Protein 1GXC (pdb70)

Radius of gyration: 28.23 Å; Cα contacts (8 Å, |Δi|>4): 1232; chains: 8; bounding box: 64×61×80 Å

Nearest PDB structures (foldseek):
  1gxc-assembly4_J  TM=9.987E-01  e=1.751E-22  Homo sapiens
  3i6u-assembly1_A  TM=9.803E-01  e=5.701E-22  Homo sapiens
  3i6w-assembly4_G  TM=9.920E-01  e=3.444E-21  Homo sapiens
  3i6w-assembly1_B  TM=9.892E-01  e=3.256E-21  Homo sapiens
  3i6u-assembly1_B  TM=9.845E-01  e=4.077E-21  Homo sapiens

Structure (mmCIF, N/CA/C/O backbone):
data_1GXC
#
_entry.id   1GXC
#
_cell.length_a   79.824
_cell.length_b   82.884
_cell.length_c   129.857
_cell.angle_alpha   90.00
_cell.angle_beta   90.00
_cell.angle_gamma   90.00
#
_symmetry.space_group_name_H-M   'P 21 21 21'
#
loop_
_entity.id
_entity.type
_entity.pdbx_description
1 polymer 'SERINE/THREONINE-PROTEIN KINASE CHK2'
2 polymer 'SYNTHETIC PHOSPHOPEPTIDE'
3 water water
#
loop_
_atom_site.group_PDB
_atom_site.id
_atom_site.type_symbol
_atom_site.label_atom_id
_atom_site.label_alt_id
_atom_site.label_comp_id
_atom_site.label_asym_id
_atom_site.label_entity_id
_atom_site.label_seq_id
_atom_site.pdbx_PDB_ins_code
_atom_site.Cartn_x
_atom_site.Cartn_y
_atom_site.Cartn_z
_atom_site.occupancy
_atom_site.B_iso_or_equiv
_atom_site.auth_seq_id
_atom_site.auth_comp_id
_atom_site.auth_asym_id
_atom_site.auth_atom_id
_atom_site.pdbx_PDB_model_num
ATOM 1 N N . PRO A 1 29 ? 108.726 88.823 132.059 1.00 35.37 92 PRO A N 1
ATOM 2 C CA . PRO A 1 29 ? 107.537 87.912 131.998 1.00 35.81 92 PRO A CA 1
ATOM 3 C C . PRO A 1 29 ? 106.817 87.973 133.321 1.00 35.83 92 PRO A C 1
ATOM 4 O O . PRO A 1 29 ? 107.325 87.484 134.326 1.00 36.11 92 PRO A O 1
ATOM 8 N N . TRP A 1 30 ? 105.657 88.603 133.327 1.00 35.61 93 TRP A N 1
ATOM 9 C CA . TRP A 1 30 ? 104.959 88.816 134.570 1.00 35.90 93 TRP A CA 1
ATOM 10 C C . TRP A 1 30 ? 104.056 87.659 134.926 1.00 35.82 93 TRP A C 1
ATOM 11 O O . TRP A 1 30 ? 103.674 87.490 136.076 1.00 36.09 93 TRP A O 1
ATOM 22 N N . ALA A 1 31 ? 103.729 86.845 133.940 1.00 35.95 94 ALA A N 1
ATOM 23 C CA . ALA A 1 31 ? 102.876 85.703 134.187 1.00 36.20 94 ALA A CA 1
ATOM 24 C C . ALA A 1 31 ? 103.189 84.597 133.213 1.00 36.43 94 ALA A C 1
ATOM 25 O O . ALA A 1 31 ? 103.786 84.820 132.155 1.00 36.13 94 ALA A O 1
ATOM 27 N N . ARG A 1 32 ? 102.754 83.401 133.575 1.00 36.74 95 ARG A N 1
ATOM 28 C CA . ARG A 1 32 ? 102.979 82.238 132.754 1.00 37.33 95 ARG A CA 1
ATOM 29 C C . ARG A 1 32 ? 101.706 81.384 132.677 1.00 37.40 95 ARG A C 1
ATOM 30 O O . ARG A 1 32 ? 100.955 81.246 133.649 1.00 37.83 95 ARG A O 1
ATOM 38 N N . LEU A 1 33 ? 101.434 80.821 131.515 1.00 37.63 96 LEU A N 1
ATOM 39 C CA . LEU A 1 33 ? 100.297 79.911 131.394 1.00 37.25 96 LEU A CA 1
ATOM 40 C C . LEU A 1 33 ? 100.779 78.472 131.225 1.00 37.12 96 LEU A C 1
ATOM 41 O O . LEU A 1 33 ? 101.546 78.174 130.321 1.00 36.83 96 LEU A O 1
ATOM 46 N N . TRP A 1 34 ? 100.331 77.589 132.104 1.00 37.24 97 TRP A N 1
ATOM 47 C CA . TRP A 1 34 ? 100.638 76.167 132.008 1.00 37.70 97 TRP A CA 1
ATOM 48 C C . TRP A 1 34 ? 99.479 75.384 131.336 1.00 37.59 97 TRP A C 1
ATOM 49 O O . TRP A 1 34 ? 98.361 75.302 131.867 1.00 37.43 97 TRP A O 1
ATOM 60 N N . ALA A 1 35 ? 99.751 74.809 130.167 1.00 37.14 98 ALA A N 1
ATOM 61 C CA . ALA A 1 35 ? 98.778 73.997 129.442 1.00 36.31 98 ALA A CA 1
ATOM 62 C C . ALA A 1 35 ? 98.523 72.642 130.097 1.00 36.74 98 ALA A C 1
ATOM 63 O O . ALA A 1 35 ? 99.420 71.816 130.208 1.00 36.98 98 ALA A O 1
ATOM 65 N N . LEU A 1 36 ? 97.291 72.398 130.512 1.00 37.72 99 LEU A N 1
ATOM 66 C CA . LEU A 1 36 ? 96.940 71.117 131.133 1.00 38.55 99 LEU A CA 1
ATOM 67 C C . LEU A 1 36 ? 96.402 70.047 130.164 1.00 39.14 99 LEU A C 1
ATOM 68 O O . LEU A 1 36 ? 95.980 68.983 130.597 1.00 39.47 99 LEU A O 1
ATOM 73 N N . GLN A 1 37 ? 96.389 70.324 128.864 1.00 39.44 100 GLN A N 1
ATOM 74 C CA . GLN A 1 37 ? 95.878 69.353 127.897 1.00 39.40 100 GLN A CA 1
ATOM 75 C C . GLN A 1 37 ? 96.760 69.328 126.671 1.00 39.58 100 GLN A C 1
ATOM 76 O O . GLN A 1 37 ? 97.328 70.348 126.293 1.00 39.82 100 GLN A O 1
ATOM 82 N N . ASP A 1 38 ? 96.865 68.172 126.034 1.00 39.71 101 ASP A N 1
ATOM 83 C CA . ASP A 1 38 ? 97.603 68.104 124.788 1.00 40.04 101 ASP A CA 1
ATOM 84 C C . ASP A 1 38 ? 96.925 69.034 123.816 1.00 39.44 101 ASP A C 1
ATOM 85 O O . ASP A 1 38 ? 95.725 69.264 123.916 1.00 39.23 101 ASP A O 1
ATOM 90 N N . GLY A 1 39 ? 97.691 69.584 122.882 1.00 39.20 102 GLY A N 1
ATOM 91 C CA . GLY A 1 39 ? 97.112 70.421 121.848 1.00 39.02 102 GLY A CA 1
ATOM 92 C C . GLY A 1 39 ? 97.278 71.898 122.111 1.00 39.18 102 GLY A C 1
ATOM 93 O O . GLY A 1 39 ? 97.008 72.736 121.236 1.00 39.33 102 GLY A O 1
ATOM 94 N N . PHE A 1 40 ? 97.706 72.222 123.326 1.00 38.57 103 PHE A N 1
ATOM 95 C CA . PHE A 1 40 ? 97.925 73.596 123.699 1.00 38.24 103 PHE A CA 1
ATOM 96 C C . PHE A 1 40 ? 99.368 73.795 124.126 1.00 38.04 103 PHE A C 1
ATOM 97 O O . PHE A 1 40 ? 99.985 72.912 124.731 1.00 38.16 103 PHE A O 1
ATOM 105 N N . ALA A 1 41 ? 99.902 74.972 123.829 1.00 37.47 104 ALA A N 1
ATOM 106 C CA . ALA A 1 41 ? 101.264 75.314 124.220 1.00 36.75 104 ALA A CA 1
ATOM 107 C C . ALA A 1 41 ? 101.295 76.148 125.487 1.00 36.46 104 ALA A C 1
ATOM 108 O O . ALA A 1 41 ? 100.365 76.878 125.801 1.00 36.50 104 ALA A O 1
ATOM 110 N N . ASN A 1 42 ? 102.383 76.051 126.221 1.00 36.41 105 ASN A N 1
ATOM 111 C CA . ASN A 1 42 ? 102.556 76.904 127.382 1.00 35.65 105 ASN A CA 1
ATOM 112 C C . ASN A 1 42 ? 102.768 78.313 126.876 1.00 35.48 105 ASN A C 1
ATOM 113 O O . ASN A 1 42 ? 103.076 78.529 125.711 1.00 35.18 105 ASN A O 1
ATOM 118 N N . LEU A 1 43 ? 102.609 79.283 127.755 1.00 35.82 106 LEU A N 1
ATOM 119 C CA . LEU A 1 43 ? 102.814 80.663 127.357 1.00 35.93 106 LEU A CA 1
ATOM 120 C C . LEU A 1 43 ? 103.455 81.490 128.458 1.00 35.84 106 LEU A C 1
ATOM 121 O O . LEU A 1 43 ? 103.091 81.363 129.627 1.00 35.56 106 LEU A O 1
ATOM 126 N N . GLU A 1 44 ? 104.428 82.316 128.079 1.00 36.21 107 GLU A N 1
ATOM 127 C CA . GLU A 1 44 ? 105.042 83.257 129.018 1.00 36.58 107 GLU A CA 1
ATOM 128 C C . GLU A 1 44 ? 104.462 84.626 128.723 1.00 36.83 107 GLU A C 1
ATOM 129 O O . GLU A 1 44 ? 104.546 85.126 127.599 1.00 36.65 107 GLU A O 1
ATOM 135 N N . CYS A 1 45 ? 103.834 85.225 129.721 1.00 37.13 108 CYS A N 1
ATOM 136 C CA . CYS A 1 45 ? 103.250 86.542 129.502 1.00 37.63 108 CYS A CA 1
ATOM 137 C C . CYS A 1 45 ? 104.284 87.660 129.620 1.00 37.88 108 CYS A C 1
ATOM 138 O O . CYS A 1 45 ? 104.774 87.973 130.697 1.00 37.82 108 CYS A O 1
ATOM 141 N N . VAL A 1 46 ? 104.622 88.236 128.475 1.00 38.49 109 VAL A N 1
ATOM 142 C CA . VAL A 1 46 ? 105.615 89.285 128.389 1.00 39.03 109 VAL A CA 1
ATOM 143 C C . VAL A 1 46 ? 104.954 90.621 128.132 1.00 39.34 109 VAL A C 1
ATOM 144 O O . VAL A 1 46 ? 105.108 91.572 128.901 1.00 39.61 109 VAL A O 1
ATOM 148 N N . ASN A 1 47 ? 104.223 90.687 127.032 1.00 39.58 110 ASN A N 1
ATOM 149 C CA . ASN A 1 47 ? 103.515 91.891 126.668 1.00 39.78 110 ASN A CA 1
ATOM 150 C C . ASN A 1 47 ? 102.373 92.125 127.647 1.00 39.64 110 ASN A C 1
ATOM 151 O O . ASN A 1 47 ? 102.127 91.306 128.538 1.00 39.39 110 ASN A O 1
ATOM 156 N N . ASP A 1 48 ? 101.683 93.246 127.476 1.00 39.51 111 ASP A N 1
ATOM 157 C CA . ASP A 1 48 ? 100.579 93.618 128.343 1.00 39.44 111 ASP A CA 1
ATOM 158 C C . ASP A 1 48 ? 99.261 92.996 127.932 1.00 39.45 111 ASP A C 1
ATOM 159 O O . ASP A 1 48 ? 98.276 93.105 128.664 1.00 39.79 111 ASP A O 1
ATOM 161 N N . ASN A 1 49 ? 99.217 92.349 126.775 1.00 38.97 112 ASN A N 1
ATOM 162 C CA . ASN A 1 49 ? 97.942 91.815 126.330 1.00 38.88 112 ASN A CA 1
ATOM 163 C C . ASN A 1 49 ? 98.014 90.646 125.361 1.00 38.17 112 ASN A C 1
ATOM 164 O O . ASN A 1 49 ? 98.815 90.643 124.438 1.00 37.66 112 ASN A O 1
ATOM 169 N N . TYR A 1 50 ? 97.152 89.657 125.572 1.00 37.88 113 TYR A N 1
ATOM 170 C CA . TYR A 1 50 ? 97.158 88.446 124.749 1.00 37.64 113 TYR A CA 1
ATOM 171 C C . TYR A 1 50 ? 95.760 88.013 124.441 1.00 37.67 113 TYR A C 1
ATOM 172 O O . TYR A 1 50 ? 94.939 87.915 125.356 1.00 37.89 113 TYR A O 1
ATOM 181 N N . TRP A 1 51 ? 95.499 87.729 123.165 1.00 37.56 114 TRP A N 1
ATOM 182 C CA . TRP A 1 51 ? 94.230 87.150 122.741 1.00 37.40 114 TRP A CA 1
ATOM 183 C C . TRP A 1 51 ? 94.394 85.650 122.533 1.00 37.56 114 TRP A C 1
ATOM 184 O O . TRP A 1 51 ? 95.386 85.212 121.956 1.00 37.81 114 TRP A O 1
ATOM 195 N N . PHE A 1 52 ? 93.418 84.872 123.000 1.00 37.79 115 PHE A N 1
ATOM 196 C CA . PHE A 1 52 ? 93.375 83.414 122.809 1.00 37.60 115 PHE A CA 1
ATOM 197 C C . PHE A 1 52 ? 92.123 83.056 122.015 1.00 37.93 115 PHE A C 1
ATOM 198 O O . PHE A 1 52 ? 91.013 83.445 122.380 1.00 38.27 115 PHE A O 1
ATOM 206 N N . GLY A 1 53 ? 92.277 82.299 120.938 1.00 38.38 116 GLY A N 1
ATOM 207 C CA . GLY A 1 53 ? 91.134 81.939 120.120 1.00 38.23 116 GLY A CA 1
ATOM 208 C C . GLY A 1 53 ? 91.568 81.300 118.828 1.00 38.40 116 GLY A C 1
ATOM 209 O O . GLY A 1 53 ? 92.771 81.239 118.532 1.00 38.66 116 GLY A O 1
ATOM 210 N N . ARG A 1 54 ? 90.594 80.829 118.051 1.00 38.15 117 ARG A N 1
ATOM 211 C CA . ARG A 1 54 ? 90.891 80.149 116.802 1.00 38.01 117 ARG A CA 1
ATOM 212 C C . ARG A 1 54 ? 91.361 81.080 115.703 1.00 38.03 117 ARG A C 1
ATOM 213 O O . ARG A 1 54 ? 92.093 80.662 114.811 1.00 38.19 117 ARG A O 1
ATOM 221 N N . ASP A 1 55 ? 90.927 82.332 115.766 1.00 38.10 118 ASP A N 1
ATOM 222 C CA . ASP A 1 55 ? 91.243 83.330 114.751 1.00 38.70 118 ASP A CA 1
ATOM 223 C C . ASP A 1 55 ? 92.755 83.496 114.619 1.00 38.90 118 ASP A C 1
ATOM 224 O O . ASP A 1 55 ? 93.482 83.264 115.570 1.00 39.37 118 ASP A O 1
ATOM 229 N N . LYS A 1 56 ? 93.249 83.899 113.457 1.00 39.36 119 LYS A N 1
ATOM 230 C CA . LYS A 1 56 ? 94.695 84.056 113.299 1.00 39.87 119 LYS A CA 1
ATOM 231 C C . LYS A 1 56 ? 95.257 85.359 113.895 1.00 39.64 119 LYS A C 1
ATOM 232 O O . LYS A 1 56 ? 96.460 85.487 114.126 1.00 39.11 119 LYS A O 1
ATOM 238 N N . SER A 1 57 ? 94.377 86.315 114.154 1.00 39.73 120 SER A N 1
ATOM 239 C CA . SER A 1 57 ? 94.775 87.578 114.753 1.00 40.02 120 SER A CA 1
ATOM 240 C C . SER A 1 57 ? 94.942 87.477 116.273 1.00 40.29 120 SER A C 1
ATOM 241 O O . SER A 1 57 ? 94.880 88.502 116.960 1.00 40.74 120 SER A O 1
ATOM 244 N N . CYS A 1 58 ? 95.121 86.262 116.801 1.00 40.05 121 CYS A N 1
ATOM 245 C CA . CYS A 1 58 ? 95.300 86.060 118.241 1.00 39.65 121 CYS A CA 1
ATOM 246 C C . CYS A 1 58 ? 96.763 85.786 118.569 1.00 39.47 121 CYS A C 1
ATOM 247 O O . CYS A 1 58 ? 97.419 84.978 117.918 1.00 39.21 121 CYS A O 1
ATOM 250 N N . GLU A 1 59 ? 97.282 86.447 119.593 1.00 39.51 122 GLU A N 1
ATOM 251 C CA . GLU A 1 59 ? 98.671 86.224 119.965 1.00 39.44 122 GLU A CA 1
ATOM 252 C C . GLU A 1 59 ? 98.868 84.753 120.292 1.00 39.44 122 GLU A C 1
ATOM 253 O O . GLU A 1 59 ? 99.914 84.170 119.986 1.00 39.85 122 GLU A O 1
ATOM 259 N N . TYR A 1 60 ? 97.850 84.167 120.914 1.00 38.98 123 TYR A N 1
ATOM 260 C CA . TYR A 1 60 ? 97.837 82.750 121.217 1.00 38.69 123 TYR A CA 1
ATOM 261 C C . TYR A 1 60 ? 96.723 82.156 120.377 1.00 39.16 123 TYR A C 1
ATOM 262 O O . TYR A 1 60 ? 95.538 82.372 120.655 1.00 39.04 123 TYR A O 1
ATOM 271 N N . CYS A 1 61 ? 97.098 81.407 119.346 1.00 39.49 124 CYS A N 1
ATOM 272 C CA . CYS A 1 61 ? 96.118 80.820 118.433 1.00 39.42 124 CYS A CA 1
ATOM 273 C C . CYS A 1 61 ? 95.900 79.334 118.654 1.00 39.50 124 CYS A C 1
ATOM 274 O O . CYS A 1 61 ? 96.843 78.555 118.543 1.00 39.32 124 CYS A O 1
ATOM 277 N N . PHE A 1 62 ? 94.658 78.937 118.943 1.00 39.60 125 PHE A N 1
ATOM 278 C CA . PHE A 1 62 ? 94.344 77.512 119.062 1.00 39.58 125 PHE A CA 1
ATOM 279 C C . PHE A 1 62 ? 94.486 76.878 117.678 1.00 39.77 125 PHE A C 1
ATOM 280 O O . PHE A 1 62 ? 93.533 76.876 116.916 1.00 40.25 125 PHE A O 1
ATOM 288 N N . ASP A 1 63 ? 95.651 76.349 117.329 1.00 39.95 126 ASP A N 1
ATOM 289 C CA . ASP A 1 63 ? 95.796 75.798 115.982 1.00 40.76 126 ASP A CA 1
ATOM 290 C C . ASP A 1 63 ? 96.622 74.518 115.848 1.00 40.76 126 ASP A C 1
ATOM 291 O O . ASP A 1 63 ? 96.742 73.982 114.749 1.00 40.69 126 ASP A O 1
ATOM 296 N N . GLU A 1 64 ? 97.211 74.038 116.937 1.00 40.77 127 GLU A N 1
ATOM 297 C CA . GLU A 1 64 ? 97.940 72.789 116.850 1.00 41.16 127 GLU A CA 1
ATOM 298 C C . GLU A 1 64 ? 97.067 71.789 116.094 1.00 41.18 127 GLU A C 1
ATOM 299 O O . GLU A 1 64 ? 95.910 71.561 116.438 1.00 41.32 127 GLU A O 1
ATOM 305 N N . PRO A 1 65 ? 97.608 71.211 115.037 1.00 41.14 128 PRO A N 1
ATOM 306 C CA . PRO A 1 65 ? 96.863 70.226 114.254 1.00 41.08 128 PRO A CA 1
ATOM 307 C C . PRO A 1 65 ? 96.168 69.193 115.141 1.00 41.10 128 PRO A C 1
ATOM 308 O O . PRO A 1 65 ? 94.953 69.019 115.018 1.00 41.22 128 PRO A O 1
ATOM 312 N N . LEU A 1 66 ? 96.926 68.530 116.014 1.00 41.01 129 LEU A N 1
ATOM 313 C CA . LEU A 1 66 ? 96.383 67.530 116.940 1.00 40.82 129 LEU A CA 1
ATOM 314 C C . LEU A 1 66 ? 95.050 67.963 117.564 1.00 40.53 129 LEU A C 1
ATOM 315 O O . LEU A 1 66 ? 94.132 67.149 117.704 1.00 40.62 129 LEU A O 1
ATOM 320 N N . LEU A 1 67 ? 94.951 69.242 117.922 1.00 39.63 130 LEU A N 1
ATOM 321 C CA . LEU A 1 67 ? 93.769 69.774 118.588 1.00 39.60 130 LEU A CA 1
ATOM 322 C C . LEU A 1 67 ? 92.538 69.921 117.683 1.00 39.56 130 LEU A C 1
ATOM 323 O O . LEU A 1 67 ? 91.412 69.659 118.108 1.00 39.09 130 LEU A O 1
ATOM 328 N N . LYS A 1 68 ? 92.756 70.342 116.442 1.00 39.58 131 LYS A N 1
ATOM 329 C CA . LYS A 1 68 ? 91.660 70.544 115.494 1.00 39.78 131 LYS A CA 1
ATOM 330 C C . LYS A 1 68 ? 90.856 69.286 115.204 1.00 39.66 131 LYS A C 1
ATOM 331 O O . LYS A 1 68 ? 89.913 69.317 114.416 1.00 39.80 131 LYS A O 1
ATOM 337 N N . ARG A 1 69 ? 91.210 68.180 115.837 1.00 39.48 132 ARG A N 1
ATOM 338 C CA . ARG A 1 69 ? 90.494 66.946 115.577 1.00 39.51 132 ARG A CA 1
ATOM 339 C C . ARG A 1 69 ? 89.719 66.473 116.787 1.00 39.58 132 ARG A C 1
ATOM 340 O O . ARG A 1 69 ? 88.994 65.475 116.720 1.00 39.47 132 ARG A O 1
ATOM 348 N N . THR A 1 70 ? 89.851 67.212 117.879 1.00 39.73 133 THR A N 1
ATOM 349 C CA . THR A 1 70 ? 89.265 66.829 119.157 1.00 40.06 133 THR A CA 1
ATOM 350 C C . THR A 1 70 ? 87.791 67.197 119.402 1.00 40.53 133 THR A C 1
ATOM 351 O O . THR A 1 70 ? 87.287 66.966 120.517 1.00 41.55 133 THR A O 1
ATOM 355 N N . ASP A 1 71 ? 87.093 67.762 118.421 1.00 39.47 134 ASP A N 1
ATOM 356 C CA . ASP A 1 71 ? 85.679 68.077 118.655 1.00 39.43 134 ASP A CA 1
ATOM 357 C C . ASP A 1 71 ? 85.498 69.203 119.713 1.00 39.51 134 ASP A C 1
ATOM 358 O O . ASP A 1 71 ? 84.750 70.146 119.486 1.00 39.42 134 ASP A O 1
ATOM 363 N N . LYS A 1 72 ? 86.184 69.148 120.854 1.00 39.46 135 LYS A N 1
ATOM 364 C CA . LYS A 1 72 ? 86.052 70.260 121.793 1.00 39.69 135 LYS A CA 1
ATOM 365 C C . LYS A 1 72 ? 86.539 71.560 121.144 1.00 39.34 135 LYS A C 1
ATOM 366 O O . LYS A 1 72 ? 86.044 72.655 121.455 1.00 39.12 135 LYS A O 1
ATOM 372 N N . TYR A 1 73 ? 87.501 71.415 120.232 1.00 38.85 136 TYR A N 1
ATOM 373 C CA . TYR A 1 73 ? 88.080 72.535 119.495 1.00 38.77 136 TYR A CA 1
ATOM 374 C C . TYR A 1 73 ? 86.982 73.283 118.749 1.00 38.69 136 TYR A C 1
ATOM 375 O O . TYR A 1 73 ? 87.051 74.505 118.561 1.00 38.46 136 TYR A O 1
ATOM 384 N N . ARG A 1 74 ? 85.964 72.525 118.358 1.00 37.72 137 ARG A N 1
ATOM 385 C CA . ARG A 1 74 ? 84.826 73.034 117.631 1.00 36.91 137 ARG A CA 1
ATOM 386 C C . ARG A 1 74 ? 83.942 73.909 118.527 1.00 36.92 137 ARG A C 1
ATOM 387 O O . ARG A 1 74 ? 83.131 74.708 118.031 1.00 36.72 137 ARG A O 1
ATOM 395 N N . THR A 1 75 ? 84.089 73.774 119.845 1.00 36.41 138 THR A N 1
ATOM 396 C CA . THR A 1 75 ? 83.285 74.603 120.741 1.00 36.37 138 THR A CA 1
ATOM 397 C C . THR A 1 75 ? 84.029 75.844 121.199 1.00 36.35 138 THR A C 1
ATOM 398 O O . THR A 1 75 ? 83.478 76.644 121.948 1.00 36.28 138 THR A O 1
ATOM 402 N N . TYR A 1 76 ? 85.274 76.006 120.763 1.00 36.09 139 TYR A N 1
ATOM 403 C CA . TYR A 1 76 ? 86.041 77.175 121.162 1.00 35.66 139 TYR A CA 1
ATOM 404 C C . TYR A 1 76 ? 85.750 78.245 120.156 1.00 35.71 139 TYR A C 1
ATOM 405 O O . TYR A 1 76 ? 85.507 77.938 119.000 1.00 35.99 139 TYR A O 1
ATOM 414 N N . SER A 1 77 ? 85.786 79.501 120.586 1.00 35.77 140 SER A N 1
ATOM 415 C CA . SER A 1 77 ? 85.475 80.619 119.702 1.00 36.01 140 SER A CA 1
ATOM 416 C C . SER A 1 77 ? 86.671 81.150 118.930 1.00 36.31 140 SER A C 1
ATOM 417 O O . SER A 1 77 ? 87.824 80.926 119.287 1.00 36.35 140 SER A O 1
ATOM 420 N N . LYS A 1 78 ? 86.364 81.867 117.861 1.00 36.84 141 LYS A N 1
ATOM 421 C CA . LYS A 1 78 ? 87.363 82.534 117.058 1.00 37.34 141 LYS A CA 1
ATOM 422 C C . LYS A 1 78 ? 88.160 83.476 117.952 1.00 38.16 141 LYS A C 1
ATOM 423 O O . LYS A 1 78 ? 89.387 83.519 117.879 1.00 38.53 141 LYS A O 1
ATOM 429 N N . LYS A 1 79 ? 87.451 84.238 118.782 1.00 38.85 142 LYS A N 1
ATOM 430 C CA . LYS A 1 79 ? 88.071 85.077 119.803 1.00 39.29 142 LYS A CA 1
ATOM 431 C C . LYS A 1 79 ? 87.506 84.615 121.124 1.00 39.39 142 LYS A C 1
ATOM 432 O O . LYS A 1 79 ? 86.430 85.031 121.529 1.00 39.64 142 LYS A O 1
ATOM 438 N N . HIS A 1 80 ? 88.216 83.745 121.812 1.00 39.74 143 HIS A N 1
ATOM 439 C CA . HIS A 1 80 ? 87.628 83.170 123.013 1.00 39.78 143 HIS A CA 1
ATOM 440 C C . HIS A 1 80 ? 87.789 84.050 124.252 1.00 39.75 143 HIS A C 1
ATOM 441 O O . HIS A 1 80 ? 86.806 84.388 124.914 1.00 40.04 143 HIS A O 1
ATOM 448 N N . PHE A 1 81 ? 89.020 84.437 124.563 1.00 39.41 144 PHE A N 1
ATOM 449 C CA . PHE A 1 81 ? 89.234 85.291 125.721 1.00 39.27 144 PHE A CA 1
ATOM 450 C C . PHE A 1 81 ? 90.551 86.051 125.636 1.00 39.19 144 PHE A C 1
ATOM 451 O O . PHE A 1 81 ? 91.331 85.844 124.704 1.00 39.30 144 PHE A O 1
ATOM 459 N N . ARG A 1 82 ? 90.785 86.960 126.582 1.00 38.77 145 ARG A N 1
ATOM 460 C CA . ARG A 1 82 ? 92.070 87.637 126.616 1.00 38.65 145 ARG A CA 1
ATOM 461 C C . ARG A 1 82 ? 92.599 87.823 128.030 1.00 38.88 145 ARG A C 1
ATOM 462 O O . ARG A 1 82 ? 91.843 87.819 129.004 1.00 38.90 145 ARG A O 1
ATOM 470 N N . ILE A 1 83 ? 93.915 87.944 128.137 1.00 38.76 146 ILE A N 1
ATOM 471 C CA . ILE A 1 83 ? 94.546 88.142 129.420 1.00 38.72 146 ILE A CA 1
ATOM 472 C C . ILE A 1 83 ? 95.374 89.389 129.270 1.00 39.09 146 ILE A C 1
ATOM 473 O O . ILE A 1 83 ? 96.129 89.531 128.312 1.00 39.54 146 ILE A O 1
ATOM 478 N N . PHE A 1 84 ? 95.220 90.316 130.195 1.00 39.32 147 PHE A N 1
ATOM 479 C CA . PHE A 1 84 ? 96.002 91.524 130.116 1.00 39.25 147 PHE A CA 1
ATOM 480 C C . PHE A 1 84 ? 96.307 92.066 131.477 1.00 39.12 147 PHE A C 1
ATOM 481 O O . PHE A 1 84 ? 95.637 91.754 132.463 1.00 39.06 147 PHE A O 1
ATOM 489 N N . ARG A 1 85 ? 97.344 92.884 131.508 1.00 39.07 148 ARG A N 1
ATOM 490 C CA . ARG A 1 85 ? 97.828 93.487 132.728 1.00 38.80 148 ARG A CA 1
ATOM 491 C C . ARG A 1 85 ? 97.626 94.966 132.504 1.00 38.70 148 ARG A C 1
ATOM 492 O O . ARG A 1 85 ? 97.926 95.469 131.428 1.00 38.37 148 ARG A O 1
ATOM 500 N N . GLU A 1 86 ? 97.120 95.656 133.520 1.00 39.01 149 GLU A N 1
ATOM 501 C CA . GLU A 1 86 ? 96.805 97.077 133.407 1.00 39.16 149 GLU A CA 1
ATOM 502 C C . GLU A 1 86 ? 97.059 97.838 134.716 1.00 38.99 149 GLU A C 1
ATOM 503 O O . GLU A 1 86 ? 96.855 97.304 135.802 1.00 38.96 149 GLU A O 1
ATOM 509 N N . VAL A 1 87 ? 97.519 99.078 134.621 1.00 39.02 150 VAL A N 1
ATOM 510 C CA . VAL A 1 87 ? 97.736 99.868 135.827 1.00 39.06 150 VAL A CA 1
ATOM 511 C C . VAL A 1 87 ? 96.373 100.235 136.394 1.00 39.37 150 VAL A C 1
ATOM 512 O O . VAL A 1 87 ? 95.647 101.030 135.808 1.00 39.40 150 VAL A O 1
ATOM 516 N N . GLY A 1 88 ? 96.024 99.636 137.525 1.00 39.81 151 GLY A N 1
ATOM 517 C CA . GLY A 1 88 ? 94.734 99.864 138.147 1.00 40.41 151 GLY A CA 1
ATOM 518 C C . GLY A 1 88 ? 94.605 101.245 138.755 1.00 41.05 151 GLY A C 1
ATOM 519 O O . GLY A 1 88 ? 95.427 102.129 138.506 1.00 41.34 151 GLY A O 1
ATOM 520 N N . PRO A 1 89 ? 93.580 101.441 139.576 1.00 41.36 152 PRO A N 1
ATOM 521 C CA . PRO A 1 89 ? 93.349 102.758 140.181 1.00 41.17 152 PRO A CA 1
ATOM 522 C C . PRO A 1 89 ? 94.434 103.084 141.201 1.00 41.14 152 PRO A C 1
ATOM 523 O O . PRO A 1 89 ? 94.889 104.233 141.255 1.00 41.02 152 PRO A O 1
ATOM 527 N N . LYS A 1 90 ? 94.847 102.086 141.986 1.00 40.98 153 LYS A N 1
ATOM 528 C CA . LYS A 1 90 ? 95.847 102.276 143.050 1.00 40.95 153 LYS A CA 1
ATOM 529 C C . LYS A 1 90 ? 97.248 102.503 142.497 1.00 40.45 153 LYS A C 1
ATOM 530 O O . LYS A 1 90 ? 98.227 102.454 143.236 1.00 40.27 153 LYS A O 1
ATOM 536 N N . ASN A 1 91 ? 97.330 102.722 141.188 1.00 40.11 154 ASN A N 1
ATOM 537 C CA . ASN A 1 91 ? 98.594 102.930 140.494 1.00 39.61 154 ASN A CA 1
ATOM 538 C C . ASN A 1 91 ? 99.515 101.721 140.621 1.00 39.47 154 ASN A C 1
ATOM 539 O O . ASN A 1 91 ? 100.724 101.863 140.821 1.00 39.46 154 ASN A O 1
ATOM 544 N N . SER A 1 92 ? 98.915 100.537 140.511 1.00 39.03 155 SER A N 1
ATOM 545 C CA . SER A 1 92 ? 99.632 99.266 140.558 1.00 38.88 155 SER A CA 1
ATOM 546 C C . SER A 1 92 ? 99.082 98.273 139.519 1.00 38.58 155 SER A C 1
ATOM 547 O O . SER A 1 92 ? 97.865 98.163 139.330 1.00 38.20 155 SER A O 1
ATOM 550 N N . TYR A 1 93 ? 99.978 97.549 138.852 1.00 38.13 156 TYR A N 1
ATOM 551 C CA . TYR A 1 93 ? 99.559 96.571 137.849 1.00 37.92 156 TYR A CA 1
ATOM 552 C C . TYR A 1 93 ? 98.535 95.602 138.397 1.00 37.42 156 TYR A C 1
ATOM 553 O O . TYR A 1 93 ? 98.611 95.180 139.535 1.00 37.10 156 TYR A O 1
ATOM 562 N N . ILE A 1 94 ? 97.565 95.260 137.565 1.00 37.62 157 ILE A N 1
ATOM 563 C CA . ILE A 1 94 ? 96.572 94.257 137.911 1.00 37.64 157 ILE A CA 1
ATOM 564 C C . ILE A 1 94 ? 96.295 93.398 136.695 1.00 37.53 157 ILE A C 1
ATOM 565 O O . ILE A 1 94 ? 96.287 93.893 135.568 1.00 37.45 157 ILE A O 1
ATOM 570 N N . ALA A 1 95 ? 96.108 92.104 136.930 1.00 37.45 158 ALA A N 1
ATOM 571 C CA . ALA A 1 95 ? 95.877 91.153 135.857 1.00 37.50 158 ALA A CA 1
ATOM 572 C C . ALA A 1 95 ? 94.396 90.927 135.667 1.00 37.85 158 ALA A C 1
ATOM 573 O O . ALA A 1 95 ? 93.643 90.851 136.632 1.00 38.54 158 ALA A O 1
ATOM 575 N N . TYR A 1 96 ? 93.977 90.786 134.418 1.00 37.77 159 TYR A N 1
ATOM 576 C CA . TYR A 1 96 ? 92.575 90.568 134.138 1.00 37.60 159 TYR A CA 1
ATOM 577 C C . TYR A 1 96 ? 92.337 89.468 133.104 1.00 37.63 159 TYR A C 1
ATOM 578 O O . TYR A 1 96 ? 93.165 89.227 132.219 1.00 37.53 159 TYR A O 1
ATOM 587 N N . ILE A 1 97 ? 91.197 88.799 133.231 1.00 37.27 160 ILE A N 1
ATOM 588 C CA . ILE A 1 97 ? 90.747 87.903 132.196 1.00 37.28 160 ILE A CA 1
ATOM 589 C C . ILE A 1 97 ? 89.397 88.428 131.669 1.00 37.86 160 ILE A C 1
ATOM 590 O O . ILE A 1 97 ? 88.498 88.793 132.439 1.00 38.06 160 ILE A O 1
ATOM 595 N N . GLU A 1 98 ? 89.275 88.519 130.353 1.00 37.94 161 GLU A N 1
ATOM 596 C CA . GLU A 1 98 ? 88.065 89.049 129.745 1.00 38.09 161 GLU A CA 1
ATOM 597 C C . GLU A 1 98 ? 87.569 88.005 128.769 1.00 38.15 161 GLU A C 1
ATOM 598 O O . GLU A 1 98 ? 88.324 87.517 127.919 1.00 37.96 161 GLU A O 1
ATOM 604 N N . ASP A 1 99 ? 86.299 87.654 128.912 1.00 38.13 162 ASP A N 1
ATOM 605 C CA . ASP A 1 99 ? 85.709 86.551 128.163 1.00 38.48 162 ASP A CA 1
ATOM 606 C C . ASP A 1 99 ? 84.946 87.033 126.935 1.00 38.58 162 ASP A C 1
ATOM 607 O O . ASP A 1 99 ? 84.265 88.063 126.961 1.00 38.33 162 ASP A O 1
ATOM 612 N N . HIS A 1 100 ? 85.070 86.313 125.833 1.00 38.35 163 HIS A N 1
ATOM 613 C CA . HIS A 1 100 ? 84.397 86.797 124.643 1.00 38.68 163 HIS A CA 1
ATOM 614 C C . HIS A 1 100 ? 83.765 85.675 123.867 1.00 38.64 163 HIS A C 1
ATOM 615 O O . HIS A 1 100 ? 83.200 85.888 122.788 1.00 38.55 163 HIS A O 1
ATOM 622 N N . SER A 1 101 ? 83.849 84.486 124.447 1.00 38.46 164 SER A N 1
ATOM 623 C CA . SER A 1 101 ? 83.408 83.273 123.794 1.00 38.02 164 SER A CA 1
ATOM 624 C C . SER A 1 101 ? 81.910 83.124 123.781 1.00 38.06 164 SER A C 1
ATOM 625 O O . SER A 1 101 ? 81.190 83.800 124.512 1.00 38.15 164 SER A O 1
ATOM 628 N N . GLY A 1 102 ? 81.452 82.209 12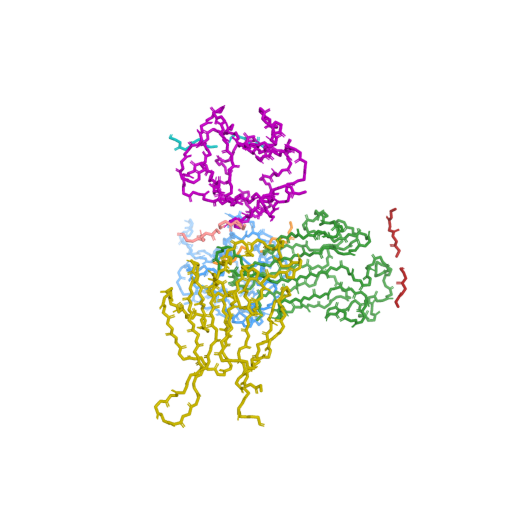2.940 1.00 38.27 165 GLY A N 1
ATOM 629 C CA . GLY A 1 102 ? 80.049 81.862 122.870 1.00 37.78 165 GLY A CA 1
ATOM 630 C C . GLY A 1 102 ? 79.736 80.791 123.897 1.00 37.47 165 GLY A C 1
ATOM 631 O O . GLY A 1 102 ? 78.682 80.820 124.503 1.00 37.73 165 GLY A O 1
ATOM 632 N N . ASN A 1 103 ? 80.637 79.846 124.118 1.00 36.90 166 ASN A N 1
ATOM 633 C CA . ASN A 1 103 ? 80.313 78.802 125.083 1.00 36.95 166 ASN A CA 1
ATOM 634 C C . ASN A 1 103 ? 80.761 79.107 126.500 1.00 37.17 166 ASN A C 1
ATOM 635 O O . ASN A 1 103 ? 80.299 78.461 127.418 1.00 37.89 166 ASN A O 1
ATOM 640 N N . GLY A 1 104 ? 81.684 80.049 126.682 1.00 36.86 167 GLY A N 1
ATOM 641 C CA . GLY A 1 104 ? 82.109 80.423 128.013 1.00 36.61 167 GLY A CA 1
ATOM 642 C C . GLY A 1 104 ? 83.580 80.305 128.363 1.00 37.16 167 GLY A C 1
ATOM 643 O O . GLY A 1 104 ? 84.280 79.401 127.893 1.00 37.33 167 GLY A O 1
ATOM 644 N N . THR A 1 105 ? 84.068 81.253 129.160 1.00 36.99 168 THR A N 1
ATOM 645 C CA . THR A 1 105 ? 85.389 81.130 129.744 1.00 37.65 168 THR A CA 1
ATOM 646 C C . THR A 1 105 ? 85.197 81.049 131.251 1.00 37.46 168 THR A C 1
ATOM 647 O O . THR A 1 105 ? 84.541 81.903 131.840 1.00 38.51 168 THR A O 1
ATOM 651 N N . PHE A 1 106 ? 85.746 80.031 131.883 1.00 37.37 169 PHE A N 1
ATOM 652 C CA . PHE A 1 106 ? 85.562 79.869 133.330 1.00 37.20 169 PHE A CA 1
ATOM 653 C C . PHE A 1 106 ? 86.847 80.002 134.154 1.00 37.16 169 PHE A C 1
ATOM 654 O O . PHE A 1 106 ? 87.909 79.505 133.773 1.00 36.77 169 PHE A O 1
ATOM 662 N N . VAL A 1 107 ? 86.743 80.680 135.290 1.00 37.38 170 VAL A N 1
ATOM 663 C CA . VAL A 1 107 ? 87.873 80.790 136.198 1.00 37.75 170 VAL A CA 1
ATOM 664 C C . VAL A 1 107 ? 87.523 80.050 137.471 1.00 38.01 170 VAL A C 1
ATOM 665 O O . VAL A 1 107 ? 86.525 80.349 138.117 1.00 37.96 170 VAL A O 1
ATOM 669 N N . ASN A 1 108 ? 88.336 79.057 137.813 1.00 38.40 171 ASN A N 1
ATOM 670 C CA . ASN A 1 108 ? 88.059 78.219 138.968 1.00 38.25 171 ASN A CA 1
ATOM 671 C C . ASN A 1 108 ? 86.623 77.796 138.958 1.00 37.86 171 ASN A C 1
ATOM 672 O O . ASN A 1 108 ? 85.957 77.920 139.984 1.00 37.93 171 ASN A O 1
ATOM 677 N N . THR A 1 109 ? 86.128 77.359 137.797 1.00 37.46 172 THR A N 1
ATOM 678 C CA . THR A 1 109 ? 84.779 76.811 137.719 1.00 37.11 172 THR A CA 1
ATOM 679 C C . THR A 1 109 ? 83.707 77.859 137.460 1.00 37.03 172 THR A C 1
ATOM 680 O O . THR A 1 109 ? 82.652 77.541 136.933 1.00 37.09 172 THR A O 1
ATOM 684 N N . GLU A 1 110 ? 84.001 79.110 137.799 1.00 36.87 173 GLU A N 1
ATOM 685 C CA . GLU A 1 110 ? 83.035 80.191 137.673 1.00 37.10 173 GLU A CA 1
ATOM 686 C C . GLU A 1 110 ? 83.020 80.850 136.298 1.00 36.74 173 GLU A C 1
ATOM 687 O O . GLU A 1 110 ? 84.056 81.301 135.812 1.00 36.72 173 GLU A O 1
ATOM 693 N N . LEU A 1 111 ? 81.842 80.923 135.680 1.00 36.33 174 LEU A N 1
ATOM 694 C CA . LEU A 1 111 ? 81.719 81.556 134.372 1.00 36.20 174 LEU A CA 1
ATOM 695 C C . LEU A 1 111 ? 82.037 83.040 134.433 1.00 36.34 174 LEU A C 1
ATOM 696 O O . LEU A 1 111 ? 81.483 83.763 135.272 1.00 36.30 174 LEU A O 1
ATOM 701 N N . VAL A 1 112 ? 82.931 83.492 133.556 1.00 35.97 175 VAL A N 1
ATOM 702 C CA . VAL A 1 112 ? 83.242 84.911 133.490 1.00 35.92 175 VAL A CA 1
ATOM 703 C C . VAL A 1 112 ? 82.112 85.670 132.794 1.00 36.39 175 VAL A C 1
ATOM 704 O O . VAL A 1 112 ? 81.798 86.792 133.164 1.00 37.17 175 VAL A O 1
ATOM 708 N N . GLY A 1 113 ? 81.507 85.062 131.781 1.00 36.62 176 GLY A N 1
ATOM 709 C CA . GLY A 1 113 ? 80.401 85.672 131.075 1.00 36.74 176 GLY A CA 1
ATOM 710 C C . GLY A 1 113 ? 80.800 86.491 129.870 1.00 37.17 176 GLY A C 1
ATOM 711 O O . GLY A 1 113 ? 81.753 87.267 129.928 1.00 37.24 176 GLY A O 1
ATOM 712 N N . LYS A 1 114 ? 80.047 86.347 128.781 1.00 37.52 177 LYS A N 1
ATOM 713 C CA . LYS A 1 114 ? 80.396 87.024 127.545 1.00 38.29 177 LYS A CA 1
ATOM 714 C C . LYS A 1 114 ? 80.423 88.533 127.738 1.00 38.63 177 LYS A C 1
ATOM 715 O O . LYS A 1 114 ? 79.512 89.112 128.323 1.00 39.00 177 LYS A O 1
ATOM 721 N N . GLY A 1 115 ? 81.500 89.162 127.287 1.00 39.16 178 GLY A N 1
ATOM 722 C CA . GLY A 1 115 ? 81.669 90.597 127.437 1.00 39.49 178 GLY A CA 1
ATOM 723 C C . GLY A 1 115 ? 82.179 91.041 128.798 1.00 39.73 178 GLY A C 1
ATOM 724 O O . GLY A 1 115 ? 82.549 92.194 128.977 1.00 39.83 178 GLY A O 1
ATOM 725 N N . LYS A 1 116 ? 82.226 90.134 129.763 1.00 39.91 179 LYS A N 1
ATOM 726 C CA . LYS A 1 116 ? 82.621 90.538 131.108 1.00 40.00 179 LYS A CA 1
ATOM 727 C C . LYS A 1 116 ? 84.103 90.351 131.394 1.00 39.87 179 LYS A C 1
ATOM 728 O O . LYS A 1 116 ? 84.814 89.672 130.655 1.00 40.15 179 LYS A O 1
ATOM 734 N N . ARG A 1 117 ? 84.574 90.977 132.463 1.00 39.58 180 ARG A N 1
ATOM 735 C CA . ARG A 1 117 ? 85.973 90.865 132.817 1.00 39.36 180 ARG A CA 1
ATOM 736 C C . ARG A 1 117 ? 86.135 90.643 134.311 1.00 39.29 180 ARG A C 1
ATOM 737 O O . ARG A 1 117 ? 85.262 90.970 135.109 1.00 39.02 180 ARG A O 1
ATOM 745 N N . ARG A 1 118 ? 87.261 90.067 134.682 1.00 39.29 181 ARG A N 1
ATOM 746 C CA . ARG A 1 118 ? 87.475 89.709 136.064 1.00 39.73 181 ARG A CA 1
ATOM 747 C C . ARG A 1 118 ? 88.962 89.629 136.345 1.00 39.15 181 ARG A C 1
ATOM 748 O O . ARG A 1 118 ? 89.736 89.247 135.469 1.00 39.15 181 ARG A O 1
ATOM 756 N N . PRO A 1 119 ? 89.366 90.047 137.538 1.00 38.62 182 PRO A N 1
ATOM 757 C CA . PRO A 1 119 ? 90.767 89.955 137.952 1.00 38.24 182 PRO A CA 1
ATOM 758 C C . PRO A 1 119 ? 91.203 88.502 137.963 1.00 38.15 182 PRO A C 1
ATOM 759 O O . PRO A 1 119 ? 90.407 87.628 138.294 1.00 38.28 182 PRO A O 1
ATOM 763 N N . LEU A 1 120 ? 92.456 88.266 137.592 1.00 37.94 183 LEU A N 1
ATOM 764 C CA . LEU A 1 120 ? 93.036 86.937 137.515 1.00 37.99 183 LEU A CA 1
ATOM 765 C C . LEU A 1 120 ? 94.177 86.751 138.542 1.00 37.79 183 LEU A C 1
ATOM 766 O O . LEU A 1 120 ? 95.255 87.329 138.402 1.00 37.68 183 LEU A O 1
ATOM 771 N N . ASN A 1 121 ? 93.940 85.948 139.572 1.00 37.53 184 ASN A N 1
ATOM 772 C CA . ASN A 1 121 ? 94.945 85.736 140.604 1.00 37.03 184 ASN A CA 1
ATOM 773 C C . ASN A 1 121 ? 95.789 84.515 140.367 1.00 36.76 184 ASN A C 1
ATOM 774 O O . ASN A 1 121 ? 95.437 83.638 139.600 1.00 37.21 184 ASN A O 1
ATOM 779 N N . ASN A 1 122 ? 96.912 84.456 141.057 1.00 36.65 185 ASN A N 1
ATOM 780 C CA . ASN A 1 122 ? 97.823 83.336 140.957 1.00 36.24 185 ASN A CA 1
ATOM 781 C C . ASN A 1 122 ? 97.121 82.003 141.242 1.00 36.55 185 ASN A C 1
ATOM 782 O O . ASN A 1 122 ? 96.248 81.927 142.104 1.00 36.44 185 ASN A O 1
ATOM 787 N N . ASN A 1 123 ? 97.508 80.969 140.498 1.00 36.80 186 ASN A N 1
ATOM 788 C CA . ASN A 1 123 ? 96.972 79.623 140.662 1.00 37.29 186 ASN A CA 1
ATOM 789 C C . ASN A 1 123 ? 95.554 79.454 140.115 1.00 37.61 186 ASN A C 1
ATOM 790 O O . ASN A 1 123 ? 94.883 78.464 140.394 1.00 37.39 186 ASN A O 1
ATOM 795 N N . SER A 1 124 ? 95.097 80.423 139.334 1.00 37.95 187 SER A N 1
ATOM 796 C CA . SER A 1 124 ? 93.773 80.312 138.725 1.00 38.12 187 SER A CA 1
ATOM 797 C C . SER A 1 124 ? 93.714 79.294 137.590 1.00 38.09 187 SER A C 1
ATOM 798 O O . SER A 1 124 ? 94.561 79.282 136.669 1.00 37.57 187 SER A O 1
ATOM 801 N N . GLU A 1 125 ? 92.685 78.456 137.639 1.00 38.18 188 GLU A N 1
ATOM 802 C CA . GLU A 1 125 ? 92.480 77.472 136.584 1.00 38.29 188 GLU A CA 1
ATOM 803 C C . GLU A 1 125 ? 91.496 78.008 135.559 1.00 38.11 188 GLU A C 1
ATOM 804 O O . GLU A 1 125 ? 90.426 78.514 135.910 1.00 38.66 188 GLU A O 1
ATOM 810 N N . ILE A 1 126 ? 91.852 77.903 134.287 1.00 37.71 189 ILE A N 1
ATOM 811 C CA . ILE A 1 126 ? 90.984 78.391 133.226 1.00 36.92 189 ILE A CA 1
ATOM 812 C C . ILE A 1 126 ? 90.387 77.241 132.432 1.00 37.08 189 ILE A C 1
ATOM 813 O O . ILE A 1 126 ? 91.113 76.389 131.924 1.00 37.75 189 ILE A O 1
ATOM 818 N N . ALA A 1 127 ? 89.061 77.201 132.339 1.00 36.73 190 ALA A N 1
ATOM 819 C CA . ALA A 1 127 ? 88.373 76.149 131.579 1.00 36.33 190 ALA A CA 1
ATOM 820 C C . ALA A 1 127 ? 87.596 76.777 130.442 1.00 36.16 190 ALA A C 1
ATOM 821 O O . ALA A 1 127 ? 87.090 77.883 130.596 1.00 36.29 190 ALA A O 1
ATOM 823 N N . LEU A 1 128 ? 87.508 76.083 129.304 1.00 35.92 191 LEU A N 1
ATOM 824 C CA . LEU A 1 128 ? 86.763 76.610 128.157 1.00 35.72 191 LEU A CA 1
ATOM 825 C C . LEU A 1 128 ? 85.563 75.755 127.830 1.00 35.73 191 LEU A C 1
ATOM 826 O O . LEU A 1 128 ? 85.614 74.523 127.887 1.00 35.57 191 LEU A O 1
ATOM 831 N N . SER A 1 129 ? 84.486 76.438 127.476 1.00 36.02 192 SER A N 1
ATOM 832 C CA . SER A 1 129 ? 83.225 75.820 127.048 1.00 36.26 192 SER A CA 1
ATOM 833 C C . SER A 1 129 ? 82.488 75.074 128.125 1.00 36.31 192 SER A C 1
ATOM 834 O O . SER A 1 129 ? 81.319 75.272 128.279 1.00 36.63 192 SER A O 1
ATOM 837 N N . LEU A 1 130 ? 83.165 74.196 128.848 1.00 36.68 193 LEU A N 1
ATOM 838 C CA . LEU A 1 130 ? 82.549 73.467 129.943 1.00 37.21 193 LEU A CA 1
ATOM 839 C C . LEU A 1 130 ? 83.315 73.894 131.200 1.00 37.61 193 LEU A C 1
ATOM 840 O O . LEU A 1 130 ? 84.533 74.066 131.154 1.00 37.89 193 LEU A O 1
ATOM 845 N N . SER A 1 131 ? 82.613 74.057 132.314 1.00 37.72 194 SER A N 1
ATOM 846 C CA . SER A 1 131 ? 83.203 74.577 133.548 1.00 37.67 194 SER A CA 1
ATOM 847 C C . SER A 1 131 ? 84.265 73.685 134.158 1.00 38.16 194 SER A C 1
ATOM 848 O O . SER A 1 131 ? 84.901 74.057 135.127 1.00 38.34 194 SER A O 1
ATOM 851 N N . ARG A 1 132 ? 84.440 72.490 133.627 1.00 38.51 195 ARG A N 1
ATOM 852 C CA . ARG A 1 132 ? 85.389 71.573 134.216 1.00 38.57 195 ARG A CA 1
ATOM 853 C C . ARG A 1 132 ? 86.427 71.225 133.194 1.00 38.37 195 ARG A C 1
ATOM 854 O O . ARG A 1 132 ? 87.313 70.421 133.428 1.00 38.22 195 ARG A O 1
ATOM 862 N N . ASN A 1 133 ? 86.310 71.823 132.027 1.00 38.43 196 ASN A N 1
ATOM 863 C CA . ASN A 1 133 ? 87.255 71.522 130.983 1.00 38.16 196 ASN A CA 1
ATOM 864 C C . ASN A 1 133 ? 88.518 72.376 131.103 1.00 38.15 196 ASN A C 1
ATOM 865 O O . ASN A 1 133 ? 88.771 73.252 130.281 1.00 38.11 196 ASN A O 1
ATOM 870 N N . LYS A 1 134 ? 89.298 72.129 132.153 1.00 38.42 197 LYS A N 1
ATOM 871 C CA . LYS A 1 134 ? 90.546 72.873 132.392 1.00 38.74 197 LYS A CA 1
ATOM 872 C C . LYS A 1 134 ? 91.477 72.867 131.191 1.00 38.53 197 LYS A C 1
ATOM 873 O O . LYS A 1 134 ? 91.692 71.824 130.583 1.00 38.60 197 LYS A O 1
ATOM 879 N N . VAL A 1 135 ? 92.076 74.008 130.881 1.00 38.36 198 VAL A N 1
ATOM 880 C CA . VAL A 1 135 ? 93.036 74.072 129.792 1.00 38.13 198 VAL A CA 1
ATOM 881 C C . VAL A 1 135 ? 94.341 74.724 130.227 1.00 38.48 198 VAL A C 1
ATOM 882 O O . VAL A 1 135 ? 95.415 74.380 129.723 1.00 38.59 198 VAL A O 1
ATOM 886 N N . PHE A 1 136 ? 94.254 75.670 131.163 1.00 38.65 199 PHE A N 1
ATOM 887 C CA . PHE A 1 136 ? 95.417 76.434 131.588 1.00 38.43 199 PHE A CA 1
ATOM 888 C C . PHE A 1 136 ? 95.427 76.687 133.078 1.00 38.94 199 PHE A C 1
ATOM 889 O O . PHE A 1 136 ? 94.378 76.765 133.722 1.00 39.76 199 PHE A O 1
ATOM 897 N N . VAL A 1 137 ? 96.619 76.836 133.633 1.00 38.62 200 VAL A N 1
ATOM 898 C CA . VAL A 1 137 ? 96.729 77.323 134.984 1.00 38.42 200 VAL A CA 1
ATOM 899 C C . VAL A 1 137 ? 97.507 78.609 134.825 1.00 38.30 200 VAL A C 1
ATOM 900 O O . VAL A 1 137 ? 98.476 78.652 134.067 1.00 37.65 200 VAL A O 1
ATOM 904 N N . PHE A 1 138 ? 97.069 79.648 135.526 1.00 38.25 201 PHE A N 1
ATOM 905 C CA . PHE A 1 138 ? 97.711 80.948 135.467 1.00 38.45 201 PHE A CA 1
ATOM 906 C C . PHE A 1 138 ? 98.601 81.122 136.684 1.00 38.29 201 PHE A C 1
ATOM 907 O O . PHE A 1 138 ? 98.137 80.929 137.800 1.00 38.72 201 PHE A O 1
ATOM 915 N N . PHE A 1 139 ? 99.870 81.470 136.472 1.00 38.30 202 PHE A N 1
ATOM 916 C CA . PHE A 1 139 ? 100.815 81.703 137.575 1.00 38.13 202 PHE A CA 1
ATOM 917 C C . PHE A 1 139 ? 101.261 83.147 137.510 1.00 38.51 202 PHE A C 1
ATOM 918 O O . PHE A 1 139 ? 101.807 83.587 136.499 1.00 38.61 202 PHE A O 1
ATOM 926 N N . ASP A 1 140 ? 101.034 83.879 138.591 1.00 38.96 203 ASP A N 1
ATOM 927 C CA . ASP A 1 140 ? 101.449 85.269 138.678 1.00 39.34 203 ASP A CA 1
ATOM 928 C C . ASP A 1 140 ? 102.902 85.332 139.119 1.00 39.48 203 ASP A C 1
ATOM 929 O O . ASP A 1 140 ? 103.210 85.015 140.253 1.00 39.47 203 ASP A O 1
ATOM 934 N N . LEU A 1 141 ? 103.791 85.759 138.230 1.00 39.61 204 LEU A N 1
ATOM 935 C CA . LEU A 1 141 ? 105.205 85.800 138.544 1.00 40.01 204 LEU A CA 1
ATOM 936 C C . LEU A 1 141 ? 105.588 87.115 139.209 1.00 40.92 204 LEU A C 1
ATOM 937 O O . LEU A 1 141 ? 106.702 87.611 139.056 1.00 41.03 204 LEU A O 1
ATOM 942 N N . THR A 1 142 ? 104.677 87.684 139.977 1.00 41.66 205 THR A N 1
ATOM 943 C CA . THR A 1 142 ? 104.977 88.982 140.527 1.00 42.53 205 THR A CA 1
ATOM 944 C C . THR A 1 142 ? 105.449 88.866 141.940 1.00 43.22 205 THR A C 1
ATOM 945 O O . THR A 1 142 ? 106.154 89.744 142.447 1.00 43.52 205 THR A O 1
ATOM 949 N N . VAL A 1 143 ? 105.078 87.769 142.582 1.00 44.04 206 VAL A N 1
ATOM 950 C CA . VAL A 1 143 ? 105.505 87.555 143.956 1.00 44.80 206 VAL A CA 1
ATOM 951 C C . VAL A 1 143 ? 106.789 86.752 143.956 1.00 45.04 206 VAL A C 1
ATOM 952 O O . VAL A 1 143 ? 107.590 86.822 144.900 1.00 44.90 206 VAL A O 1
ATOM 956 N N . ASP A 1 144 ? 106.970 85.986 142.883 1.00 45.58 207 ASP A N 1
ATOM 957 C CA . ASP A 1 144 ? 108.114 85.087 142.753 1.00 46.24 207 ASP A CA 1
ATOM 958 C C . ASP A 1 144 ? 109.448 85.828 142.613 1.00 46.16 207 ASP A C 1
ATOM 959 O O . ASP A 1 144 ? 110.072 85.833 141.553 1.00 46.21 207 ASP A O 1
ATOM 965 N N . HIS B 2 2 ? 87.196 81.349 109.216 1.00 38.07 0 HIS B N 1
ATOM 966 C CA . HIS B 2 2 ? 87.031 80.278 110.248 1.00 37.94 0 HIS B CA 1
ATOM 967 C C . HIS B 2 2 ? 85.571 79.883 110.442 1.00 37.83 0 HIS B C 1
ATOM 968 O O . HIS B 2 2 ? 84.666 80.719 110.366 1.00 37.19 0 HIS B O 1
ATOM 975 N N . PHE B 2 3 ? 85.362 78.599 110.716 1.00 37.71 1 PHE B N 1
ATOM 976 C CA . PHE B 2 3 ? 84.026 78.066 110.903 1.00 37.69 1 PHE B CA 1
ATOM 977 C C . PHE B 2 3 ? 83.345 78.660 112.109 1.00 38.03 1 PHE B C 1
ATOM 978 O O . PHE B 2 3 ? 84.000 79.137 113.030 1.00 38.50 1 PHE B O 1
ATOM 986 N N . ASP B 2 4 ? 82.023 78.623 112.097 1.00 38.19 2 ASP B N 1
ATOM 987 C CA . ASP B 2 4 ? 81.250 79.152 113.194 1.00 38.71 2 ASP B CA 1
ATOM 988 C C . ASP B 2 4 ? 81.360 78.205 114.381 1.00 38.86 2 ASP B C 1
ATOM 989 O O . ASP B 2 4 ? 81.372 76.994 114.202 1.00 39.35 2 ASP B O 1
ATOM 1005 N N . TYR B 2 6 ? 80.518 75.834 117.324 1.00 38.54 4 TYR B N 1
ATOM 1006 C CA . TYR B 2 6 ? 79.453 74.912 117.762 1.00 38.09 4 TYR B CA 1
ATOM 1007 C C . TYR B 2 6 ? 79.004 75.329 119.161 1.00 37.97 4 TYR B C 1
ATOM 1008 O O . TYR B 2 6 ? 79.742 75.154 120.135 1.00 37.97 4 TYR B O 1
ATOM 1017 N N . LEU B 2 7 ? 77.806 75.886 119.262 1.00 37.47 5 LEU B N 1
ATOM 1018 C CA . LEU B 2 7 ? 77.284 76.289 120.564 1.00 37.81 5 LEU B CA 1
ATOM 1019 C C . LEU B 2 7 ? 76.692 75.105 121.326 1.00 37.89 5 LEU B C 1
ATOM 1020 O O . LEU B 2 7 ? 75.762 74.471 120.831 1.00 38.40 5 LEU B O 1
ATOM 1025 N N . ILE B 2 8 ? 77.189 74.814 122.526 1.00 37.98 6 ILE B N 1
ATOM 1026 C CA . ILE B 2 8 ? 76.708 73.624 123.252 1.00 38.86 6 ILE B CA 1
ATOM 1027 C C . ILE B 2 8 ? 75.528 73.840 124.192 1.00 39.35 6 ILE B C 1
ATOM 1028 O O . ILE B 2 8 ? 75.430 73.181 125.226 1.00 39.59 6 ILE B O 1
ATOM 1033 N N . ARG B 2 9 ? 74.642 74.757 123.822 1.00 39.99 7 ARG B N 1
ATOM 1034 C CA . ARG B 2 9 ? 73.447 75.072 124.602 1.00 40.63 7 ARG B CA 1
ATOM 1035 C C . ARG B 2 9 ? 72.395 75.778 123.736 1.00 40.83 7 ARG B C 1
ATOM 1036 O O . ARG B 2 9 ? 72.291 75.557 122.524 1.00 40.75 7 ARG B O 1
ATOM 1045 N N . PRO C 1 29 ? 89.528 63.921 104.844 1.00 35.11 92 PRO D N 1
ATOM 1046 C CA . PRO C 1 29 ? 88.176 63.873 105.476 1.00 35.45 92 PRO D CA 1
ATOM 1047 C C . PRO C 1 29 ? 87.500 65.231 105.300 1.00 35.72 92 PRO D C 1
ATOM 1048 O O . PRO C 1 29 ? 88.044 66.259 105.705 1.00 35.53 92 PRO D O 1
ATOM 1052 N N . TRP C 1 30 ? 86.327 65.234 104.683 1.00 35.88 93 TRP D N 1
ATOM 1053 C CA . TRP C 1 30 ? 85.677 66.483 104.364 1.00 36.24 93 TRP D CA 1
ATOM 1054 C C . TRP C 1 30 ? 84.683 66.861 105.459 1.00 36.79 93 TRP D C 1
ATOM 1055 O O . TRP C 1 30 ? 84.263 68.030 105.569 1.00 36.63 93 TRP D O 1
ATOM 1066 N N . ALA C 1 31 ? 84.336 65.866 106.275 1.00 36.83 94 ALA D N 1
ATOM 1067 C CA . ALA C 1 31 ? 83.421 66.057 107.391 1.00 36.90 94 ALA D CA 1
ATOM 1068 C C . ALA C 1 31 ? 83.671 65.034 108.494 1.00 37.20 94 ALA D C 1
ATOM 1069 O O . ALA C 1 31 ? 84.293 63.984 108.280 1.00 37.12 94 ALA D O 1
ATOM 1071 N N . ARG C 1 32 ? 83.136 65.338 109.669 1.00 37.03 95 ARG D N 1
ATOM 1072 C CA . ARG C 1 32 ? 83.334 64.515 110.837 1.00 36.77 95 ARG D CA 1
ATOM 1073 C C . ARG C 1 32 ? 82.028 64.496 111.614 1.00 36.65 95 ARG D C 1
ATOM 1074 O O . ARG C 1 32 ? 81.363 65.520 111.723 1.00 36.68 95 ARG D O 1
ATOM 1082 N N . LEU C 1 33 ? 81.640 63.323 112.108 1.00 36.66 96 LEU D N 1
ATOM 1083 C CA . LEU C 1 33 ? 80.481 63.193 112.980 1.00 36.70 96 LEU D CA 1
ATOM 1084 C C . LEU C 1 33 ? 80.957 62.945 114.393 1.00 36.96 96 LEU D C 1
ATOM 1085 O O . LEU C 1 33 ? 81.739 62.039 114.641 1.00 36.62 96 LEU D O 1
ATOM 1090 N N . TRP C 1 34 ? 80.456 63.740 115.326 1.00 37.47 97 TRP D N 1
ATOM 1091 C CA . TRP C 1 34 ? 80.796 63.597 116.724 1.00 37.62 97 TRP D CA 1
ATOM 1092 C C . TRP C 1 34 ? 79.629 62.915 117.422 1.00 37.65 97 TRP D C 1
ATOM 1093 O O . TRP C 1 34 ? 78.514 63.437 117.434 1.00 37.79 97 TRP D O 1
ATOM 1104 N N . ALA C 1 35 ? 79.874 61.747 118.002 1.00 37.58 98 ALA D N 1
ATOM 1105 C CA . ALA C 1 35 ? 78.823 61.033 118.711 1.00 37.24 98 ALA D CA 1
ATOM 1106 C C . ALA C 1 35 ? 78.578 61.681 120.064 1.00 37.18 98 ALA D C 1
ATOM 1107 O O . ALA C 1 35 ? 79.511 61.900 120.826 1.00 36.67 98 ALA D O 1
ATOM 1109 N N . LEU C 1 36 ? 77.314 61.969 120.363 1.00 37.70 99 LEU D N 1
ATOM 1110 C CA . LEU C 1 36 ? 76.947 62.649 121.605 1.00 37.78 99 LEU D CA 1
ATOM 1111 C C . LEU C 1 36 ? 76.329 61.705 122.600 1.00 38.20 99 LEU D C 1
ATOM 1112 O O . LEU C 1 36 ? 75.817 62.138 123.629 1.00 38.22 99 LEU D O 1
ATOM 1117 N N . GLN C 1 37 ? 76.396 60.415 122.297 1.00 38.64 100 GLN D N 1
ATOM 1118 C CA . GLN C 1 37 ? 75.746 59.397 123.104 1.00 39.15 100 GLN D CA 1
ATOM 1119 C C . GLN C 1 37 ? 76.589 58.110 123.117 1.00 39.40 100 GLN D C 1
ATOM 1120 O O . GLN C 1 37 ? 77.161 57.723 122.090 1.00 39.88 100 GLN D O 1
ATOM 1126 N N . ASP C 1 38 ? 76.704 57.454 124.269 1.00 39.33 101 ASP D N 1
ATOM 1127 C CA . ASP C 1 38 ? 77.472 56.214 124.307 1.00 39.27 101 ASP D CA 1
ATOM 1128 C C . ASP C 1 38 ? 76.778 55.172 123.450 1.00 38.93 101 ASP D C 1
ATOM 1129 O O . ASP C 1 38 ? 75.552 55.174 123.331 1.00 39.54 101 ASP D O 1
ATOM 1134 N N . GLY C 1 39 ? 77.556 54.293 122.836 1.00 38.28 102 GLY D N 1
ATOM 1135 C CA . GLY C 1 39 ? 77.000 53.251 121.996 1.00 37.38 102 GLY D CA 1
ATOM 1136 C C . GLY C 1 39 ? 77.278 53.546 120.543 1.00 37.03 102 GLY D C 1
ATOM 1137 O O . GLY C 1 39 ? 77.179 52.668 119.694 1.00 36.77 102 GLY D O 1
ATOM 1138 N N . PHE C 1 40 ? 77.623 54.798 120.255 1.00 36.71 103 PHE D N 1
ATOM 1139 C CA . PHE C 1 40 ? 77.909 55.200 118.884 1.00 36.27 103 PHE D CA 1
ATOM 1140 C C . PHE C 1 40 ? 79.354 55.652 118.768 1.00 36.21 103 PHE D C 1
ATOM 1141 O O . PHE C 1 40 ? 79.892 56.278 119.672 1.00 36.50 103 PHE D O 1
ATOM 1149 N N . ALA C 1 41 ? 79.986 55.340 117.646 1.00 36.07 104 ALA D N 1
ATOM 1150 C CA . ALA C 1 41 ? 81.361 55.775 117.408 1.00 35.35 104 ALA D CA 1
ATOM 1151 C C . ALA C 1 41 ? 81.414 57.028 116.551 1.00 35.16 104 ALA D C 1
ATOM 1152 O O . ALA C 1 41 ? 80.501 57.326 115.775 1.00 34.37 104 ALA D O 1
ATOM 1154 N N . ASN C 1 42 ? 82.516 57.749 116.679 1.00 35.21 105 ASN D N 1
ATOM 1155 C CA . ASN C 1 42 ? 82.749 58.914 115.846 1.00 34.98 105 ASN D CA 1
ATOM 1156 C C . ASN C 1 42 ? 82.996 58.461 114.431 1.00 34.95 105 ASN D C 1
ATOM 1157 O O . ASN C 1 42 ? 83.284 57.298 114.180 1.00 34.91 105 ASN D O 1
ATOM 1162 N N . LEU C 1 43 ? 82.871 59.383 113.495 1.00 35.60 106 LEU D N 1
ATOM 1163 C CA . LEU C 1 43 ? 83.066 59.054 112.096 1.00 36.15 106 LEU D CA 1
ATOM 1164 C C . LEU C 1 43 ? 83.773 60.169 111.350 1.00 36.55 106 LEU D C 1
ATOM 1165 O O . LEU C 1 43 ? 83.418 61.342 111.473 1.00 36.23 106 LEU D O 1
ATOM 1170 N N . GLU C 1 44 ? 84.780 59.792 110.578 1.00 37.13 107 GLU D N 1
ATOM 1171 C CA . GLU C 1 44 ? 85.458 60.747 109.736 1.00 38.18 107 GLU D CA 1
ATOM 1172 C C . GLU C 1 44 ? 84.945 60.516 108.339 1.00 38.51 107 GLU D C 1
ATOM 1173 O O . GLU C 1 44 ? 85.128 59.420 107.799 1.00 38.75 107 GLU D O 1
ATOM 1179 N N . CYS C 1 45 ? 84.308 61.528 107.751 1.00 38.31 108 CYS D N 1
ATOM 1180 C CA . CYS C 1 45 ? 83.785 61.360 106.410 1.00 38.53 108 CYS D CA 1
ATOM 1181 C C . CYS C 1 45 ? 84.882 61.414 105.351 1.00 38.70 108 CYS D C 1
ATOM 1182 O O . CYS C 1 45 ? 85.501 62.450 105.131 1.00 39.30 108 CYS D O 1
ATOM 1185 N N . VAL C 1 46 ? 85.141 60.279 104.715 1.00 38.59 109 VAL D N 1
ATOM 1186 C CA . VAL C 1 46 ? 86.163 60.196 103.686 1.00 38.48 109 VAL D CA 1
ATOM 1187 C C . VAL C 1 46 ? 85.525 59.919 102.327 1.00 38.04 109 VAL D C 1
ATOM 1188 O O . VAL C 1 46 ? 85.730 60.650 101.372 1.00 37.83 109 VAL D O 1
ATOM 1192 N N . ASN C 1 47 ? 84.748 58.854 102.232 1.00 37.95 110 ASN D N 1
ATOM 1193 C CA . ASN C 1 47 ? 84.054 58.583 100.982 1.00 37.77 110 ASN D CA 1
ATOM 1194 C C . ASN C 1 47 ? 82.941 59.594 100.701 1.00 37.24 110 ASN D C 1
ATOM 1195 O O . ASN C 1 47 ? 82.609 60.412 101.532 1.00 36.70 110 ASN D O 1
ATOM 1200 N N . ASP C 1 48 ? 82.378 59.538 99.511 1.00 36.92 111 ASP D N 1
ATOM 1201 C CA . ASP C 1 48 ? 81.361 60.490 99.141 1.00 37.09 111 ASP D CA 1
ATOM 1202 C C . ASP C 1 48 ? 79.957 60.096 99.628 1.00 37.81 111 ASP D C 1
ATOM 1203 O O . ASP C 1 48 ? 78.999 60.861 99.449 1.00 37.75 111 ASP D O 1
ATOM 1205 N N . ASN C 1 49 ? 79.833 58.915 100.245 1.00 38.12 112 ASN D N 1
ATOM 1206 C CA . ASN C 1 49 ? 78.543 58.444 100.725 1.00 38.24 112 ASN D CA 1
ATOM 1207 C C . ASN C 1 49 ? 78.606 57.437 101.887 1.00 38.17 112 ASN D C 1
ATOM 1208 O O . ASN C 1 49 ? 79.438 56.549 101.895 1.00 38.56 112 ASN D O 1
ATOM 1213 N N . TYR C 1 50 ? 77.709 57.572 102.860 1.00 38.30 113 TYR D N 1
ATOM 1214 C CA . TYR C 1 50 ? 77.706 56.731 104.067 1.00 37.97 113 TYR D CA 1
ATOM 1215 C C . TYR C 1 50 ? 76.275 56.388 104.471 1.00 38.33 113 TYR D C 1
ATOM 1216 O O . TYR C 1 50 ? 75.427 57.271 104.594 1.00 38.44 113 TYR D O 1
ATOM 1225 N N . TRP C 1 51 ? 75.994 55.105 104.648 1.00 38.38 114 TRP D N 1
ATOM 1226 C CA . TRP C 1 51 ? 74.681 54.669 105.080 1.00 38.20 114 TRP D CA 1
ATOM 1227 C C . TRP C 1 51 ? 74.782 54.395 106.557 1.00 38.07 114 TRP D C 1
ATOM 1228 O O . TRP C 1 51 ? 75.806 53.863 107.018 1.00 38.57 114 TRP D O 1
ATOM 1239 N N . PHE C 1 52 ? 73.721 54.735 107.287 1.00 37.48 115 PHE D N 1
ATOM 1240 C CA . PHE C 1 52 ? 73.663 54.558 108.735 1.00 36.99 115 PHE D CA 1
ATOM 1241 C C . PHE C 1 52 ? 72.454 53.688 109.044 1.00 37.62 115 PHE D C 1
ATOM 1242 O O . PHE C 1 52 ? 71.321 54.011 108.635 1.00 37.93 115 PHE D O 1
ATOM 1250 N N . GLY C 1 53 ? 72.673 52.587 109.756 1.00 37.89 116 GLY D N 1
ATOM 1251 C CA . GLY C 1 53 ? 71.581 51.683 110.076 1.00 38.11 116 GLY D CA 1
ATOM 1252 C C . GLY C 1 53 ? 72.007 50.424 110.810 1.00 38.27 116 GLY D C 1
ATOM 1253 O O . GLY C 1 53 ? 73.210 50.190 111.025 1.00 38.12 116 GLY D O 1
ATOM 1254 N N . ARG C 1 54 ? 71.014 49.612 111.188 1.00 37.91 117 ARG D N 1
ATOM 1255 C CA . ARG C 1 54 ? 71.243 48.366 111.914 1.00 37.63 117 ARG D CA 1
ATOM 1256 C C . ARG C 1 54 ? 71.825 47.283 110.985 1.00 38.01 117 ARG D C 1
ATOM 1257 O O . ARG C 1 54 ? 72.513 46.352 111.412 1.00 37.15 117 ARG D O 1
ATOM 1265 N N . ASP C 1 55 ? 71.534 47.431 109.705 1.00 38.38 118 ASP D N 1
ATOM 1266 C CA . ASP C 1 55 ? 71.937 46.474 108.704 1.00 39.19 118 ASP D CA 1
ATOM 1267 C C . ASP C 1 55 ? 73.471 46.402 108.554 1.00 39.23 118 ASP D C 1
ATOM 1268 O O . ASP C 1 55 ? 74.145 47.431 108.502 1.00 40.11 118 ASP D O 1
ATOM 1273 N N . LYS C 1 56 ? 74.022 45.197 108.470 1.00 38.72 119 LYS D N 1
ATOM 1274 C CA . LYS C 1 56 ? 75.472 45.037 108.400 1.00 38.99 119 LYS D CA 1
ATOM 1275 C C . LYS C 1 56 ? 76.097 45.599 107.112 1.00 38.73 119 LYS D C 1
ATOM 1276 O O . LYS C 1 56 ? 77.311 45.806 107.035 1.00 38.11 119 LYS D O 1
ATOM 1282 N N . SER C 1 57 ? 75.259 45.857 106.114 1.00 38.71 120 SER D N 1
ATOM 1283 C CA . SER C 1 57 ? 75.744 46.416 104.865 1.00 39.16 120 SER D CA 1
ATOM 1284 C C . SER C 1 57 ? 76.111 47.904 104.996 1.00 38.85 120 SER D C 1
ATOM 1285 O O . SER C 1 57 ? 77.079 48.334 104.404 1.00 39.40 120 SER D O 1
ATOM 1288 N N . CYS C 1 58 ? 75.371 48.681 105.778 1.00 38.35 121 CYS D N 1
ATOM 1289 C CA . CYS C 1 58 ? 75.735 50.085 105.976 1.00 38.33 121 CYS D CA 1
ATOM 1290 C C . CYS C 1 58 ? 77.208 50.295 106.385 1.00 37.78 121 CYS D C 1
ATOM 1291 O O . CYS C 1 58 ? 77.767 49.564 107.197 1.00 37.08 121 CYS D O 1
ATOM 1294 N N . GLU C 1 59 ? 77.827 51.322 105.822 1.00 37.70 122 GLU D N 1
ATOM 1295 C CA . GLU C 1 59 ? 79.205 51.665 106.161 1.00 37.62 122 GLU D CA 1
ATOM 1296 C C . GLU C 1 59 ? 79.324 51.979 107.639 1.00 37.56 122 GLU D C 1
ATOM 1297 O O . GLU C 1 59 ? 80.310 51.655 108.275 1.00 37.78 122 GLU D O 1
ATOM 1303 N N . TYR C 1 60 ? 78.327 52.654 108.179 1.00 37.89 123 TYR D N 1
ATOM 1304 C CA . TYR C 1 60 ? 78.295 52.917 109.604 1.00 38.03 123 TYR D CA 1
ATOM 1305 C C . TYR C 1 60 ? 77.179 52.075 110.135 1.00 38.52 123 TYR D C 1
ATOM 1306 O O . TYR C 1 60 ? 76.017 52.361 109.839 1.00 39.10 123 TYR D O 1
ATOM 1315 N N . CYS C 1 61 ? 77.512 51.084 110.954 1.00 38.55 124 CYS D N 1
ATOM 1316 C CA . CYS C 1 61 ? 76.517 50.135 111.430 1.00 39.12 124 CYS D CA 1
ATOM 1317 C C . CYS C 1 61 ? 76.192 50.192 112.923 1.00 39.66 124 CYS D C 1
ATOM 1318 O O . CYS C 1 61 ? 77.074 50.018 113.762 1.00 40.45 124 CYS D O 1
ATOM 1321 N N . PHE C 1 62 ? 74.923 50.391 113.251 1.00 40.07 125 PHE D N 1
ATOM 1322 C CA . PHE C 1 62 ? 74.479 50.343 114.637 1.00 40.65 125 PHE D CA 1
ATOM 1323 C C . PHE C 1 62 ? 74.638 48.890 115.130 1.00 41.58 125 PHE D C 1
ATOM 1324 O O . PHE C 1 62 ? 73.704 48.086 115.031 1.00 41.33 125 PHE D O 1
ATOM 1332 N N . ASP C 1 63 ? 75.831 48.552 115.627 1.00 42.52 126 ASP D N 1
ATOM 1333 C CA . ASP C 1 63 ? 76.108 47.190 116.067 1.00 43.60 126 ASP D CA 1
ATOM 1334 C C . ASP C 1 63 ? 76.836 47.128 117.399 1.00 43.35 126 ASP D C 1
ATOM 1335 O O . ASP C 1 63 ? 76.832 46.093 118.048 1.00 43.46 126 ASP D O 1
ATOM 1340 N N . GLU C 1 64 ? 77.486 48.225 117.776 1.00 43.43 127 GLU D N 1
ATOM 1341 C CA . GLU C 1 64 ? 78.180 48.321 119.058 1.00 43.36 127 GLU D CA 1
ATOM 1342 C C . GLU C 1 64 ? 77.421 47.448 120.048 1.00 43.37 127 GLU D C 1
ATOM 1343 O O . GLU C 1 64 ? 76.261 47.723 120.357 1.00 43.43 127 GLU D O 1
ATOM 1349 N N . PRO C 1 65 ? 78.042 46.376 120.523 1.00 43.19 128 PRO D N 1
ATOM 1350 C CA . PRO C 1 65 ? 77.341 45.442 121.413 1.00 43.20 128 PRO D CA 1
ATOM 1351 C C . PRO C 1 65 ? 76.544 46.172 122.489 1.00 43.19 128 PRO D C 1
ATOM 1352 O O . PRO C 1 65 ? 75.381 45.849 122.725 1.00 43.56 128 PRO D O 1
ATOM 1356 N N . LEU C 1 66 ? 77.152 47.173 123.112 1.00 43.03 129 LEU D N 1
ATOM 1357 C CA . LEU C 1 66 ? 76.488 47.911 124.177 1.00 42.52 129 LEU D CA 1
ATOM 1358 C C . LEU C 1 66 ? 75.208 48.548 123.684 1.00 42.21 129 LEU D C 1
ATOM 1359 O O . LEU C 1 66 ? 74.226 48.636 124.405 1.00 42.71 129 LEU D O 1
ATOM 1364 N N . LEU C 1 67 ? 75.217 48.988 122.441 1.00 41.83 130 LEU D N 1
ATOM 1365 C CA . LEU C 1 67 ? 74.061 49.662 121.881 1.00 41.37 130 LEU D CA 1
ATOM 1366 C C . LEU C 1 67 ? 72.916 48.679 121.634 1.00 41.59 130 LEU D C 1
ATOM 1367 O O . LEU C 1 67 ? 71.757 48.989 121.919 1.00 41.46 130 LEU D O 1
ATOM 1372 N N . LYS C 1 68 ? 73.258 47.490 121.128 1.00 41.98 131 LYS D N 1
ATOM 1373 C CA . LYS C 1 68 ? 72.282 46.432 120.825 1.00 42.08 131 LYS D CA 1
ATOM 1374 C C . LYS C 1 68 ? 71.459 46.001 122.033 1.00 42.13 131 LYS D C 1
ATOM 1375 O O . LYS C 1 68 ? 70.712 45.036 121.949 1.00 43.02 131 LYS D O 1
ATOM 1381 N N . ARG C 1 69 ? 71.592 46.672 123.167 1.00 41.85 132 ARG D N 1
ATOM 1382 C CA . ARG C 1 69 ? 70.832 46.244 124.329 1.00 41.58 132 ARG D CA 1
ATOM 1383 C C . ARG C 1 69 ? 70.173 47.434 124.986 1.00 41.25 132 ARG D C 1
ATOM 1384 O O . ARG C 1 69 ? 69.710 47.339 126.116 1.00 41.18 132 ARG D O 1
ATOM 1392 N N . THR C 1 70 ? 70.099 48.546 124.262 1.00 41.09 133 THR D N 1
ATOM 1393 C CA . THR C 1 70 ? 69.568 49.777 124.835 1.00 41.15 133 THR D CA 1
ATOM 1394 C C . THR C 1 70 ? 68.102 50.117 124.554 1.00 41.38 133 THR D C 1
ATOM 1395 O O . THR C 1 70 ? 67.595 51.138 125.062 1.00 42.34 133 THR D O 1
ATOM 1399 N N . ASP C 1 71 ? 67.404 49.306 123.772 1.00 40.39 134 ASP D N 1
ATOM 1400 C CA . ASP C 1 71 ? 65.986 49.614 123.535 1.00 40.21 134 ASP D CA 1
ATOM 1401 C C . ASP C 1 71 ? 65.802 50.734 122.488 1.00 40.29 134 ASP D C 1
ATOM 1402 O O . ASP C 1 71 ? 65.197 50.510 121.434 1.00 40.57 134 ASP D O 1
ATOM 1407 N N . LYS C 1 72 ? 66.328 51.932 122.714 1.00 40.00 135 LYS D N 1
ATOM 1408 C CA . LYS C 1 72 ? 66.162 52.912 121.644 1.00 39.94 135 LYS D CA 1
ATOM 1409 C C . LYS C 1 72 ? 66.679 52.284 120.359 1.00 39.40 135 LYS D C 1
ATOM 1410 O O . LYS C 1 72 ? 66.112 52.455 119.272 1.00 39.70 135 LYS D O 1
ATOM 1416 N N . TYR C 1 73 ? 67.759 51.534 120.512 1.00 38.52 136 TYR D N 1
ATOM 1417 C CA . TYR C 1 73 ? 68.381 50.835 119.409 1.00 37.80 136 TYR D CA 1
ATOM 1418 C C . TYR C 1 73 ? 67.332 50.077 118.609 1.00 37.11 136 TYR D C 1
ATOM 1419 O O . TYR C 1 73 ? 67.457 49.894 117.408 1.00 36.25 136 TYR D O 1
ATOM 1428 N N . ARG C 1 74 ? 66.272 49.680 119.296 1.00 36.67 137 ARG D N 1
ATOM 1429 C CA . ARG C 1 74 ? 65.200 48.937 118.680 1.00 36.35 137 ARG D CA 1
ATOM 1430 C C . ARG C 1 74 ? 64.358 49.810 117.769 1.00 36.50 137 ARG D C 1
ATOM 1431 O O . ARG C 1 74 ? 63.720 49.312 116.845 1.00 36.51 137 ARG D O 1
ATOM 1439 N N . THR C 1 75 ? 64.347 51.116 118.020 1.00 36.45 138 THR D N 1
ATOM 1440 C CA . THR C 1 75 ? 63.555 52.000 117.178 1.00 36.63 138 THR D CA 1
ATOM 1441 C C . THR C 1 75 ? 64.328 52.544 116.013 1.00 36.59 138 THR D C 1
ATOM 1442 O O . THR C 1 75 ? 63.811 53.367 115.288 1.00 37.22 138 THR D O 1
ATOM 1446 N N . TYR C 1 76 ? 65.568 52.118 115.838 1.00 36.64 139 TYR D N 1
ATOM 1447 C CA . TYR C 1 76 ? 66.366 52.566 114.706 1.00 36.21 139 TYR D CA 1
ATOM 1448 C C . TYR C 1 76 ? 66.134 51.602 113.560 1.00 36.30 139 TYR D C 1
ATOM 1449 O O . TYR C 1 76 ? 65.893 50.415 113.785 1.00 36.47 139 TYR D O 1
ATOM 1458 N N . SER C 1 77 ? 66.210 52.100 112.330 1.00 36.11 140 SER D N 1
ATOM 1459 C CA . SER C 1 77 ? 65.936 51.266 111.163 1.00 35.97 140 SER D CA 1
ATOM 1460 C C . SER C 1 77 ? 67.140 50.503 110.617 1.00 36.38 140 SER D C 1
ATOM 1461 O O . SER C 1 77 ? 68.290 50.868 110.888 1.00 36.08 140 SER D O 1
ATOM 1464 N N . LYS C 1 78 ? 66.866 49.452 109.838 1.00 36.66 141 LYS D N 1
ATOM 1465 C CA . LYS C 1 78 ? 67.933 48.671 109.209 1.00 37.36 141 LYS D CA 1
ATOM 1466 C C . LYS C 1 78 ? 68.726 49.602 108.307 1.00 37.70 141 LYS D C 1
ATOM 1467 O O . LYS C 1 78 ? 69.944 49.517 108.230 1.00 38.40 141 LYS D O 1
ATOM 1473 N N . LYS C 1 79 ? 68.008 50.495 107.638 1.00 37.91 142 LYS D N 1
ATOM 1474 C CA . LYS C 1 79 ? 68.587 51.555 106.827 1.00 38.37 142 LYS D CA 1
ATOM 1475 C C . LYS C 1 79 ? 67.948 52.849 107.330 1.00 38.14 142 LYS D C 1
ATOM 1476 O O . LYS C 1 79 ? 66.826 53.198 106.939 1.00 37.85 142 LYS D O 1
ATOM 1482 N N . HIS C 1 80 ? 68.657 53.565 108.196 1.00 37.76 143 HIS D N 1
ATOM 1483 C CA . HIS C 1 80 ? 68.077 54.745 108.807 1.00 37.44 143 HIS D CA 1
ATOM 1484 C C . HIS C 1 80 ? 68.265 56.015 107.987 1.00 37.64 143 HIS D C 1
ATOM 1485 O O . HIS C 1 80 ? 67.303 56.704 107.639 1.00 37.80 143 HIS D O 1
ATOM 1492 N N . PHE C 1 81 ? 69.504 56.354 107.680 1.00 37.35 144 PHE D N 1
ATOM 1493 C CA . PHE C 1 81 ? 69.720 57.521 106.841 1.00 36.69 144 PHE D CA 1
ATOM 1494 C C . PHE C 1 81 ? 71.058 57.432 106.146 1.00 36.74 144 PHE D C 1
ATOM 1495 O O . PHE C 1 81 ? 71.841 56.516 106.403 1.00 36.74 144 PHE D O 1
ATOM 1503 N N . ARG C 1 82 ? 71.318 58.369 105.247 1.00 36.85 145 ARG D N 1
ATOM 1504 C CA . ARG C 1 82 ? 72.647 58.466 104.673 1.00 37.01 145 ARG D CA 1
ATOM 1505 C C . ARG C 1 82 ? 73.064 59.912 104.560 1.00 36.91 145 ARG D C 1
ATOM 1506 O O . ARG C 1 82 ? 72.229 60.809 104.544 1.00 36.83 145 ARG D O 1
ATOM 1514 N N . ILE C 1 83 ? 74.372 60.115 104.554 1.00 37.37 146 ILE D N 1
ATOM 1515 C CA . ILE C 1 83 ? 74.983 61.412 104.393 1.00 37.99 146 ILE D CA 1
ATOM 1516 C C . ILE C 1 83 ? 75.893 61.282 103.188 1.00 38.94 146 ILE D C 1
ATOM 1517 O O . ILE C 1 83 ? 76.658 60.299 103.095 1.00 38.68 146 ILE D O 1
ATOM 1522 N N . PHE C 1 84 ? 75.817 62.255 102.274 1.00 39.07 147 PHE D N 1
ATOM 1523 C CA . PHE C 1 84 ? 76.640 62.213 101.072 1.00 39.77 147 PHE D CA 1
ATOM 1524 C C . PHE C 1 84 ? 76.984 63.595 100.539 1.00 39.99 147 PHE D C 1
ATOM 1525 O O . PHE C 1 84 ? 76.390 64.582 100.991 1.00 40.73 147 PHE D O 1
ATOM 1533 N N . ARG C 1 85 ? 77.968 63.659 99.628 1.00 39.67 148 ARG D N 1
ATOM 1534 C CA . ARG C 1 85 ? 78.411 64.907 98.985 1.00 39.29 148 ARG D CA 1
ATOM 1535 C C . ARG C 1 85 ? 77.963 64.979 97.543 1.00 38.73 148 ARG D C 1
ATOM 1536 O O . ARG C 1 85 ? 77.676 63.990 96.920 1.00 38.67 148 ARG D O 1
ATOM 1544 N N . GLU C 1 86 ? 78.027 66.165 96.972 1.00 38.15 149 GLU D N 1
ATOM 1545 C CA . GLU C 1 86 ? 77.640 66.331 95.602 1.00 37.28 149 GLU D CA 1
ATOM 1546 C C . GLU C 1 86 ? 78.125 67.702 95.155 1.00 36.61 149 GLU D C 1
ATOM 1547 O O . GLU C 1 86 ? 77.972 68.670 95.872 1.00 37.17 149 GLU D O 1
ATOM 1553 N N . VAL C 1 87 ? 78.691 67.809 93.973 1.00 35.55 150 VAL D N 1
ATOM 1554 C CA . VAL C 1 87 ? 79.111 69.121 93.530 1.00 34.73 150 VAL D CA 1
ATOM 1555 C C . VAL C 1 87 ? 77.887 69.916 93.088 1.00 34.83 150 VAL D C 1
ATOM 1556 O O . VAL C 1 87 ? 77.106 69.434 92.277 1.00 35.04 150 VAL D O 1
ATOM 1560 N N . GLY C 1 88 ? 77.727 71.135 93.604 1.00 34.56 151 GLY D N 1
ATOM 1561 C CA . GLY C 1 88 ? 76.593 71.958 93.245 1.00 34.45 151 GLY D CA 1
ATOM 1562 C C . GLY C 1 88 ? 76.836 72.984 92.148 1.00 35.01 151 GLY D C 1
ATOM 1563 O O . GLY C 1 88 ? 77.880 73.010 91.484 1.00 34.75 151 GLY D O 1
ATOM 1564 N N . PRO C 1 89 ? 75.857 73.868 91.986 1.00 34.98 152 PRO D N 1
ATOM 1565 C CA . PRO C 1 89 ? 75.875 74.891 90.940 1.00 34.75 152 PRO D CA 1
ATOM 1566 C C . PRO C 1 89 ? 77.029 75.879 91.073 1.00 35.16 152 PRO D C 1
ATOM 1567 O O . PRO C 1 89 ? 77.213 76.715 90.195 1.00 34.96 152 PRO D O 1
ATOM 1571 N N . LYS C 1 90 ? 77.801 75.792 92.147 1.00 35.71 153 LYS D N 1
ATOM 1572 C CA . LYS C 1 90 ? 78.919 76.715 92.332 1.00 36.59 153 LYS D CA 1
ATOM 1573 C C . LYS C 1 90 ? 80.267 76.028 92.330 1.00 36.66 153 LYS D C 1
ATOM 1574 O O . LYS C 1 90 ? 81.250 76.598 92.801 1.00 36.84 153 LYS D O 1
ATOM 1580 N N . ASN C 1 91 ? 80.302 74.797 91.837 1.00 36.59 154 ASN D N 1
ATOM 1581 C CA . ASN C 1 91 ? 81.539 74.035 91.747 1.00 36.66 154 ASN D CA 1
ATOM 1582 C C . ASN C 1 91 ? 82.185 73.768 93.104 1.00 36.96 154 ASN D C 1
ATOM 1583 O O . ASN C 1 91 ? 83.411 73.725 93.230 1.00 36.76 154 ASN D O 1
ATOM 1588 N N . SER C 1 92 ? 81.336 73.631 94.116 1.00 37.22 155 SER D N 1
ATOM 1589 C CA . SER C 1 92 ? 81.763 73.234 95.444 1.00 37.70 155 SER D CA 1
ATOM 1590 C C . SER C 1 92 ? 80.880 72.097 95.874 1.00 37.45 155 SER D C 1
ATOM 1591 O O . SER C 1 92 ? 79.691 72.019 95.525 1.00 37.27 155 SER D O 1
ATOM 1594 N N . TYR C 1 93 ? 81.461 71.199 96.638 1.00 37.26 156 TYR D N 1
ATOM 1595 C CA . TYR C 1 93 ? 80.674 70.155 97.206 1.00 37.07 156 TYR D CA 1
ATOM 1596 C C . TYR C 1 93 ? 79.718 70.730 98.230 1.00 36.95 156 TYR D C 1
ATOM 1597 O O . TYR C 1 93 ? 80.035 71.707 98.930 1.00 36.95 156 TYR D O 1
ATOM 1606 N N . ILE C 1 94 ? 78.536 70.122 98.268 1.00 36.40 157 ILE D N 1
ATOM 1607 C CA . ILE C 1 94 ? 77.523 70.369 99.263 1.00 36.13 157 ILE D CA 1
ATOM 1608 C C . ILE C 1 94 ? 77.144 69.031 99.887 1.00 36.23 157 ILE D C 1
ATOM 1609 O O . ILE C 1 94 ? 76.843 68.052 99.177 1.00 36.21 157 ILE D O 1
ATOM 1614 N N . ALA C 1 95 ? 77.142 69.000 101.213 1.00 36.20 158 ALA D N 1
ATOM 1615 C CA . ALA C 1 95 ? 76.790 67.802 101.970 1.00 36.00 158 ALA D CA 1
ATOM 1616 C C . ALA C 1 95 ? 75.272 67.677 102.112 1.00 36.19 158 ALA D C 1
ATOM 1617 O O . ALA C 1 95 ? 74.557 68.676 102.219 1.00 35.81 158 ALA D O 1
ATOM 1619 N N . TYR C 1 96 ? 74.780 66.446 102.099 1.00 36.19 159 TYR D N 1
ATOM 1620 C CA . TYR C 1 96 ? 73.361 66.246 102.219 1.00 36.86 159 TYR D CA 1
ATOM 1621 C C . TYR C 1 96 ? 73.044 65.117 103.198 1.00 37.23 159 TYR D C 1
ATOM 1622 O O . TYR C 1 96 ? 73.905 64.281 103.505 1.00 38.63 159 TYR D O 1
ATOM 1631 N N . ILE C 1 97 ? 71.821 65.108 103.705 1.00 36.86 160 ILE D N 1
ATOM 1632 C CA . ILE C 1 97 ? 71.337 64.009 104.517 1.00 36.77 160 ILE D CA 1
ATOM 1633 C C . ILE C 1 97 ? 70.020 63.574 103.909 1.00 37.33 160 ILE D C 1
ATOM 1634 O O . ILE C 1 97 ? 69.229 64.408 103.446 1.00 37.58 160 ILE D O 1
ATOM 1639 N N . GLU C 1 98 ? 69.771 62.276 103.915 1.00 37.42 161 GLU D N 1
ATOM 1640 C CA . GLU C 1 98 ? 68.535 61.755 103.356 1.00 37.45 161 GLU D CA 1
ATOM 1641 C C . GLU C 1 98 ? 67.948 60.747 104.317 1.00 37.57 161 GLU D C 1
ATOM 1642 O O . GLU C 1 98 ? 68.648 59.851 104.753 1.00 37.50 161 GLU D O 1
ATOM 1648 N N . ASP C 1 99 ? 66.663 60.894 104.630 1.00 37.39 162 ASP D N 1
ATOM 1649 C CA . ASP C 1 99 ? 66.010 60.058 105.624 1.00 37.33 162 ASP D CA 1
ATOM 1650 C C . ASP C 1 99 ? 65.313 58.850 105.009 1.00 37.52 162 ASP D C 1
ATOM 1651 O O . ASP C 1 99 ? 64.515 58.991 104.093 1.00 37.43 162 ASP D O 1
ATOM 1656 N N . HIS C 1 100 ? 65.595 57.660 105.537 1.00 37.44 163 HIS D N 1
ATOM 1657 C CA . HIS C 1 100 ? 64.961 56.452 105.042 1.00 37.30 163 HIS D CA 1
ATOM 1658 C C . HIS C 1 100 ? 64.263 55.678 106.146 1.00 37.24 163 HIS D C 1
ATOM 1659 O O . HIS C 1 100 ? 63.838 54.535 105.932 1.00 37.85 163 HIS D O 1
ATOM 1666 N N . SER C 1 101 ? 64.095 56.313 107.304 1.00 36.56 164 SER D N 1
ATOM 1667 C CA . SER C 1 101 ? 63.641 55.610 108.498 1.00 35.65 164 SER D CA 1
ATOM 1668 C C . SER C 1 101 ? 62.137 55.613 108.821 1.00 35.84 164 SER D C 1
ATOM 1669 O O . SER C 1 101 ? 61.387 56.516 108.446 1.00 35.90 164 SER D O 1
ATOM 1672 N N . GLY C 1 102 ? 61.718 54.601 109.572 1.00 35.62 165 GLY D N 1
ATOM 1673 C CA . GLY C 1 102 ? 60.342 54.482 109.993 1.00 35.38 165 GLY D CA 1
ATOM 1674 C C . GLY C 1 102 ? 59.960 55.534 111.005 1.00 35.06 165 GLY D C 1
ATOM 1675 O O . GLY C 1 102 ? 58.880 56.092 110.953 1.00 35.12 165 GLY D O 1
ATOM 1676 N N . ASN C 1 103 ? 60.856 55.821 111.924 1.00 35.15 166 ASN D N 1
ATOM 1677 C CA . ASN C 1 103 ? 60.532 56.758 112.980 1.00 35.81 166 ASN D CA 1
ATOM 1678 C C . ASN C 1 103 ? 61.038 58.169 112.711 1.00 35.97 166 ASN D C 1
ATOM 1679 O O . ASN C 1 103 ? 60.617 59.110 113.364 1.00 35.83 166 ASN D O 1
ATOM 1684 N N . GLY C 1 104 ? 61.953 58.306 111.761 1.00 36.30 167 GLY D N 1
ATOM 1685 C CA . GLY C 1 104 ? 62.456 59.615 111.411 1.00 36.74 167 GLY D CA 1
ATOM 1686 C C . GLY C 1 104 ? 63.905 59.887 111.732 1.00 37.12 167 GLY D C 1
ATOM 1687 O O . GLY C 1 104 ? 64.488 59.289 112.639 1.00 37.75 167 GLY D O 1
ATOM 1688 N N . THR C 1 105 ? 64.493 60.763 110.921 1.00 36.99 168 THR D N 1
ATOM 1689 C CA . THR C 1 105 ? 65.823 61.311 111.122 1.00 36.35 168 THR D CA 1
ATOM 1690 C C . THR C 1 105 ? 65.578 62.802 111.312 1.00 36.45 168 THR D C 1
ATOM 1691 O O . THR C 1 105 ? 64.828 63.423 110.559 1.00 36.30 168 THR D O 1
ATOM 1695 N N . PHE C 1 106 ? 66.169 63.388 112.333 1.00 36.44 169 PHE D N 1
ATOM 1696 C CA . PHE C 1 106 ? 65.899 64.792 112.585 1.00 36.54 169 PHE D CA 1
ATOM 1697 C C . PHE C 1 106 ? 67.168 65.567 112.519 1.00 36.83 169 PHE D C 1
ATOM 1698 O O . PHE C 1 106 ? 68.217 65.107 112.956 1.00 37.12 169 PHE D O 1
ATOM 1706 N N . VAL C 1 107 ? 67.069 66.750 111.944 1.00 37.16 170 VAL D N 1
ATOM 1707 C CA . VAL C 1 107 ? 68.194 67.652 111.892 1.00 37.24 170 VAL D CA 1
ATOM 1708 C C . VAL C 1 107 ? 67.789 68.865 112.697 1.00 37.47 170 VAL D C 1
ATOM 1709 O O . VAL C 1 107 ? 66.741 69.438 112.448 1.00 37.70 170 VAL D O 1
ATOM 1713 N N . ASN C 1 108 ? 68.598 69.238 113.680 1.00 37.63 171 ASN D N 1
ATOM 1714 C CA . ASN C 1 108 ? 68.266 70.368 114.524 1.00 38.13 171 ASN D CA 1
ATOM 1715 C C . ASN C 1 108 ? 66.832 70.311 115.042 1.00 38.21 171 ASN D C 1
ATOM 1716 O O . ASN C 1 108 ? 66.244 71.359 115.313 1.00 38.03 171 ASN D O 1
ATOM 1721 N N . THR C 1 109 ? 66.250 69.114 115.152 1.00 38.36 172 THR D N 1
ATOM 1722 C CA . THR C 1 109 ? 64.906 69.014 115.719 1.00 38.72 172 THR D CA 1
ATOM 1723 C C . THR C 1 109 ? 63.801 68.885 114.664 1.00 39.34 172 THR D C 1
ATOM 1724 O O . THR C 1 109 ? 62.668 68.509 114.974 1.00 39.43 172 THR D O 1
ATOM 1728 N N . GLU C 1 110 ? 64.140 69.225 113.429 1.00 39.68 173 GLU D N 1
ATOM 1729 C CA . GLU C 1 110 ? 63.202 69.183 112.323 1.00 40.37 173 GLU D CA 1
ATOM 1730 C C . GLU C 1 110 ? 63.291 67.834 111.633 1.00 39.79 173 GLU D C 1
ATOM 1731 O O . GLU C 1 110 ? 64.377 67.364 111.303 1.00 40.19 173 GLU D O 1
ATOM 1737 N N . LEU C 1 111 ? 62.140 67.227 111.400 1.00 39.14 174 LEU D N 1
ATOM 1738 C CA . LEU C 1 111 ? 62.066 65.946 110.739 1.00 38.47 174 LEU D CA 1
ATOM 1739 C C . LEU C 1 111 ? 62.442 66.087 109.276 1.00 38.30 174 LEU D C 1
ATOM 1740 O O . LEU C 1 111 ? 61.915 66.964 108.575 1.00 38.25 174 LEU D O 1
ATOM 1745 N N . VAL C 1 112 ? 63.367 65.244 108.815 1.00 37.96 175 VAL D N 1
ATOM 1746 C CA . VAL C 1 112 ? 63.704 65.228 107.400 1.00 37.57 175 VAL D CA 1
ATOM 1747 C C . VAL C 1 112 ? 62.570 64.585 106.604 1.00 37.72 175 VAL D C 1
ATOM 1748 O O . VAL C 1 112 ? 62.219 65.060 105.533 1.00 37.66 175 VAL D O 1
ATOM 1752 N N . GLY C 1 113 ? 61.985 63.517 107.144 1.00 38.10 176 GLY D N 1
ATOM 1753 C CA . GLY C 1 113 ? 60.899 62.809 106.481 1.00 37.99 176 GLY D CA 1
ATOM 1754 C C . GLY C 1 113 ? 61.320 61.675 105.556 1.00 38.46 176 GLY D C 1
ATOM 1755 O O . GLY C 1 113 ? 62.344 61.719 104.863 1.00 38.15 176 GLY D O 1
ATOM 1756 N N . LYS C 1 114 ? 60.515 60.632 105.508 1.00 39.10 177 LYS D N 1
ATOM 1757 C CA . LYS C 1 114 ? 60.920 59.506 104.679 1.00 40.01 177 LYS D CA 1
ATOM 1758 C C . LYS C 1 114 ? 61.032 59.834 103.198 1.00 39.87 177 LYS D C 1
ATOM 1759 O O . LYS C 1 114 ? 60.120 60.398 102.583 1.00 40.31 177 LYS D O 1
ATOM 1765 N N . GLY C 1 115 ? 62.153 59.440 102.622 1.00 39.87 178 GLY D N 1
ATOM 1766 C CA . GLY C 1 115 ? 62.369 59.623 101.205 1.00 39.77 178 GLY D CA 1
ATOM 1767 C C . GLY C 1 115 ? 62.965 60.964 100.855 1.00 39.74 178 GLY D C 1
ATOM 1768 O O . GLY C 1 115 ? 63.370 61.157 99.734 1.00 40.21 178 GLY D O 1
ATOM 1769 N N . LYS C 1 116 ? 63.052 61.880 101.812 1.00 39.78 179 LYS D N 1
ATOM 1770 C CA . LYS C 1 116 ? 63.530 63.221 101.512 1.00 39.45 179 LYS D CA 1
ATOM 1771 C C . LYS C 1 116 ? 64.996 63.486 101.838 1.00 39.43 179 LYS D C 1
ATOM 1772 O O . LYS C 1 116 ? 65.612 62.785 102.660 1.00 39.29 179 LYS D O 1
ATOM 1778 N N . ARG C 1 117 ? 65.522 64.524 101.184 1.00 39.05 180 ARG D N 1
ATOM 1779 C CA . ARG C 1 117 ? 66.881 65.002 101.377 1.00 39.47 180 ARG D CA 1
ATOM 1780 C C . ARG C 1 117 ? 66.912 66.491 101.683 1.00 39.64 180 ARG D C 1
ATOM 1781 O O . ARG C 1 117 ? 66.020 67.246 101.313 1.00 39.57 180 ARG D O 1
ATOM 1789 N N . ARG C 1 118 ? 67.976 66.912 102.343 1.00 40.00 181 ARG D N 1
ATOM 1790 C CA . ARG C 1 118 ? 68.071 68.270 102.851 1.00 40.38 181 ARG D CA 1
ATOM 1791 C C . ARG C 1 118 ? 69.568 68.552 102.988 1.00 39.53 181 ARG D C 1
ATOM 1792 O O . ARG C 1 118 ? 70.338 67.666 103.342 1.00 39.63 181 ARG D O 1
ATOM 1800 N N . PRO C 1 119 ? 70.013 69.735 102.611 1.00 38.74 182 PRO D N 1
ATOM 1801 C CA . PRO C 1 119 ? 71.431 70.072 102.769 1.00 38.10 182 PRO D CA 1
ATOM 1802 C C . PRO C 1 119 ? 71.780 69.926 104.218 1.00 37.67 182 PRO D C 1
ATOM 1803 O O . PRO C 1 119 ? 70.920 70.279 105.018 1.00 37.76 182 PRO D O 1
ATOM 1807 N N . LEU C 1 120 ? 72.973 69.423 104.546 1.00 37.36 183 LEU D N 1
ATOM 1808 C CA . LEU C 1 120 ? 73.427 69.284 105.938 1.00 37.12 183 LEU D CA 1
ATOM 1809 C C . LEU C 1 120 ? 74.556 70.276 106.220 1.00 37.08 183 LEU D C 1
ATOM 1810 O O . LEU C 1 120 ? 75.680 70.063 105.791 1.00 38.01 183 LEU D O 1
ATOM 1815 N N . ASN C 1 121 ? 74.271 71.354 106.938 1.00 36.95 184 ASN D N 1
ATOM 1816 C CA . ASN C 1 121 ? 75.268 72.383 107.229 1.00 36.62 184 ASN D CA 1
ATOM 1817 C C . ASN C 1 121 ? 76.110 72.105 108.451 1.00 36.82 184 ASN D C 1
ATOM 1818 O O . ASN C 1 121 ? 75.794 7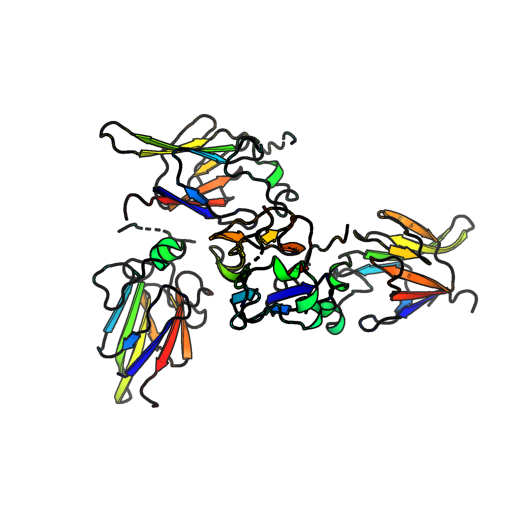1.242 109.250 1.00 37.62 184 ASN D O 1
ATOM 1823 N N . ASN C 1 122 ? 77.195 72.848 108.597 1.00 36.62 185 ASN D N 1
ATOM 1824 C CA . ASN C 1 122 ? 78.098 72.669 109.711 1.00 35.97 185 ASN D CA 1
ATOM 1825 C C . ASN C 1 122 ? 77.399 72.958 111.023 1.00 36.14 185 ASN D C 1
ATOM 1826 O O . ASN C 1 122 ? 76.688 73.940 111.142 1.00 36.17 185 ASN D O 1
ATOM 1831 N N . ASN C 1 123 ? 77.584 72.083 111.999 1.00 36.62 186 ASN D N 1
ATOM 1832 C CA . ASN C 1 123 ? 77.036 72.292 113.335 1.00 37.04 186 ASN D CA 1
ATOM 1833 C C . ASN C 1 123 ? 75.667 71.732 113.534 1.00 37.09 186 ASN D C 1
ATOM 1834 O O . ASN C 1 123 ? 75.017 72.024 114.524 1.00 37.15 186 ASN D O 1
ATOM 1839 N N . SER C 1 124 ? 75.243 70.906 112.599 1.00 37.44 187 SER D N 1
ATOM 1840 C CA . SER C 1 124 ? 73.918 70.341 112.646 1.00 37.85 187 SER D CA 1
ATOM 1841 C C . SER C 1 124 ? 73.851 69.106 113.536 1.00 37.55 18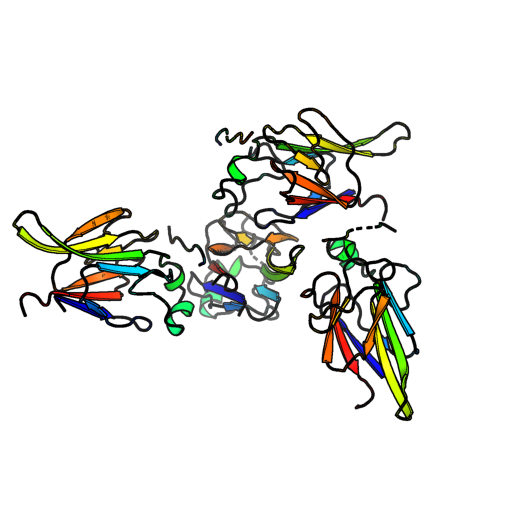7 SER D C 1
ATOM 1842 O O . SER C 1 124 ? 74.634 68.163 113.376 1.00 37.57 187 SER D O 1
ATOM 1845 N N . GLU C 1 125 ? 72.908 69.120 114.472 1.00 37.19 188 GLU D N 1
ATOM 1846 C CA . GLU C 1 125 ? 72.676 67.981 115.349 1.00 36.99 188 GLU D CA 1
ATOM 1847 C C . GLU C 1 125 ? 71.679 67.021 114.712 1.00 36.73 188 GLU D C 1
ATOM 1848 O O . GLU C 1 125 ? 70.631 67.408 114.218 1.00 36.32 188 GLU D O 1
ATOM 1854 N N . ILE C 1 126 ? 72.015 65.749 114.718 1.00 36.97 189 ILE D N 1
ATOM 1855 C CA . ILE C 1 126 ? 71.162 64.765 114.092 1.00 36.84 189 ILE D CA 1
ATOM 1856 C C . ILE C 1 126 ? 70.544 63.889 115.166 1.00 37.07 189 ILE D C 1
ATOM 1857 O O . ILE C 1 126 ? 71.263 63.321 116.008 1.00 37.53 189 ILE D O 1
ATOM 1862 N N . ALA C 1 127 ? 69.219 63.790 115.164 1.00 36.75 190 ALA D N 1
ATOM 1863 C CA . ALA C 1 127 ? 68.540 62.978 116.163 1.00 36.50 190 ALA D CA 1
ATOM 1864 C C . ALA C 1 127 ? 67.847 61.841 115.462 1.00 36.36 190 ALA D C 1
ATOM 1865 O O . ALA C 1 127 ? 67.442 62.004 114.316 1.00 36.87 190 ALA D O 1
ATOM 1867 N N . LEU C 1 128 ? 67.730 60.694 116.132 1.00 36.20 191 LEU D N 1
ATOM 1868 C CA . LEU C 1 128 ? 67.096 59.511 115.549 1.00 36.15 191 LEU D CA 1
ATOM 1869 C C . LEU C 1 128 ? 65.838 59.112 116.280 1.00 36.36 191 LEU D C 1
ATOM 1870 O O . LEU C 1 128 ? 65.857 58.872 117.490 1.00 36.79 191 LEU D O 1
ATOM 1875 N N . SER C 1 129 ? 64.744 59.014 115.548 1.00 36.52 192 SER D N 1
ATOM 1876 C CA . SER C 1 129 ? 63.512 58.497 116.126 1.00 37.18 192 SER D CA 1
ATOM 1877 C C . SER C 1 129 ? 62.720 59.450 116.991 1.00 37.71 192 SER D C 1
ATOM 1878 O O . SER C 1 129 ? 61.524 59.316 117.067 1.00 37.75 192 SER D O 1
ATOM 1881 N N . LEU C 1 130 ? 63.383 60.389 117.653 1.00 38.82 193 LEU D N 1
ATOM 1882 C CA . LEU C 1 130 ? 62.687 61.348 118.504 1.00 40.08 193 LEU D CA 1
ATOM 1883 C C . LEU C 1 130 ? 63.377 62.691 118.444 1.00 40.56 193 LEU D C 1
ATOM 1884 O O . LEU C 1 130 ? 64.515 62.832 118.876 1.00 41.32 193 LEU D O 1
ATOM 1889 N N . SER C 1 131 ? 62.678 63.664 117.890 1.00 40.89 194 SER D N 1
ATOM 1890 C CA . SER C 1 131 ? 63.128 65.038 117.790 1.00 41.45 194 SER D CA 1
ATOM 1891 C C . SER C 1 131 ? 64.289 65.481 118.687 1.00 41.39 194 SER D C 1
ATOM 1892 O O . SER C 1 131 ? 65.107 66.275 118.265 1.00 41.78 194 SER D O 1
ATOM 1895 N N . ARG C 1 132 ? 64.352 65.016 119.931 1.00 41.66 195 ARG D N 1
ATOM 1896 C CA . ARG C 1 132 ? 65.366 65.526 120.865 1.00 41.59 195 ARG D CA 1
ATOM 1897 C C . ARG C 1 132 ? 66.316 64.439 121.358 1.00 40.87 195 ARG D C 1
ATOM 1898 O O . ARG C 1 132 ? 66.966 64.579 122.390 1.00 40.79 195 ARG D O 1
ATOM 1906 N N . ASN C 1 133 ? 66.385 63.347 120.614 1.00 40.29 196 ASN D N 1
ATOM 1907 C CA . ASN C 1 133 ? 67.305 62.261 120.917 1.00 39.64 196 ASN D CA 1
ATOM 1908 C C . ASN C 1 133 ? 68.585 62.420 120.114 1.00 39.10 196 ASN D C 1
ATOM 1909 O O . ASN C 1 133 ? 68.825 61.642 119.200 1.00 38.72 196 ASN D O 1
ATOM 1914 N N . LYS C 1 134 ? 69.394 63.424 120.448 1.00 38.95 197 LYS D N 1
ATOM 1915 C CA . LYS C 1 134 ? 70.654 63.691 119.744 1.00 38.64 197 LYS D CA 1
ATOM 1916 C C . LYS C 1 134 ? 71.580 62.489 119.711 1.00 38.31 197 LYS D C 1
ATOM 1917 O O . LYS C 1 134 ? 71.801 61.824 120.734 1.00 38.06 197 LYS D O 1
ATOM 1923 N N . VAL C 1 135 ? 72.125 62.214 118.534 1.00 37.93 198 VAL D N 1
ATOM 1924 C CA . VAL C 1 135 ? 73.094 61.141 118.406 1.00 38.03 198 VAL D CA 1
ATOM 1925 C C . VAL C 1 135 ? 74.408 61.659 117.842 1.00 38.29 198 VAL D C 1
ATOM 1926 O O . VAL C 1 135 ? 75.477 61.241 118.268 1.00 38.45 198 VAL D O 1
ATOM 1930 N N . PHE C 1 136 ? 74.332 62.584 116.891 1.00 38.33 199 PHE D N 1
ATOM 1931 C CA . PHE C 1 136 ? 75.542 63.118 116.294 1.00 38.19 199 PHE D CA 1
ATOM 1932 C C . PHE C 1 136 ? 75.464 64.601 116.079 1.00 38.07 199 PHE D C 1
ATOM 1933 O O . PHE C 1 136 ? 74.391 65.180 115.989 1.00 38.17 199 PHE D O 1
ATOM 1941 N N . VAL C 1 137 ? 76.633 65.197 115.956 1.00 37.70 200 VAL D N 1
ATOM 1942 C CA . VAL C 1 137 ? 76.743 66.547 115.496 1.00 37.90 200 VAL D CA 1
ATOM 1943 C C . VAL C 1 137 ? 77.629 66.398 114.267 1.00 38.28 200 VAL D C 1
ATOM 1944 O O . VAL C 1 137 ? 78.620 65.654 114.269 1.00 37.97 200 VAL D O 1
ATOM 1948 N N . PHE C 1 138 ? 77.258 67.097 113.212 1.00 38.23 201 PHE D N 1
ATOM 1949 C CA . PHE C 1 138 ? 77.975 67.027 111.965 1.00 38.30 201 PHE D CA 1
ATOM 1950 C C . PHE C 1 138 ? 78.866 68.242 111.845 1.00 38.20 201 PHE D C 1
ATOM 1951 O O . PHE C 1 138 ? 78.377 69.356 111.984 1.00 38.55 201 PHE D O 1
ATOM 1959 N N . PHE C 1 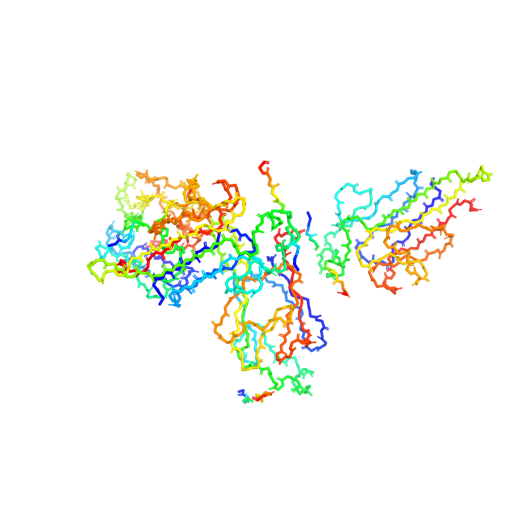139 ? 80.158 68.046 111.597 1.00 38.28 202 PHE D N 1
ATOM 1960 C CA . PHE C 1 139 ? 81.072 69.177 111.390 1.00 38.43 202 PHE D CA 1
ATOM 1961 C C . PHE C 1 139 ? 81.629 69.158 109.987 1.00 39.30 202 PHE D C 1
ATOM 1962 O O . PHE C 1 139 ? 82.029 68.118 109.476 1.00 39.82 202 PHE D O 1
ATOM 1970 N N . ASP C 1 140 ? 81.668 70.329 109.375 1.00 40.09 203 ASP D N 1
ATOM 1971 C CA . ASP C 1 140 ? 82.181 70.518 108.043 1.00 40.65 203 ASP D CA 1
ATOM 1972 C C . ASP C 1 140 ? 83.672 70.743 108.214 1.00 40.83 203 ASP D C 1
ATOM 1973 O O . ASP C 1 140 ? 84.091 71.553 109.037 1.00 41.00 203 ASP D O 1
ATOM 1978 N N . LEU C 1 141 ? 84.486 70.009 107.473 1.00 41.27 204 LEU D N 1
ATOM 1979 C CA . LEU C 1 141 ? 85.934 70.176 107.584 1.00 41.81 204 LEU D CA 1
ATOM 1980 C C . LEU C 1 141 ? 86.520 70.917 106.384 1.00 42.61 204 LEU D C 1
ATOM 1981 O O . LEU C 1 141 ? 87.710 71.153 106.313 1.00 42.93 204 LEU D O 1
ATOM 1986 N N . THR C 1 142 ? 85.670 71.278 105.438 1.00 44.11 205 THR D N 1
ATOM 1987 C CA . THR C 1 142 ? 86.098 72.060 104.294 1.00 45.49 205 THR D CA 1
ATOM 1988 C C . THR C 1 142 ? 86.217 73.484 104.813 1.00 46.34 205 THR D C 1
ATOM 1989 O O . THR C 1 142 ? 87.132 74.238 104.489 1.00 46.68 205 THR D O 1
ATOM 1993 N N . VAL C 1 143 ? 85.253 73.824 105.651 1.00 47.33 206 VAL D N 1
ATOM 1994 C CA . VAL C 1 143 ? 85.201 75.103 106.319 1.00 47.64 206 VAL D CA 1
ATOM 1995 C C . VAL C 1 143 ? 86.253 75.023 107.412 1.00 47.90 206 VAL D C 1
ATOM 1996 O O . VAL C 1 143 ? 87.013 75.980 107.623 1.00 47.98 206 VAL D O 1
ATOM 2000 N N . ASP C 1 144 ? 86.285 73.889 108.123 1.00 47.81 207 ASP D N 1
ATOM 2001 C CA . ASP C 1 144 ? 87.276 73.669 109.172 1.00 47.66 207 ASP D CA 1
ATOM 2002 C C . ASP C 1 144 ? 88.520 74.556 108.952 1.00 48.04 207 ASP D C 1
ATOM 2003 O O . ASP C 1 144 ? 89.030 75.241 109.864 1.00 47.97 207 ASP D O 1
ATOM 2009 N N . HIS D 2 2 ? 68.022 40.838 110.324 1.00 39.23 0 HIS E N 1
ATOM 2010 C CA . HIS D 2 2 ? 67.767 42.031 111.199 1.00 39.55 0 HIS E CA 1
ATOM 2011 C C . HIS D 2 2 ? 66.284 42.187 111.550 1.00 39.42 0 HIS E C 1
ATOM 2012 O O . HIS D 2 2 ? 65.425 42.233 110.662 1.00 39.25 0 HIS E O 1
ATOM 2019 N N . PHE D 2 3 ? 66.004 42.275 112.853 1.00 39.39 1 PHE E N 1
ATOM 2020 C CA . PHE D 2 3 ? 64.644 42.406 113.374 1.00 39.16 1 PHE E CA 1
ATOM 2021 C C . PHE D 2 3 ? 63.933 43.641 112.850 1.00 38.98 1 PHE E C 1
ATOM 2022 O O . PHE D 2 3 ? 64.573 44.562 112.360 1.00 38.93 1 PHE E O 1
ATOM 2030 N N . ASP D 2 4 ? 62.606 43.652 112.984 1.00 39.11 2 ASP E N 1
ATOM 2031 C CA . ASP D 2 4 ? 61.751 44.727 112.479 1.00 39.33 2 ASP E CA 1
ATOM 2032 C C . ASP D 2 4 ? 61.736 45.924 113.394 1.00 39.24 2 ASP E C 1
ATOM 2033 O O . ASP D 2 4 ? 61.590 45.769 114.604 1.00 39.74 2 ASP E O 1
ATOM 2049 N N . TYR D 2 6 ? 60.713 48.779 115.696 1.00 37.61 4 TYR E N 1
ATOM 2050 C CA . TYR D 2 6 ? 59.509 49.181 116.495 1.00 37.65 4 TYR E CA 1
ATOM 2051 C C . TYR D 2 6 ? 59.086 50.582 116.096 1.00 37.72 4 TYR E C 1
ATOM 2052 O O . TYR D 2 6 ? 59.796 51.535 116.393 1.00 38.31 4 TYR E O 1
ATOM 2061 N N . LEU D 2 7 ? 57.954 50.716 115.417 1.00 37.66 5 LEU E N 1
ATOM 2062 C CA . LEU D 2 7 ? 57.446 52.036 115.046 1.00 37.57 5 LEU E CA 1
ATOM 2063 C C . LEU D 2 7 ? 56.819 52.690 116.269 1.00 37.78 5 LEU E C 1
ATOM 2064 O O . LEU D 2 7 ? 55.862 52.159 116.826 1.00 37.54 5 LEU E O 1
ATOM 2069 N N . ILE D 2 8 ? 57.337 53.838 116.696 1.00 38.15 6 ILE E N 1
ATOM 2070 C CA . ILE D 2 8 ? 56.798 54.434 117.914 1.00 39.10 6 ILE E CA 1
ATOM 2071 C C . ILE D 2 8 ? 55.685 55.427 117.701 1.00 39.33 6 ILE E C 1
ATOM 2072 O O . ILE D 2 8 ? 55.679 56.467 118.342 1.00 39.69 6 ILE E O 1
ATOM 2077 N N . ARG D 2 9 ? 54.743 55.127 116.822 1.00 39.58 7 ARG E N 1
ATOM 2078 C CA . ARG D 2 9 ? 53.627 56.040 116.624 1.00 39.95 7 ARG E CA 1
ATOM 2079 C C . ARG D 2 9 ? 52.464 55.332 115.948 1.00 40.22 7 ARG E C 1
ATOM 2080 O O . ARG D 2 9 ? 52.446 55.442 114.719 1.00 40.82 7 ARG E O 1
ATOM 2089 N N . PRO E 1 29 ? 55.048 67.041 88.886 1.00 40.20 92 PRO G N 1
ATOM 2090 C CA . PRO E 1 29 ? 56.242 67.927 89.028 1.00 40.20 92 PRO G CA 1
ATOM 2091 C C . PRO E 1 29 ? 56.500 68.653 87.711 1.00 40.09 92 PRO G C 1
ATOM 2092 O O . PRO E 1 29 ? 57.313 68.217 86.896 1.00 40.36 92 PRO G O 1
ATOM 2096 N N . TRP E 1 30 ? 55.792 69.755 87.506 1.00 39.66 93 TRP G N 1
ATOM 2097 C CA . TRP E 1 30 ? 55.852 70.489 86.255 1.00 39.26 93 TRP G CA 1
ATOM 2098 C C . TRP E 1 30 ? 57.090 71.377 86.177 1.00 39.17 93 TRP G C 1
ATOM 2099 O O . TRP E 1 30 ? 57.622 71.637 85.098 1.00 39.43 93 TRP G O 1
ATOM 2110 N N . ALA E 1 31 ? 57.555 71.844 87.322 1.00 38.65 94 ALA G N 1
ATOM 2111 C CA . ALA E 1 31 ? 58.733 72.682 87.316 1.00 38.26 94 ALA G CA 1
ATOM 2112 C C . ALA E 1 31 ? 59.627 72.367 88.485 1.00 38.02 94 ALA G C 1
ATOM 2113 O O . ALA E 1 31 ? 59.191 71.796 89.487 1.00 37.71 94 ALA G O 1
ATOM 2115 N N . ARG E 1 32 ? 60.884 72.761 88.354 1.00 37.58 95 ARG G N 1
ATOM 2116 C CA . ARG E 1 32 ? 61.835 72.516 89.403 1.00 37.59 95 ARG G CA 1
ATOM 2117 C C . ARG E 1 32 ? 62.634 73.784 89.676 1.00 37.19 95 ARG G C 1
ATOM 2118 O O . ARG E 1 32 ? 62.948 74.542 88.759 1.00 37.46 95 ARG G O 1
ATOM 2126 N N . LEU E 1 33 ? 62.920 74.047 90.945 1.00 36.60 96 LEU G N 1
ATOM 2127 C CA . LEU E 1 33 ? 63.775 75.173 91.306 1.00 35.71 96 LEU G CA 1
ATOM 2128 C C . LEU E 1 33 ? 65.100 74.652 91.859 1.00 35.35 96 LEU G C 1
ATOM 2129 O O . LEU E 1 33 ? 65.124 73.855 92.798 1.00 34.94 96 LEU G O 1
ATOM 2134 N N . TRP E 1 34 ? 66.203 75.096 91.267 1.00 35.04 97 TRP G N 1
ATOM 2135 C CA . TRP E 1 34 ? 67.533 74.694 91.717 1.00 34.86 97 TRP G CA 1
ATOM 2136 C C . TRP E 1 34 ? 68.163 75.837 92.519 1.00 34.91 97 TRP G C 1
ATOM 2137 O O . TRP E 1 34 ? 68.303 76.954 92.019 1.00 34.77 97 TRP G O 1
ATOM 2148 N N . ALA E 1 35 ? 68.518 75.557 93.770 1.00 34.92 98 ALA G N 1
ATOM 2149 C CA . ALA E 1 35 ? 69.146 76.551 94.645 1.00 35.18 98 ALA G CA 1
ATOM 2150 C C . ALA E 1 35 ? 70.588 76.874 94.247 1.00 35.37 98 ALA G C 1
ATOM 2151 O O . ALA E 1 35 ? 71.439 75.988 94.114 1.00 34.79 98 ALA G O 1
ATOM 2153 N N . LEU E 1 36 ? 70.866 78.159 94.093 1.00 35.50 99 LEU G N 1
ATOM 2154 C CA . LEU E 1 36 ? 72.180 78.552 93.674 1.00 36.49 99 LEU G CA 1
ATOM 2155 C C . LEU E 1 36 ? 73.019 79.077 94.824 1.00 37.07 99 LEU G C 1
ATOM 2156 O O . LEU E 1 36 ? 74.196 79.349 94.670 1.00 37.81 99 LEU G O 1
ATOM 2161 N N . GLN E 1 37 ? 72.422 79.188 95.992 1.00 37.57 100 GLN G N 1
ATOM 2162 C CA . GLN E 1 37 ? 73.110 79.777 97.115 1.00 37.86 100 GLN G CA 1
ATOM 2163 C C . GLN E 1 37 ? 72.956 78.876 98.347 1.00 37.88 100 GLN G C 1
ATOM 2164 O O . GLN E 1 37 ? 71.905 78.261 98.560 1.00 37.29 100 GLN G O 1
ATOM 2170 N N . ASP E 1 38 ? 74.002 78.798 99.157 1.00 38.08 101 ASP G N 1
ATOM 2171 C CA . ASP E 1 38 ? 73.908 78.071 100.412 1.00 38.66 101 ASP G CA 1
ATOM 2172 C C . ASP E 1 38 ? 72.856 78.732 101.283 1.00 38.58 101 ASP G C 1
ATOM 2173 O O . ASP E 1 38 ? 72.739 79.949 101.302 1.00 38.74 101 ASP G O 1
ATOM 2178 N N . GLY E 1 39 ? 72.070 77.932 101.990 1.00 38.72 102 GLY G N 1
ATOM 2179 C CA . GLY E 1 39 ? 71.015 78.486 102.822 1.00 38.30 102 GLY G CA 1
ATOM 2180 C C . GLY E 1 39 ? 69.653 78.353 102.175 1.00 37.90 102 GLY G C 1
ATOM 2181 O O . GLY E 1 39 ? 68.637 78.713 102.755 1.00 37.41 102 GLY G O 1
ATOM 2182 N N . PHE E 1 40 ? 69.626 77.862 100.947 1.00 37.74 103 PHE G N 1
ATOM 2183 C CA . PHE E 1 40 ? 68.344 77.583 100.330 1.00 37.69 103 PHE G CA 1
ATOM 2184 C C . PHE E 1 40 ? 68.320 76.117 99.940 1.00 37.91 103 PHE G C 1
ATOM 2185 O O . PHE E 1 40 ? 69.360 75.519 99.633 1.00 37.59 103 PHE G O 1
ATOM 2193 N N . ALA E 1 41 ? 67.123 75.545 99.984 1.00 38.11 104 ALA G N 1
ATOM 2194 C CA . ALA E 1 41 ? 66.912 74.161 99.621 1.00 38.23 104 ALA G CA 1
ATOM 2195 C C . ALA E 1 41 ? 66.359 74.101 98.210 1.00 38.35 104 ALA G C 1
ATOM 2196 O O . ALA E 1 41 ? 65.763 75.055 97.733 1.00 38.84 104 ALA G O 1
ATOM 2198 N N . ASN E 1 42 ? 66.568 72.986 97.530 1.00 38.44 105 ASN G N 1
ATOM 2199 C CA . ASN E 1 42 ? 65.986 72.802 96.206 1.00 38.32 105 ASN G CA 1
ATOM 2200 C C . ASN E 1 42 ? 64.471 72.646 96.320 1.00 38.03 105 ASN G C 1
ATOM 2201 O O . ASN E 1 42 ? 63.960 72.341 97.394 1.00 37.84 105 ASN G O 1
ATOM 2206 N N . LEU E 1 43 ? 63.755 72.866 95.220 1.00 37.99 106 LEU G N 1
ATOM 2207 C CA . LEU E 1 43 ? 62.298 72.716 95.225 1.00 38.17 106 LEU G CA 1
ATOM 2208 C C . LEU E 1 43 ? 61.731 71.964 94.023 1.00 38.28 106 LEU G C 1
ATOM 2209 O O . LEU E 1 43 ? 62.075 72.274 92.880 1.00 38.11 106 LEU G O 1
ATOM 2214 N N . GLU E 1 44 ? 60.864 70.982 94.290 1.00 38.36 107 GLU G N 1
ATOM 2215 C CA . GLU E 1 44 ? 60.114 70.310 93.230 1.00 38.70 107 GLU G CA 1
ATOM 2216 C C . GLU E 1 44 ? 58.715 70.898 93.216 1.00 38.65 107 GLU G C 1
ATOM 2217 O O . GLU E 1 44 ? 57.986 70.781 94.194 1.00 38.74 107 GLU G O 1
ATOM 2223 N N . CYS E 1 45 ? 58.341 71.548 92.121 1.00 38.87 108 CYS G N 1
ATOM 2224 C CA . CYS E 1 45 ? 57.009 72.131 92.030 1.00 39.18 108 CYS G CA 1
ATOM 2225 C C . CYS E 1 45 ? 55.997 71.053 91.700 1.00 39.64 108 CYS G C 1
ATOM 2226 O O . CYS E 1 45 ? 56.027 70.452 90.623 1.00 39.88 108 CYS G O 1
ATOM 2229 N N . VAL E 1 46 ? 55.106 70.796 92.647 1.00 39.97 109 VAL G N 1
ATOM 2230 C CA . VAL E 1 46 ? 54.070 69.810 92.452 1.00 40.23 109 VAL G CA 1
ATOM 2231 C C . VAL E 1 46 ? 52.754 70.538 92.341 1.00 40.45 109 VAL G C 1
ATOM 2232 O O . VAL E 1 46 ? 52.089 70.477 91.309 1.00 40.65 109 VAL G O 1
ATOM 2236 N N . ASN E 1 47 ? 52.388 71.240 93.409 1.00 40.59 110 ASN G N 1
ATOM 2237 C CA . ASN E 1 47 ? 51.128 71.972 93.443 1.00 40.64 110 ASN G CA 1
ATOM 2238 C C . ASN E 1 47 ? 51.116 73.098 92.411 1.00 40.53 110 ASN G C 1
ATOM 2239 O O . ASN E 1 47 ? 52.141 73.382 91.780 1.00 40.26 110 ASN G O 1
ATOM 2244 N N . ASP E 1 48 ? 49.959 73.733 92.240 1.00 40.33 111 ASP G N 1
ATOM 2245 C CA . ASP E 1 48 ? 49.815 74.799 91.251 1.00 40.21 111 ASP G CA 1
ATOM 2246 C C . ASP E 1 48 ? 50.293 76.173 91.738 1.00 40.10 111 ASP G C 1
ATOM 2247 O O . ASP E 1 48 ? 50.273 77.147 90.985 1.00 40.02 111 ASP G O 1
ATOM 2249 N N . ASN E 1 49 ? 50.733 76.256 92.987 1.00 40.02 112 ASN G N 1
ATOM 2250 C CA . ASN E 1 49 ? 51.188 77.531 93.518 1.00 40.00 112 ASN G CA 1
ATOM 2251 C C . ASN E 1 49 ? 52.089 77.405 94.740 1.00 39.91 112 ASN G C 1
ATOM 2252 O O . ASN E 1 49 ? 51.856 76.570 95.613 1.00 39.83 112 ASN G O 1
ATOM 2257 N N . TYR E 1 50 ? 53.118 78.249 94.787 1.00 39.84 113 TYR G N 1
ATOM 2258 C CA . TYR E 1 50 ? 54.071 78.255 95.887 1.00 39.78 113 TYR G CA 1
ATOM 2259 C C . TYR E 1 50 ? 54.429 79.682 96.293 1.00 40.00 113 TYR G C 1
ATOM 2260 O O . TYR E 1 50 ? 54.616 80.548 95.434 1.00 40.11 113 TYR G O 1
ATOM 2269 N N . TRP E 1 51 ? 54.522 79.919 97.601 1.00 40.02 114 TRP G N 1
ATOM 2270 C CA . TRP E 1 51 ? 54.927 81.226 98.124 1.00 39.86 114 TRP G CA 1
ATOM 2271 C C . TRP E 1 51 ? 56.336 81.172 98.715 1.00 39.64 114 TRP G C 1
ATOM 2272 O O . TRP E 1 51 ? 56.665 80.269 99.484 1.00 39.78 114 TRP G O 1
ATOM 2283 N N . PHE E 1 52 ? 57.166 82.142 98.357 1.00 39.22 115 PHE G N 1
ATOM 2284 C CA . PHE E 1 52 ? 58.511 82.219 98.892 1.00 38.84 115 PHE G CA 1
ATOM 2285 C C . PHE E 1 52 ? 58.594 83.489 99.709 1.00 38.68 115 PHE G C 1
ATOM 2286 O O . PHE E 1 52 ? 58.194 84.558 99.247 1.00 38.63 115 PHE G O 1
ATOM 2294 N N . GLY E 1 53 ? 59.104 83.378 100.927 1.00 38.66 116 GLY G N 1
ATOM 2295 C CA . GLY E 1 53 ? 59.200 84.534 101.800 1.00 38.50 116 GLY G CA 1
ATOM 2296 C C . GLY E 1 53 ? 59.609 84.149 103.205 1.00 38.37 116 GLY G C 1
ATOM 2297 O O . GLY E 1 53 ? 59.827 82.973 103.498 1.00 38.42 116 GLY G O 1
ATOM 2298 N N . ARG E 1 54 ? 59.720 85.140 104.081 1.00 38.25 117 ARG G N 1
ATOM 2299 C CA . ARG E 1 54 ? 60.126 84.862 105.451 1.00 38.24 117 ARG G CA 1
ATOM 2300 C C . ARG E 1 54 ? 58.964 84.396 106.313 1.00 38.39 117 ARG G C 1
ATOM 2301 O O . ARG E 1 54 ? 59.133 83.530 107.163 1.00 38.43 117 ARG G O 1
ATOM 2309 N N . ASP E 1 55 ? 57.789 84.977 106.099 1.00 38.55 118 ASP G N 1
ATOM 2310 C CA . ASP E 1 55 ? 56.606 84.576 106.846 1.00 38.89 118 ASP G CA 1
ATOM 2311 C C . ASP E 1 55 ? 56.473 83.061 106.792 1.00 38.98 118 ASP G C 1
ATOM 2312 O O . ASP E 1 55 ? 56.763 82.442 105.774 1.00 39.11 118 ASP G O 1
ATOM 2317 N N . LYS E 1 56 ? 56.049 82.453 107.888 1.00 39.07 119 LYS G N 1
ATOM 2318 C CA . LYS E 1 56 ? 55.868 81.014 107.878 1.00 39.37 119 LYS G CA 1
ATOM 2319 C C . LYS E 1 56 ? 54.568 80.681 107.134 1.00 39.54 119 LYS G C 1
ATOM 2320 O O . LYS E 1 56 ? 54.254 79.512 106.880 1.00 39.38 119 LYS G O 1
ATOM 2326 N N . SER E 1 57 ? 53.817 81.718 106.773 1.00 39.79 120 SER G N 1
ATOM 2327 C CA . SER E 1 57 ? 52.571 81.525 106.035 1.00 39.87 120 SER G CA 1
ATOM 2328 C C . SER E 1 57 ? 52.908 81.122 104.607 1.00 39.92 120 SER G C 1
ATOM 2329 O O . SER E 1 57 ? 52.054 81.169 103.719 1.00 39.79 120 SER G O 1
ATOM 2332 N N . CYS E 1 58 ? 54.165 80.709 104.421 1.00 40.12 121 CYS G N 1
ATOM 2333 C CA . CYS E 1 58 ? 54.723 80.327 103.127 1.00 40.07 121 CYS G CA 1
ATOM 2334 C C . CYS E 1 58 ? 55.050 78.837 103.013 1.00 40.29 121 CYS G C 1
ATOM 2335 O O . CYS E 1 58 ? 55.302 78.158 104.010 1.00 40.17 121 CYS G O 1
ATOM 2338 N N . GLU E 1 59 ? 55.081 78.354 101.774 1.00 40.65 122 GLU G N 1
ATOM 2339 C CA . GLU E 1 59 ? 55.422 76.968 101.464 1.00 41.01 122 GLU G CA 1
ATOM 2340 C C . GLU E 1 59 ? 56.937 76.808 101.495 1.00 40.88 122 GLU G C 1
ATOM 2341 O O . GLU E 1 59 ? 57.474 76.048 102.295 1.00 41.08 122 GLU G O 1
ATOM 2347 N N . TYR E 1 60 ? 57.623 77.514 100.606 1.00 40.80 123 TYR G N 1
ATOM 2348 C CA . TYR E 1 60 ? 59.077 77.586 100.661 1.00 40.60 123 TYR G CA 1
ATOM 2349 C C . TYR E 1 60 ? 59.322 78.770 101.572 1.00 40.87 123 TYR G C 1
ATOM 2350 O O . TYR E 1 60 ? 58.968 79.909 101.240 1.00 41.10 123 TYR G O 1
ATOM 2359 N N . CYS E 1 61 ? 59.904 78.531 102.736 1.00 40.76 124 CYS G N 1
ATOM 2360 C CA . CYS E 1 61 ? 60.067 79.647 103.641 1.00 40.44 124 CYS G CA 1
ATOM 2361 C C . CYS E 1 61 ? 61.494 79.961 104.016 1.00 40.33 124 CYS G C 1
ATOM 2362 O O . CYS E 1 61 ? 62.163 79.170 104.673 1.00 40.34 124 CYS G O 1
ATOM 2365 N N . PHE E 1 62 ? 61.952 81.131 103.592 1.00 40.26 125 PHE G N 1
ATOM 2366 C CA . PHE E 1 62 ? 63.261 81.591 103.979 1.00 40.25 125 PHE G CA 1
ATOM 2367 C C . PHE E 1 62 ? 63.218 81.538 105.482 1.00 40.39 125 PHE G C 1
ATOM 2368 O O . PHE E 1 62 ? 62.611 82.404 106.106 1.00 40.45 125 PHE G O 1
ATOM 2376 N N . ASP E 1 63 ? 63.835 80.529 106.080 1.00 40.58 126 ASP G N 1
ATOM 2377 C CA . ASP E 1 63 ? 63.795 80.421 107.530 1.00 41.01 126 ASP G CA 1
ATOM 2378 C C . ASP E 1 63 ? 64.721 79.335 108.032 1.00 41.13 126 ASP G C 1
ATOM 2379 O O . ASP E 1 63 ? 64.797 79.065 109.228 1.00 41.08 126 ASP G O 1
ATOM 2384 N N . GLU E 1 64 ? 65.405 78.684 107.105 1.00 41.49 127 GLU G N 1
ATOM 2385 C CA . GLU E 1 64 ? 66.361 77.672 107.488 1.00 41.68 127 GLU G CA 1
ATOM 2386 C C . GLU E 1 64 ? 67.413 78.384 108.327 1.00 41.49 127 GLU G C 1
ATOM 2387 O O . GLU E 1 64 ? 67.770 79.526 108.032 1.00 41.20 127 GLU G O 1
ATOM 2393 N N . PRO E 1 65 ? 67.893 77.712 109.373 1.00 41.41 128 PRO G N 1
ATOM 2394 C CA . PRO E 1 65 ? 68.870 78.285 110.307 1.00 41.45 128 PRO G CA 1
ATOM 2395 C C . PRO E 1 65 ? 69.956 79.113 109.629 1.00 41.46 128 PRO G C 1
ATOM 2396 O O . PRO E 1 65 ? 69.740 80.292 109.380 1.00 41.59 128 PRO G O 1
ATOM 2400 N N . LEU E 1 66 ? 71.102 78.498 109.354 1.00 41.41 129 LEU G N 1
ATOM 2401 C CA . LEU E 1 66 ? 72.240 79.155 108.708 1.00 41.22 129 LEU G CA 1
ATOM 2402 C C . LEU E 1 66 ? 71.947 80.547 108.141 1.00 41.03 129 LEU G C 1
ATOM 2403 O O . LEU E 1 66 ? 72.610 81.521 108.491 1.00 41.18 129 LEU G O 1
ATOM 2408 N N . LEU E 1 67 ? 70.959 80.624 107.260 1.00 40.73 130 LEU G N 1
ATOM 2409 C CA . LEU E 1 67 ? 70.576 81.871 106.608 1.00 40.59 130 LEU G CA 1
ATOM 2410 C C . LEU E 1 67 ? 70.353 82.984 107.627 1.00 40.82 130 LEU G C 1
ATOM 2411 O O . LEU E 1 67 ? 71.236 83.803 107.884 1.00 40.82 130 LEU G O 1
ATOM 2416 N N . LYS E 1 68 ? 69.162 82.992 108.216 1.00 41.09 131 LYS G N 1
ATOM 2417 C CA . LYS E 1 68 ? 68.783 83.977 109.223 1.00 41.28 131 LYS G CA 1
ATOM 2418 C C . LYS E 1 68 ? 69.858 85.014 109.507 1.00 41.59 131 LYS G C 1
ATOM 2419 O O . LYS E 1 68 ? 69.745 86.147 109.058 1.00 41.73 131 LYS G O 1
ATOM 2425 N N . ARG E 1 69 ? 70.902 84.643 110.236 1.00 41.98 132 ARG G N 1
ATOM 2426 C CA . ARG E 1 69 ? 71.964 85.608 110.523 1.00 42.58 132 ARG G CA 1
ATOM 2427 C C . ARG E 1 69 ? 72.847 85.955 109.308 1.00 42.89 132 ARG G C 1
ATOM 2428 O O . ARG E 1 69 ? 73.999 85.523 109.241 1.00 43.17 132 ARG G O 1
ATOM 2436 N N . THR E 1 70 ? 72.318 86.730 108.357 1.00 43.01 133 THR G N 1
ATOM 2437 C CA . THR E 1 70 ? 73.109 87.138 107.193 1.00 43.23 133 THR G CA 1
ATOM 2438 C C . THR E 1 70 ? 72.914 88.572 106.711 1.00 43.14 133 THR G C 1
ATOM 2439 O O . THR E 1 70 ? 73.571 88.989 105.748 1.00 43.73 133 THR G O 1
ATOM 2443 N N . ASP E 1 71 ? 72.020 89.322 107.341 1.00 42.57 134 ASP G N 1
ATOM 2444 C CA . ASP E 1 71 ? 71.743 90.676 106.879 1.00 42.15 134 ASP G CA 1
ATOM 2445 C C . ASP E 1 71 ? 70.910 90.602 105.596 1.00 41.76 134 ASP G C 1
ATOM 2446 O O . ASP E 1 71 ? 69.780 91.067 105.536 1.00 41.81 134 ASP G O 1
ATOM 2451 N N . LYS E 1 72 ? 71.485 90.017 104.560 1.00 41.26 135 LYS G N 1
ATOM 2452 C CA . LYS E 1 72 ? 70.799 89.885 103.293 1.00 41.04 135 LYS G CA 1
ATOM 2453 C C . LYS E 1 72 ? 69.426 89.237 103.520 1.00 40.30 135 LYS G C 1
ATOM 2454 O O . LYS E 1 72 ? 68.428 89.604 102.888 1.00 39.99 135 LYS G O 1
ATOM 2460 N N . TYR E 1 73 ? 69.394 88.277 104.440 1.00 39.47 136 TYR G N 1
ATOM 2461 C CA . TYR E 1 73 ? 68.157 87.635 104.870 1.00 38.67 136 TYR G CA 1
ATOM 2462 C C . TYR E 1 73 ? 67.171 88.718 105.299 1.00 37.90 136 TYR G C 1
ATOM 2463 O O . TYR E 1 73 ? 65.978 88.635 105.033 1.00 37.24 136 TYR G O 1
ATOM 2472 N N . ARG E 1 74 ? 67.706 89.761 105.916 1.00 37.56 137 ARG G N 1
ATOM 2473 C CA . ARG E 1 74 ? 66.905 90.874 106.415 1.00 37.60 137 ARG G CA 1
ATOM 2474 C C . ARG E 1 74 ? 66.329 91.808 105.356 1.00 37.58 137 ARG G C 1
ATOM 2475 O O . ARG E 1 74 ? 65.607 92.740 105.685 1.00 37.40 137 ARG G O 1
ATOM 2483 N N . THR E 1 75 ? 66.647 91.570 104.091 1.00 37.87 138 THR G N 1
ATOM 2484 C CA . THR E 1 75 ? 66.085 92.396 103.031 1.00 37.84 138 THR G CA 1
ATOM 2485 C C . THR E 1 75 ? 65.032 91.609 102.277 1.00 37.67 138 THR G C 1
ATOM 2486 O O . THR E 1 75 ? 64.454 92.100 101.309 1.00 37.44 138 THR G O 1
ATOM 2490 N N . TYR E 1 76 ? 64.790 90.379 102.724 1.00 37.71 139 TYR G N 1
ATOM 2491 C CA . TYR E 1 76 ? 63.784 89.532 102.098 1.00 37.54 139 TYR G CA 1
ATOM 2492 C C . TYR E 1 76 ? 62.425 89.831 102.730 1.00 37.50 139 TYR G C 1
ATOM 2493 O O . TYR E 1 76 ? 62.338 90.076 103.926 1.00 37.47 139 TYR G O 1
ATOM 2502 N N . SER E 1 77 ? 61.368 89.818 101.927 1.00 37.54 140 SER G N 1
ATOM 2503 C CA . SER E 1 77 ? 60.021 90.101 102.423 1.00 37.54 140 SER G CA 1
ATOM 2504 C C . SER E 1 77 ? 59.333 88.929 103.138 1.00 37.69 140 SER G C 1
ATOM 2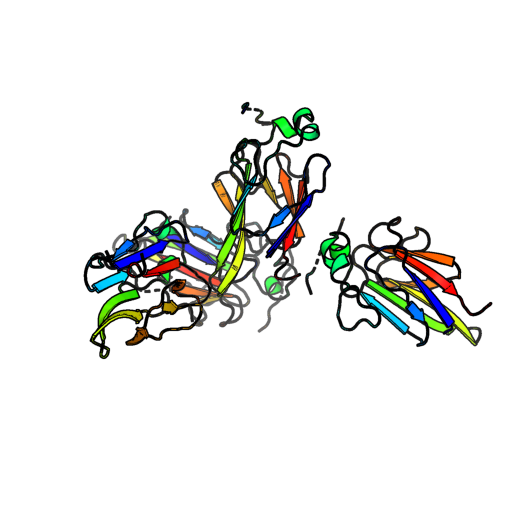505 O O . SER E 1 77 ? 59.694 87.765 102.962 1.00 37.46 140 SER G O 1
ATOM 2508 N N . LYS E 1 78 ? 58.330 89.258 103.947 1.00 37.95 141 LYS G N 1
ATOM 2509 C CA . LYS E 1 78 ? 57.537 88.250 104.630 1.00 38.30 141 LYS G CA 1
ATOM 2510 C C . LYS E 1 78 ? 56.841 87.417 103.557 1.00 38.49 141 LYS G C 1
ATOM 2511 O O . LYS E 1 78 ? 56.736 86.194 103.650 1.00 38.48 141 LYS G O 1
ATOM 2517 N N . LYS E 1 79 ? 56.358 88.112 102.538 1.00 38.67 142 LYS G N 1
ATOM 2518 C CA . LYS E 1 79 ? 55.783 87.488 101.364 1.00 38.91 142 LYS G CA 1
ATOM 2519 C C . LYS E 1 79 ? 56.542 88.137 100.220 1.00 39.10 142 LYS G C 1
ATOM 2520 O O . LYS E 1 79 ? 56.212 89.250 99.802 1.00 39.05 142 LYS G O 1
ATOM 2526 N N . HIS E 1 80 ? 57.562 87.447 99.721 1.00 39.25 143 HIS G N 1
ATOM 2527 C CA . HIS E 1 80 ? 58.430 88.024 98.700 1.00 39.62 143 HIS G CA 1
ATOM 2528 C C . HIS E 1 80 ? 57.910 87.860 97.276 1.00 39.71 143 HIS G C 1
ATOM 2529 O O . HIS E 1 80 ? 57.813 88.833 96.525 1.00 39.74 143 HIS G O 1
ATOM 2536 N N . PHE E 1 81 ? 57.598 86.625 96.901 1.00 39.72 144 PHE G N 1
ATOM 2537 C CA . PHE E 1 81 ? 57.054 86.354 95.576 1.00 39.85 144 PHE G CA 1
ATOM 2538 C C . PHE E 1 81 ? 56.358 85.010 95.530 1.00 39.85 144 PHE G C 1
ATOM 2539 O O . PHE E 1 81 ? 56.408 84.240 96.490 1.00 39.90 144 PHE G O 1
ATOM 2547 N N . ARG E 1 82 ? 55.692 84.746 94.412 1.00 39.82 145 ARG G N 1
ATOM 2548 C CA . ARG E 1 82 ? 55.038 83.468 94.205 1.00 39.81 145 ARG G CA 1
ATOM 2549 C C . ARG E 1 82 ? 55.238 82.955 92.785 1.00 39.84 145 ARG G C 1
ATOM 2550 O O . ARG E 1 82 ? 55.451 83.725 91.847 1.00 39.88 145 ARG G O 1
ATOM 2558 N N . ILE E 1 83 ? 55.192 81.638 92.649 1.00 39.77 146 ILE G N 1
ATOM 2559 C CA . ILE E 1 83 ? 55.286 80.996 91.359 1.00 39.67 146 ILE G CA 1
ATOM 2560 C C . ILE E 1 83 ? 54.049 80.140 91.230 1.00 39.69 146 ILE G C 1
ATOM 2561 O O . ILE E 1 83 ? 53.725 79.387 92.145 1.00 39.59 146 ILE G O 1
ATOM 2566 N N . PHE E 1 84 ? 53.353 80.262 90.105 1.00 39.86 147 PHE G N 1
ATOM 2567 C CA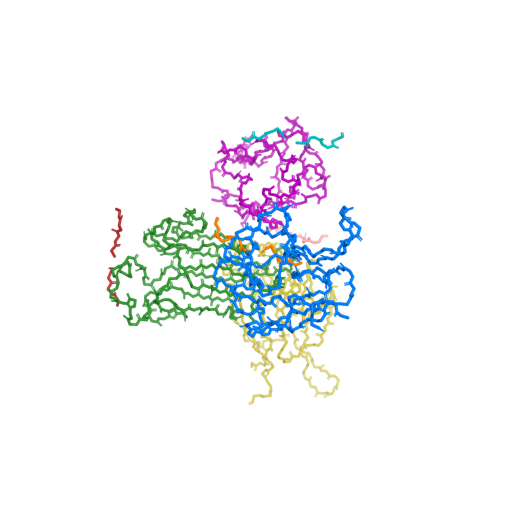 . PHE E 1 84 ? 52.131 79.498 89.895 1.00 40.14 147 PHE G CA 1
ATOM 2568 C C . PHE E 1 84 ? 51.872 79.133 88.435 1.00 40.27 147 PHE G C 1
ATOM 2569 O O . PHE E 1 84 ? 52.433 79.742 87.518 1.00 40.39 147 PHE G O 1
ATOM 2577 N N . ARG E 1 85 ? 51.008 78.134 88.258 1.00 40.22 148 ARG G N 1
ATOM 2578 C CA . ARG E 1 85 ? 50.551 77.626 86.969 1.00 40.26 148 ARG G CA 1
ATOM 2579 C C . ARG E 1 85 ? 49.155 78.178 86.693 1.00 40.33 148 ARG G C 1
ATOM 2580 O O . ARG E 1 85 ? 48.216 77.908 87.450 1.00 40.29 148 ARG G O 1
ATOM 2588 N N . GLU E 1 86 ? 48.989 78.907 85.596 1.00 40.26 149 GLU G N 1
ATOM 2589 C CA . GLU E 1 86 ? 47.689 79.492 85.288 1.00 40.00 149 GLU G CA 1
ATOM 2590 C C . GLU E 1 86 ? 47.371 79.390 83.806 1.00 39.99 149 GLU G C 1
ATOM 2591 O O . GLU E 1 86 ? 47.783 80.237 83.015 1.00 39.78 149 GLU G O 1
ATOM 2597 N N . VAL E 1 87 ? 46.632 78.338 83.459 1.00 40.13 150 VAL G N 1
ATOM 2598 C CA . VAL E 1 87 ? 46.178 78.026 82.096 1.00 40.17 150 VAL G CA 1
ATOM 2599 C C . VAL E 1 87 ? 46.511 79.032 80.987 1.00 40.22 150 VAL G C 1
ATOM 2600 O O . VAL E 1 87 ? 47.658 79.472 80.856 1.00 40.34 150 VAL G O 1
ATOM 2604 N N . GLY E 1 88 ? 45.514 79.375 80.175 1.00 40.17 151 GLY G N 1
ATOM 2605 C CA . GLY E 1 88 ? 45.712 80.319 79.089 1.00 40.21 151 GLY G CA 1
ATOM 2606 C C . GLY E 1 88 ? 44.980 79.950 77.812 1.00 40.36 151 GLY G C 1
ATOM 2607 O O . GLY E 1 88 ? 44.765 78.773 77.526 1.00 40.25 151 GLY G O 1
ATOM 2608 N N . PRO E 1 89 ? 44.651 80.968 77.022 1.00 40.51 152 PRO G N 1
ATOM 2609 C CA . PRO E 1 89 ? 43.857 80.831 75.797 1.00 40.63 152 PRO G CA 1
ATOM 2610 C C . PRO E 1 89 ? 43.798 79.431 75.184 1.00 40.80 152 PRO G C 1
ATOM 2611 O O . PRO E 1 89 ? 42.714 78.843 75.114 1.00 40.69 152 PRO G O 1
ATOM 2615 N N . LYS E 1 90 ? 44.939 78.907 74.751 1.00 40.98 153 LYS G N 1
ATOM 2616 C CA . LYS E 1 90 ? 44.976 77.589 74.124 1.00 41.16 153 LYS G CA 1
ATOM 2617 C C . LYS E 1 90 ? 44.993 76.500 75.189 1.00 41.12 153 LYS G C 1
ATOM 2618 O O . LYS E 1 90 ? 45.653 75.470 75.028 1.00 41.27 153 LYS G O 1
ATOM 2624 N N . ASN E 1 91 ? 44.249 76.732 76.268 1.00 40.91 154 ASN G N 1
ATOM 2625 C CA . ASN E 1 91 ? 44.245 75.827 77.412 1.00 40.54 154 ASN G CA 1
ATOM 2626 C C . ASN E 1 91 ? 45.624 75.232 77.608 1.00 40.40 154 ASN G C 1
ATOM 2627 O O . ASN E 1 91 ? 45.790 74.050 77.908 1.00 40.29 154 ASN G O 1
ATOM 2632 N N . SER E 1 92 ? 46.610 76.092 77.398 1.00 40.35 155 SER G N 1
ATOM 2633 C CA . SER E 1 92 ? 48.001 75.757 77.594 1.00 40.36 155 SER G CA 1
ATOM 2634 C C . SER E 1 92 ? 48.382 76.314 78.947 1.00 40.28 155 SER G C 1
ATOM 2635 O O . SER E 1 92 ? 48.469 77.525 79.116 1.00 40.31 155 SER G O 1
ATOM 2638 N N . TYR E 1 93 ? 48.567 75.424 79.914 1.00 40.27 156 TYR G N 1
ATOM 2639 C CA . TYR E 1 93 ? 48.972 75.794 81.266 1.00 40.34 156 TYR G CA 1
ATOM 2640 C C . TYR E 1 93 ? 50.284 76.577 81.222 1.00 39.72 156 TYR G C 1
ATOM 2641 O O . TYR E 1 93 ? 51.342 75.967 81.271 1.00 39.54 156 TYR G O 1
ATOM 2650 N N . ILE E 1 94 ? 50.225 77.906 81.131 1.00 39.28 157 ILE G N 1
ATOM 2651 C CA . ILE E 1 94 ? 51.443 78.737 81.072 1.00 39.07 157 ILE G CA 1
ATOM 2652 C C . ILE E 1 94 ? 52.107 79.021 82.448 1.00 38.84 157 ILE G C 1
ATOM 2653 O O . ILE E 1 94 ? 51.443 79.014 83.485 1.00 38.62 157 ILE G O 1
ATOM 2658 N N . ALA E 1 95 ? 53.418 79.267 82.447 1.00 38.66 158 ALA G N 1
ATOM 2659 C CA . ALA E 1 95 ? 54.169 79.517 83.688 1.00 38.69 158 ALA G CA 1
ATOM 2660 C C . ALA E 1 95 ? 54.310 81.001 84.053 1.00 38.55 158 ALA G C 1
ATOM 2661 O O . ALA E 1 95 ? 54.564 81.838 83.187 1.00 38.70 158 ALA G O 1
ATOM 2663 N N . TYR E 1 96 ? 54.157 81.327 85.336 1.00 38.16 159 TYR G N 1
ATOM 2664 C CA . TYR E 1 96 ? 54.219 82.720 85.762 1.00 38.02 159 TYR G CA 1
ATOM 2665 C C . TYR E 1 96 ? 54.984 82.945 87.063 1.00 37.93 159 TYR G C 1
ATOM 2666 O O . TYR E 1 96 ? 55.157 82.036 87.874 1.00 38.10 159 TYR G O 1
ATOM 2675 N N . ILE E 1 97 ? 55.438 84.178 87.245 1.00 37.55 160 ILE G N 1
ATOM 2676 C CA . ILE E 1 97 ? 56.110 84.600 88.460 1.00 37.17 160 ILE G CA 1
ATOM 2677 C C . ILE E 1 97 ? 55.582 85.987 88.772 1.00 37.32 160 ILE G C 1
ATOM 2678 O O . ILE E 1 97 ? 55.393 86.799 87.871 1.00 37.49 160 ILE G O 1
ATOM 2683 N N . GLU E 1 98 ? 55.325 86.271 90.038 1.00 37.30 161 GLU G N 1
ATOM 2684 C CA . GLU E 1 98 ? 54.796 87.575 90.390 1.00 37.39 161 GLU G CA 1
ATOM 2685 C C . GLU E 1 98 ? 55.536 88.117 91.588 1.00 37.46 161 GLU G C 1
ATOM 2686 O O . GLU E 1 98 ? 55.670 87.427 92.593 1.00 37.48 161 GLU G O 1
ATOM 2692 N N . ASP E 1 99 ? 56.008 89.356 91.479 1.00 37.63 162 ASP G N 1
ATOM 2693 C CA . ASP E 1 99 ? 56.759 89.999 92.555 1.00 37.76 162 ASP G CA 1
ATOM 2694 C C . ASP E 1 99 ? 55.899 90.789 93.545 1.00 37.91 162 ASP G C 1
ATOM 2695 O O . ASP E 1 99 ? 55.147 91.685 93.156 1.00 37.85 162 ASP G O 1
ATOM 2700 N N . HIS E 1 100 ? 56.042 90.463 94.828 1.00 38.16 163 HIS G N 1
ATOM 2701 C CA . HIS E 1 100 ? 55.310 91.132 95.906 1.00 38.40 163 HIS G CA 1
ATOM 2702 C C . HIS E 1 100 ? 56.268 91.660 96.966 1.00 38.47 163 HIS G C 1
ATOM 2703 O O . HIS E 1 100 ? 55.863 91.860 98.121 1.00 38.27 163 HIS G O 1
ATOM 2710 N N . SER E 1 101 ? 57.528 91.874 96.576 1.00 38.37 164 SER G N 1
ATOM 2711 C CA . SER E 1 101 ? 58.575 92.268 97.518 1.00 38.39 164 SER G CA 1
ATOM 2712 C C . SER E 1 101 ? 58.870 93.757 97.587 1.00 38.43 164 SER G C 1
ATOM 2713 O O . SER E 1 101 ? 58.717 94.490 96.609 1.00 38.39 164 SER G O 1
ATOM 2716 N N . GLY E 1 102 ? 59.315 94.191 98.759 1.00 38.43 165 GLY G N 1
ATOM 2717 C CA . GLY E 1 102 ? 59.688 95.575 98.957 1.00 38.65 165 GLY G CA 1
ATOM 2718 C C . GLY E 1 102 ? 60.953 95.900 98.181 1.00 38.94 165 GLY G C 1
ATOM 2719 O O . GLY E 1 102 ? 60.983 96.852 97.398 1.00 39.16 165 GLY G O 1
ATOM 2720 N N . ASN E 1 103 ? 61.994 95.095 98.380 1.00 38.67 166 ASN G N 1
ATOM 2721 C CA . ASN E 1 103 ? 63.278 95.357 97.750 1.00 38.51 166 ASN G CA 1
ATOM 2722 C C . ASN E 1 103 ? 63.377 94.884 96.299 1.00 38.76 166 ASN G C 1
ATOM 2723 O O . ASN E 1 103 ? 64.344 95.213 95.597 1.00 38.61 166 ASN G O 1
ATOM 2728 N N . GLY E 1 104 ? 62.409 94.082 95.860 1.00 38.68 167 GLY G N 1
ATOM 2729 C CA . GLY E 1 104 ? 62.371 93.657 94.470 1.00 38.42 167 GLY G CA 1
ATOM 2730 C C . GLY E 1 104 ? 62.807 92.251 94.116 1.00 38.40 167 GLY G C 1
ATOM 2731 O O . GLY E 1 104 ? 63.532 91.580 94.849 1.00 38.71 167 GLY G O 1
ATOM 2732 N N . THR E 1 105 ? 62.351 91.792 92.961 1.00 38.17 168 THR G N 1
ATOM 2733 C CA . THR E 1 105 ? 62.730 90.475 92.480 1.00 37.59 168 THR G CA 1
ATOM 2734 C C . THR E 1 105 ? 63.211 90.613 91.051 1.00 37.20 168 THR G C 1
ATOM 2735 O O . THR E 1 105 ? 62.654 91.393 90.278 1.00 37.08 168 THR G O 1
ATOM 2739 N N . PHE E 1 106 ? 64.236 89.849 90.692 1.00 36.73 169 PHE G N 1
ATOM 2740 C CA . PHE E 1 106 ? 64.820 89.986 89.369 1.00 36.28 169 PHE G CA 1
ATOM 2741 C C . PHE E 1 106 ? 64.875 88.679 88.635 1.00 36.04 169 PHE G C 1
ATOM 2742 O O . PHE E 1 106 ? 65.378 87.684 89.148 1.00 36.15 169 PHE G O 1
ATOM 2750 N N . VAL E 1 107 ? 64.315 88.680 87.436 1.00 35.71 170 VAL G N 1
ATOM 2751 C CA . VAL E 1 107 ? 64.364 87.509 86.593 1.00 35.48 170 VAL G CA 1
ATOM 2752 C C . VAL E 1 107 ? 65.438 87.836 85.569 1.00 35.96 170 VAL G C 1
ATOM 2753 O O . VAL E 1 107 ? 65.352 88.831 84.850 1.00 35.67 170 VAL G O 1
ATOM 2757 N N . ASN E 1 108 ? 66.490 87.035 85.558 1.00 36.32 171 ASN G N 1
ATOM 2758 C CA . ASN E 1 108 ? 67.587 87.276 84.652 1.00 37.01 171 ASN G CA 1
ATOM 2759 C C . ASN E 1 108 ? 68.133 88.702 84.726 1.00 37.32 171 ASN G C 1
ATOM 2760 O O . ASN E 1 108 ? 68.344 89.354 83.697 1.00 37.16 171 ASN G O 1
ATOM 2765 N N . THR E 1 109 ? 68.353 89.194 85.940 1.00 37.45 172 THR G N 1
ATOM 2766 C CA . THR E 1 109 ? 68.949 90.506 86.079 1.00 37.96 172 THR G CA 1
ATOM 2767 C C . THR E 1 109 ? 67.962 91.625 85.792 1.00 38.26 172 THR G C 1
ATOM 2768 O O . THR E 1 109 ? 68.242 92.788 86.079 1.00 38.08 172 THR G O 1
ATOM 2772 N N . GLU E 1 110 ? 66.801 91.276 85.243 1.00 38.75 173 GLU G N 1
ATOM 2773 C CA . GLU E 1 110 ? 65.787 92.284 84.905 1.00 39.32 173 GLU G CA 1
ATOM 2774 C C . GLU E 1 110 ? 64.599 92.353 85.883 1.00 39.30 173 GLU G C 1
ATOM 2775 O O . GLU E 1 110 ? 63.660 91.568 85.792 1.00 39.38 173 GLU G O 1
ATOM 2781 N N . LEU E 1 111 ? 64.643 93.317 86.800 1.00 39.44 174 LEU G N 1
ATOM 2782 C CA . LEU E 1 111 ? 63.585 93.521 87.792 1.00 39.44 174 LEU G CA 1
ATOM 2783 C C . LEU E 1 111 ? 62.178 93.219 87.285 1.00 39.73 174 LEU G C 1
ATOM 2784 O O . LEU E 1 111 ? 61.746 93.730 86.241 1.00 39.68 174 LEU G O 1
ATOM 2789 N N . VAL E 1 112 ? 61.456 92.399 88.042 1.00 39.81 175 VAL G N 1
ATOM 2790 C CA . VAL E 1 112 ? 60.077 92.103 87.696 1.00 39.88 175 VAL G CA 1
ATOM 2791 C C . VAL E 1 112 ? 59.222 93.320 87.972 1.00 39.89 175 VAL G C 1
ATOM 2792 O O . VAL E 1 112 ? 58.755 93.966 87.046 1.00 40.02 175 VAL G O 1
ATOM 2796 N N . GLY E 1 113 ? 59.023 93.620 89.254 1.00 40.12 176 GLY G N 1
ATOM 2797 C CA . GLY E 1 113 ? 58.223 94.760 89.678 1.00 40.47 176 GLY G CA 1
ATOM 2798 C C . GLY E 1 113 ? 57.123 94.394 90.664 1.00 40.66 176 GLY G C 1
ATOM 2799 O O . GLY E 1 113 ? 56.399 93.424 90.468 1.00 40.80 176 GLY G O 1
ATOM 2800 N N . LYS E 1 114 ? 56.987 95.170 91.731 1.00 40.94 177 LYS G N 1
ATOM 2801 C CA . LYS E 1 114 ? 55.972 94.883 92.740 1.00 41.18 177 LYS G CA 1
ATOM 2802 C C . LYS E 1 114 ? 54.573 94.902 92.145 1.00 41.25 177 LYS G C 1
ATOM 2803 O O . LYS E 1 114 ? 54.159 95.885 91.519 1.00 41.28 177 LYS G O 1
ATOM 2809 N N . GLY E 1 115 ? 53.843 93.811 92.351 1.00 41.22 178 GLY G N 1
ATOM 2810 C CA . GLY E 1 115 ? 52.504 93.685 91.812 1.00 41.00 178 GLY G CA 1
ATOM 2811 C C . GLY E 1 115 ? 52.568 93.398 90.324 1.00 40.95 178 GLY G C 1
ATOM 2812 O O . GLY E 1 115 ? 51.608 92.896 89.735 1.00 40.91 178 GLY G O 1
ATOM 2813 N N . LYS E 1 116 ? 53.714 93.707 89.720 1.00 40.75 179 LYS G N 1
ATOM 2814 C CA . LYS E 1 116 ? 53.909 93.514 88.286 1.00 40.56 179 LYS G CA 1
ATOM 2815 C C . LYS E 1 116 ? 54.259 92.072 87.944 1.00 40.33 179 LYS G C 1
ATOM 2816 O O . LYS E 1 116 ? 55.411 91.682 88.015 1.00 40.65 179 LYS G O 1
ATOM 2822 N N . ARG E 1 117 ? 53.267 91.283 87.553 1.00 40.29 180 ARG G N 1
ATOM 2823 C CA . ARG E 1 117 ? 53.512 89.882 87.219 1.00 40.06 180 ARG G CA 1
ATOM 2824 C C . ARG E 1 117 ? 54.159 89.733 85.847 1.00 39.87 180 ARG G C 1
ATOM 2825 O O . ARG E 1 117 ? 54.143 90.662 85.037 1.00 39.81 180 ARG G O 1
ATOM 2833 N N . ARG E 1 118 ? 54.716 88.553 85.594 1.00 39.66 181 ARG G N 1
ATOM 2834 C CA . ARG E 1 118 ? 55.467 88.299 84.370 1.00 39.48 181 ARG G CA 1
ATOM 2835 C C . ARG E 1 118 ? 55.634 86.790 84.140 1.00 39.28 181 ARG G C 1
ATOM 2836 O O . ARG E 1 118 ? 55.755 86.022 85.092 1.00 39.07 181 ARG G O 1
ATOM 2844 N N . PRO E 1 119 ? 55.601 86.355 82.884 1.00 39.22 182 PRO G N 1
ATOM 2845 C CA . PRO E 1 119 ? 55.745 84.928 82.573 1.00 39.17 182 PRO G CA 1
ATOM 2846 C C . PRO E 1 119 ? 57.071 84.406 83.084 1.00 38.98 182 PRO G C 1
ATOM 2847 O O . PRO E 1 119 ? 57.990 85.193 83.276 1.00 39.42 182 PRO G O 1
ATOM 2851 N N . LEU E 1 120 ? 57.167 83.106 83.324 1.00 38.67 183 LEU G N 1
ATOM 2852 C CA . LEU E 1 120 ? 58.393 82.539 83.868 1.00 38.47 183 LEU G CA 1
ATOM 2853 C C . LEU E 1 120 ? 58.761 81.320 83.055 1.00 38.22 183 LEU G C 1
ATOM 2854 O O . LEU E 1 120 ? 58.099 80.295 83.138 1.00 38.36 183 LEU G O 1
ATOM 2859 N N . ASN E 1 121 ? 59.811 81.433 82.255 1.00 37.85 184 ASN G N 1
ATOM 2860 C CA . ASN E 1 121 ? 60.193 80.327 81.401 1.00 37.66 184 ASN G CA 1
ATOM 2861 C C . ASN E 1 121 ? 61.587 79.769 81.628 1.00 37.29 184 ASN G C 1
ATOM 2862 O O . ASN E 1 121 ? 62.416 80.376 82.299 1.00 37.36 184 ASN G O 1
ATOM 2867 N N . ASN E 1 122 ? 61.825 78.602 81.041 1.00 36.76 185 ASN G N 1
ATOM 2868 C CA . ASN E 1 122 ? 63.061 77.841 81.210 1.00 36.27 185 ASN G CA 1
ATOM 2869 C C . ASN E 1 122 ? 64.381 78.604 81.434 1.00 36.39 185 ASN G C 1
ATOM 2870 O O . ASN E 1 122 ? 64.625 79.654 80.841 1.00 36.61 185 ASN G O 1
ATOM 2875 N N . ASN E 1 123 ? 65.229 78.053 82.294 1.00 36.07 186 ASN G N 1
ATOM 2876 C CA . ASN E 1 123 ? 66.530 78.641 82.551 1.00 36.15 186 ASN G CA 1
ATOM 2877 C C . ASN E 1 123 ? 66.505 80.045 83.151 1.00 36.35 186 ASN G C 1
ATOM 2878 O O . ASN E 1 123 ? 67.505 80.752 83.096 1.00 36.11 186 ASN G O 1
ATOM 2883 N N . SER E 1 124 ? 65.373 80.448 83.722 1.00 36.82 187 SER G N 1
ATOM 2884 C CA . SER E 1 124 ? 65.256 81.788 84.298 1.00 37.07 187 SER G CA 1
ATOM 2885 C C . SER E 1 124 ? 65.869 81.827 85.681 1.00 37.50 187 SER G C 1
ATOM 2886 O O . SER E 1 124 ? 65.634 80.941 86.495 1.00 37.78 187 SER G O 1
ATOM 2889 N N . GLU E 1 125 ? 66.659 82.861 85.938 1.00 38.01 188 GLU G N 1
ATOM 2890 C CA . GLU E 1 125 ? 67.329 83.012 87.216 1.00 38.22 188 GLU G CA 1
ATOM 2891 C C . GLU E 1 125 ? 66.631 84.047 88.081 1.00 38.43 188 GLU G C 1
ATOM 2892 O O . GLU E 1 125 ? 66.524 85.211 87.703 1.00 38.58 188 GLU G O 1
ATOM 2898 N N . ILE E 1 126 ? 66.170 83.630 89.254 1.00 38.65 189 ILE G N 1
ATOM 2899 C CA . ILE E 1 126 ? 65.501 84.551 90.158 1.00 38.42 189 ILE G CA 1
ATOM 2900 C C . ILE E 1 126 ? 66.535 85.189 91.079 1.00 38.42 189 ILE G C 1
ATOM 2901 O O . ILE E 1 126 ? 67.394 84.510 91.626 1.00 38.82 189 ILE G O 1
ATOM 2906 N N . ALA E 1 127 ? 66.484 86.504 91.217 1.00 38.15 190 ALA G N 1
ATOM 2907 C CA . ALA E 1 127 ? 67.383 87.177 92.136 1.00 38.02 190 ALA G CA 1
ATOM 2908 C C . ALA E 1 127 ? 66.551 87.931 93.154 1.00 38.10 190 ALA G C 1
ATOM 2909 O O . ALA E 1 127 ? 65.434 88.359 92.857 1.00 38.50 190 ALA G O 1
ATOM 2911 N N . LEU E 1 128 ? 67.080 88.079 94.362 1.00 37.99 191 LEU G N 1
ATOM 2912 C CA . LEU E 1 128 ? 66.342 88.762 95.413 1.00 37.41 191 LEU G CA 1
ATOM 2913 C C . LEU E 1 128 ? 66.976 90.086 95.831 1.00 37.19 191 LEU G C 1
ATOM 2914 O O . LEU E 1 128 ? 68.153 90.147 96.182 1.00 36.67 191 LEU G O 1
ATOM 2919 N N . SER E 1 129 ? 66.179 91.147 95.761 1.00 37.25 192 SER G N 1
ATOM 2920 C CA . SER E 1 129 ? 66.575 92.467 96.244 1.00 37.16 192 SER G CA 1
ATOM 2921 C C . SER E 1 129 ? 67.651 93.144 95.406 1.00 37.21 192 SER G C 1
ATOM 2922 O O . SER E 1 129 ? 67.514 94.293 95.033 1.00 37.78 192 SER G O 1
ATOM 2925 N N . LEU E 1 130 ? 68.735 92.451 95.123 1.00 37.33 193 LEU G N 1
ATOM 2926 C CA . LEU E 1 130 ? 69.741 93.002 94.226 1.00 37.17 193 LEU G CA 1
ATOM 2927 C C . LEU E 1 130 ? 69.674 92.196 92.940 1.00 37.26 193 LEU G C 1
ATOM 2928 O O . LEU E 1 130 ? 69.456 90.995 92.985 1.00 37.00 193 LEU G O 1
ATOM 2933 N N . SER E 1 131 ? 69.886 92.856 91.802 1.00 37.41 194 SER G N 1
ATOM 2934 C CA . SER E 1 131 ? 69.794 92.219 90.492 1.00 37.11 194 SER G CA 1
ATOM 2935 C C . SER E 1 131 ? 70.830 91.112 90.274 1.00 37.59 194 SER G C 1
ATOM 2936 O O . SER E 1 131 ? 70.695 90.278 89.384 1.00 37.51 194 SER G O 1
ATOM 2939 N N . ARG E 1 132 ? 71.860 91.091 91.097 1.00 38.06 195 ARG G N 1
ATOM 2940 C CA . ARG E 1 132 ? 72.945 90.151 90.894 1.00 38.63 195 ARG G CA 1
ATOM 2941 C C . ARG E 1 132 ? 72.845 89.013 91.886 1.00 38.27 195 ARG G C 1
ATOM 2942 O O . ARG E 1 132 ? 73.558 88.026 91.803 1.00 38.25 195 ARG G O 1
ATOM 2950 N N . ASN E 1 133 ? 71.920 89.137 92.820 1.00 38.33 196 ASN G N 1
ATOM 2951 C CA . ASN E 1 133 ? 71.785 88.145 93.880 1.00 38.06 196 ASN G CA 1
ATOM 2952 C C . ASN E 1 133 ? 70.998 86.894 93.478 1.00 37.70 196 ASN G C 1
ATOM 2953 O O . ASN E 1 133 ? 69.919 86.649 94.007 1.00 37.80 196 ASN G O 1
ATOM 2958 N N . LYS E 1 134 ? 71.551 86.125 92.543 1.00 37.09 197 LYS G N 1
ATOM 2959 C CA . LYS E 1 134 ? 70.947 84.892 92.057 1.00 37.03 197 LYS G CA 1
ATOM 2960 C C . LYS E 1 134 ? 70.654 83.951 93.192 1.00 37.50 197 LYS G C 1
ATOM 2961 O O . LYS E 1 134 ? 71.563 83.597 93.942 1.00 38.37 197 LYS G O 1
ATOM 2967 N N . VAL E 1 135 ? 69.422 83.483 93.302 1.00 37.20 198 VAL G N 1
ATOM 2968 C CA . VAL E 1 135 ? 69.132 82.506 94.330 1.00 37.19 198 VAL G CA 1
ATOM 2969 C C . VAL E 1 135 ? 68.583 81.197 93.752 1.00 37.43 198 VAL G C 1
ATOM 2970 O O . VAL E 1 135 ? 68.933 80.101 94.215 1.00 37.55 198 VAL G O 1
ATOM 2974 N N . PHE E 1 136 ? 67.735 81.292 92.738 1.00 37.24 199 PHE G N 1
ATOM 2975 C CA . PHE E 1 136 ? 67.175 80.089 92.139 1.00 37.46 199 PHE G CA 1
ATOM 2976 C C . PHE E 1 136 ? 67.314 80.095 90.611 1.00 37.59 199 PHE G C 1
ATOM 2977 O O . PHE E 1 136 ? 67.327 81.154 89.996 1.00 38.19 199 PHE G O 1
ATOM 2985 N N . VAL E 1 137 ? 67.410 78.917 90.001 1.00 37.42 200 VAL G N 1
ATOM 2986 C CA . VAL E 1 137 ? 67.273 78.795 88.550 1.00 37.28 200 VAL G CA 1
ATOM 2987 C C . VAL E 1 137 ? 65.981 78.024 88.340 1.00 37.23 200 VAL G C 1
ATOM 2988 O O . VAL E 1 137 ? 65.776 76.974 88.963 1.00 36.98 200 VAL G O 1
ATOM 2992 N N . PHE E 1 138 ? 65.127 78.533 87.459 1.00 37.07 201 PHE G N 1
ATOM 2993 C CA . PHE E 1 138 ? 63.847 77.911 87.200 1.00 37.40 201 PHE G CA 1
ATOM 2994 C C . PHE E 1 138 ? 63.958 76.916 86.053 1.00 37.55 201 PHE G C 1
ATOM 2995 O O . PHE E 1 138 ? 64.493 77.236 85.000 1.00 37.63 201 PHE G O 1
ATOM 3003 N N . PHE E 1 139 ? 63.467 75.703 86.261 1.00 37.78 202 PHE G N 1
ATOM 3004 C CA . PHE E 1 139 ? 63.484 74.694 85.199 1.00 38.26 202 PHE G CA 1
ATOM 3005 C C . PHE E 1 139 ? 62.062 74.243 84.877 1.00 38.62 202 PHE G C 1
ATOM 3006 O O . PHE E 1 139 ? 61.320 73.835 85.774 1.00 38.80 202 PHE G O 1
ATOM 3014 N N . ASP E 1 140 ? 61.683 74.317 83.605 1.00 38.88 203 ASP G N 1
ATOM 3015 C CA . ASP E 1 140 ? 60.359 73.886 83.182 1.00 39.10 203 ASP G CA 1
ATOM 3016 C C . ASP E 1 140 ? 60.443 72.416 82.788 1.00 39.37 203 ASP G C 1
ATOM 3017 O O . ASP E 1 140 ? 61.358 72.018 82.078 1.00 39.35 203 ASP G O 1
ATOM 3022 N N . LEU E 1 141 ? 59.501 71.605 83.254 1.00 39.78 204 LEU G N 1
ATOM 3023 C CA . LEU E 1 141 ? 59.523 70.181 82.943 1.00 40.22 204 LEU G CA 1
ATOM 3024 C C . LEU E 1 141 ? 58.484 69.791 81.888 1.00 40.72 204 LEU G C 1
ATOM 3025 O O . LEU E 1 141 ? 58.328 68.611 81.550 1.00 40.48 204 LEU G O 1
ATOM 3030 N N . THR E 1 142 ? 57.785 70.796 81.369 1.00 41.32 205 THR G N 1
ATOM 3031 C CA . THR E 1 142 ? 56.803 70.602 80.304 1.00 41.75 205 THR G CA 1
ATOM 3032 C C . THR E 1 142 ? 57.493 70.036 79.062 1.00 42.12 205 THR G C 1
ATOM 3033 O O . THR E 1 142 ? 57.233 68.902 78.647 1.00 42.16 205 THR G O 1
ATOM 3037 N N . VAL E 1 143 ? 58.384 70.843 78.488 1.00 42.57 206 VAL G N 1
ATOM 3038 C CA . VAL E 1 143 ? 59.151 70.500 77.284 1.00 42.87 206 VAL G CA 1
ATOM 3039 C C . VAL E 1 143 ? 59.586 69.037 77.170 1.00 42.97 206 VAL G C 1
ATOM 3040 O O . VAL E 1 143 ? 59.310 68.389 76.164 1.00 43.00 206 VAL G O 1
ATOM 3044 N N . ASP E 1 144 ? 60.273 68.540 78.199 1.00 43.31 207 ASP G N 1
ATOM 3045 C CA . ASP E 1 144 ? 60.806 67.172 78.234 1.00 43.50 207 ASP G CA 1
ATOM 3046 C C . ASP E 1 144 ? 60.167 66.231 77.210 1.00 43.63 207 ASP G C 1
ATOM 3047 O O . ASP E 1 144 ? 60.798 65.860 76.216 1.00 43.56 207 ASP G O 1
ATOM 3053 N N . HIS F 2 2 ? 58.329 87.753 113.630 1.00 38.67 0 HIS H N 1
ATOM 3054 C CA . HIS F 2 2 ? 59.182 88.088 112.451 1.00 38.75 0 HIS H CA 1
ATOM 3055 C C . HIS F 2 2 ? 59.096 89.583 112.142 1.00 38.70 0 HIS H C 1
ATOM 3056 O O . HIS F 2 2 ? 58.012 90.124 111.942 1.00 38.66 0 HIS H O 1
ATOM 3063 N N . PHE F 2 3 ? 60.252 90.237 112.099 1.00 38.77 1 PHE H N 1
ATOM 3064 C CA . PHE F 2 3 ? 60.348 91.692 111.934 1.00 38.95 1 PHE H CA 1
ATOM 3065 C C . PHE F 2 3 ? 59.900 92.288 110.594 1.00 38.95 1 PHE H C 1
ATOM 3066 O O . PHE F 2 3 ? 59.184 91.661 109.822 1.00 39.09 1 PHE H O 1
ATOM 3074 N N . ASP F 2 4 ? 60.323 93.527 110.352 1.00 39.02 2 ASP H N 1
ATOM 3075 C CA . ASP F 2 4 ? 60.016 94.256 109.122 1.00 39.16 2 ASP H CA 1
ATOM 3076 C C . ASP F 2 4 ? 61.221 94.223 108.164 1.00 39.03 2 ASP H C 1
ATOM 3077 O O . ASP F 2 4 ? 62.380 94.132 108.587 1.00 38.76 2 ASP H O 1
ATOM 3093 N N . TYR F 2 6 ? 64.206 95.197 105.871 1.00 38.28 4 TYR H N 1
ATOM 3094 C CA . TYR F 2 6 ? 65.182 96.295 105.682 1.00 38.40 4 TYR H CA 1
ATOM 3095 C C . TYR F 2 6 ? 65.174 96.718 104.221 1.00 38.56 4 TYR H C 1
ATOM 3096 O O . TYR F 2 6 ? 65.631 95.981 103.348 1.00 38.66 4 TYR H O 1
ATOM 3105 N N . LEU F 2 7 ? 64.637 97.901 103.961 1.00 38.65 5 LEU H N 1
ATOM 3106 C CA . LEU F 2 7 ? 64.605 98.454 102.618 1.00 38.84 5 LEU H CA 1
ATOM 3107 C C . LEU F 2 7 ? 65.967 99.072 102.341 1.00 38.92 5 LEU H C 1
ATOM 3108 O O . LEU F 2 7 ? 66.444 99.895 103.111 1.00 39.06 5 LEU H O 1
ATOM 3113 N N . ILE F 2 8 ? 66.598 98.693 101.241 1.00 39.03 6 ILE H N 1
ATOM 3114 C CA . ILE F 2 8 ? 67.940 99.189 100.986 1.00 39.25 6 ILE H CA 1
ATOM 3115 C C . ILE F 2 8 ? 68.018 100.244 99.895 1.00 39.28 6 ILE H C 1
ATOM 3116 O O . ILE F 2 8 ? 69.089 100.785 99.622 1.00 39.33 6 ILE H O 1
ATOM 3121 N N . ARG F 2 9 ? 66.880 100.537 99.281 1.00 39.34 7 ARG H N 1
ATOM 3122 C CA . ARG F 2 9 ? 66.821 101.538 98.222 1.00 39.43 7 ARG H CA 1
ATOM 3123 C C . ARG F 2 9 ? 67.352 102.900 98.676 1.00 39.47 7 ARG H C 1
ATOM 3124 O O . ARG F 2 9 ? 66.922 103.474 99.681 1.00 39.52 7 ARG H O 1
ATOM 3127 N N . PRO G 1 29 ? 88.418 46.197 71.646 1.00 38.46 92 PRO J N 1
ATOM 3128 C CA . PRO G 1 29 ? 88.068 47.144 72.753 1.00 38.54 92 PRO J CA 1
ATOM 3129 C C . PRO G 1 29 ? 89.359 47.781 73.229 1.00 38.44 92 PRO J C 1
ATOM 3130 O O . PRO G 1 29 ? 90.263 47.065 73.666 1.00 38.54 92 PRO J O 1
ATOM 3134 N N . TRP G 1 30 ? 89.456 49.101 73.127 1.00 38.12 93 TRP J N 1
ATOM 3135 C CA . TRP G 1 30 ? 90.705 49.777 73.433 1.00 38.07 93 TRP J CA 1
ATOM 3136 C C . TRP G 1 30 ? 90.608 50.735 74.602 1.00 38.21 93 TRP J C 1
ATOM 3137 O O . TRP G 1 30 ? 91.622 51.231 75.090 1.00 38.32 93 TRP J O 1
ATOM 3148 N N . ALA G 1 31 ? 89.390 51.007 75.044 1.00 38.25 94 ALA J N 1
ATOM 3149 C CA . ALA G 1 31 ? 89.204 51.914 76.160 1.00 38.47 94 ALA J CA 1
ATOM 3150 C C . ALA G 1 31 ? 87.975 51.556 76.975 1.00 38.61 94 ALA J C 1
ATOM 3151 O O . ALA G 1 31 ? 87.063 50.874 76.496 1.00 38.50 94 ALA J O 1
ATOM 3153 N N . ARG G 1 32 ? 87.957 52.039 78.208 1.00 38.64 95 ARG J N 1
ATOM 3154 C CA . ARG G 1 32 ? 86.850 51.799 79.110 1.00 38.99 95 ARG J CA 1
ATOM 3155 C C . ARG G 1 32 ? 86.547 53.098 79.848 1.00 39.09 95 ARG J C 1
ATOM 3156 O O . ARG G 1 32 ? 87.452 53.824 80.272 1.00 38.55 95 ARG J O 1
ATOM 3164 N N . LEU G 1 33 ? 85.266 53.408 79.974 1.00 39.47 96 LEU J N 1
ATOM 3165 C CA . LEU G 1 33 ? 84.848 54.568 80.741 1.00 39.38 96 LEU J CA 1
ATOM 3166 C C . LEU G 1 33 ? 84.173 54.055 82.015 1.00 39.52 96 LEU J C 1
ATOM 3167 O O . LEU G 1 33 ? 83.254 53.245 81.951 1.00 39.45 96 LEU J O 1
ATOM 3172 N N . TRP G 1 34 ? 84.656 54.518 83.162 1.00 39.59 97 TRP J N 1
ATOM 3173 C CA . TRP G 1 34 ? 84.114 54.133 84.454 1.00 39.89 97 TRP J CA 1
ATOM 3174 C C . TRP G 1 34 ? 83.284 55.281 85.011 1.00 39.36 97 TRP J C 1
ATOM 3175 O O . TRP G 1 34 ? 83.834 56.319 85.382 1.00 39.60 97 TRP J O 1
ATOM 3186 N N . ALA G 1 35 ? 81.969 55.094 85.065 1.00 38.68 98 ALA J N 1
ATOM 3187 C CA . ALA G 1 35 ? 81.055 56.090 85.614 1.00 37.92 98 ALA J CA 1
ATOM 3188 C C . ALA G 1 35 ? 81.308 56.267 87.098 1.00 37.78 98 ALA J C 1
ATOM 3189 O O . ALA G 1 35 ? 81.341 55.297 87.839 1.00 37.38 98 ALA J O 1
ATOM 3191 N N . LEU G 1 36 ? 81.478 57.506 87.540 1.00 37.64 99 LEU J N 1
ATOM 3192 C CA . LEU G 1 36 ? 81.711 57.754 88.956 1.00 37.55 99 LEU J CA 1
ATOM 3193 C C . LEU G 1 36 ? 80.487 58.271 89.711 1.00 37.57 99 LEU J C 1
ATOM 3194 O O . LEU G 1 36 ? 80.548 58.501 90.919 1.00 36.71 99 LEU J O 1
ATOM 3199 N N . GLN G 1 37 ? 79.388 58.438 88.988 1.00 37.99 100 GLN J N 1
ATOM 3200 C CA . GLN G 1 37 ? 78.183 59.056 89.511 1.00 38.87 100 GLN J CA 1
ATOM 3201 C C . GLN G 1 37 ? 77.046 58.187 89.075 1.00 39.06 100 GLN J C 1
ATOM 3202 O O . GLN G 1 37 ? 77.059 57.685 87.965 1.00 39.28 100 GLN J O 1
ATOM 3208 N N . ASP G 1 38 ? 76.062 58.011 89.941 1.00 39.97 101 ASP J N 1
ATOM 3209 C CA . ASP G 1 38 ? 74.894 57.215 89.613 1.00 40.58 101 ASP J CA 1
ATOM 3210 C C . ASP G 1 38 ? 74.207 57.978 88.496 1.00 40.28 101 ASP J C 1
ATOM 3211 O O . ASP G 1 38 ? 74.220 59.207 88.502 1.00 40.94 101 ASP J O 1
ATOM 3216 N N . GLY G 1 39 ? 73.673 57.272 87.508 1.00 39.76 102 GLY J N 1
ATOM 3217 C CA . GLY G 1 39 ? 72.996 57.925 86.402 1.00 39.27 102 GLY J CA 1
ATOM 3218 C C . GLY G 1 39 ? 73.690 57.815 85.055 1.00 39.07 102 GLY J C 1
ATOM 3219 O O . GLY G 1 39 ? 73.135 58.193 84.022 1.00 38.91 102 GLY J O 1
ATOM 3220 N N . PHE G 1 40 ? 74.910 57.298 85.064 1.00 38.86 103 PHE J N 1
ATOM 3221 C CA . PHE G 1 40 ? 75.676 57.138 83.843 1.00 38.77 103 PHE J CA 1
ATOM 3222 C C . PHE G 1 40 ? 76.093 55.691 83.742 1.00 38.59 103 PHE J C 1
ATOM 3223 O O . PHE G 1 40 ? 76.407 55.083 84.755 1.00 38.73 103 PHE J O 1
ATOM 3231 N N . ALA G 1 41 ? 76.097 55.139 82.534 1.00 38.60 104 ALA J N 1
ATOM 3232 C CA . ALA G 1 41 ? 76.507 53.745 82.336 1.00 38.30 104 ALA J CA 1
ATOM 3233 C C . ALA G 1 41 ? 77.956 53.689 81.915 1.00 38.02 104 ALA J C 1
ATOM 3234 O O . ALA G 1 41 ? 78.454 54.648 81.358 1.00 38.41 104 ALA J O 1
ATOM 3236 N N . ASN G 1 42 ? 78.631 52.577 82.189 1.00 37.94 105 ASN J N 1
ATOM 3237 C CA . ASN G 1 42 ? 80.007 52.387 81.747 1.00 37.92 105 ASN J CA 1
ATOM 3238 C C . ASN G 1 42 ? 80.021 52.238 80.242 1.00 37.97 105 ASN J C 1
ATOM 3239 O O . ASN G 1 42 ? 78.979 51.996 79.638 1.00 37.98 105 ASN J O 1
ATOM 3244 N N . LEU G 1 43 ? 81.199 52.375 79.642 1.00 38.10 106 LEU J N 1
ATOM 3245 C CA . LEU G 1 43 ? 81.328 52.275 78.194 1.00 38.06 106 LEU J CA 1
ATOM 3246 C C . LEU G 1 43 ? 82.620 51.613 77.741 1.00 38.30 106 LEU J C 1
ATOM 3247 O O . LEU G 1 43 ? 83.708 51.956 78.216 1.00 37.94 106 LEU J O 1
ATOM 3252 N N . GLU G 1 44 ? 82.481 50.662 76.818 1.00 38.75 107 GLU J N 1
ATOM 3253 C CA . GLU G 1 44 ? 83.624 50.011 76.201 1.00 39.22 107 GLU J CA 1
ATOM 3254 C C . GLU G 1 44 ? 83.820 50.621 74.818 1.00 39.51 107 GLU J C 1
ATOM 3255 O O . GLU G 1 44 ? 82.924 50.544 73.980 1.00 39.69 107 GLU J O 1
ATOM 3261 N N . CYS G 1 45 ? 84.975 51.238 74.581 1.00 39.54 108 CYS J N 1
ATOM 3262 C CA . CYS G 1 45 ? 85.225 51.869 73.294 1.00 39.84 108 CYS J CA 1
ATOM 3263 C C . CYS G 1 45 ? 85.714 50.870 72.263 1.00 40.16 108 CYS J C 1
ATOM 3264 O O . CYS G 1 45 ? 86.808 50.311 72.375 1.00 40.54 108 CYS J O 1
ATOM 3267 N N . VAL G 1 46 ? 84.870 50.635 71.268 1.00 40.07 109 VAL J N 1
ATOM 3268 C CA . VAL G 1 46 ? 85.188 49.722 70.197 1.00 39.95 109 VAL J CA 1
ATOM 3269 C C . VAL G 1 46 ? 85.415 50.492 68.909 1.00 39.82 109 VAL J C 1
ATOM 3270 O O . VAL G 1 46 ? 86.468 50.374 68.290 1.00 39.81 109 VAL J O 1
ATOM 3274 N N . ASN G 1 47 ? 84.426 51.284 68.507 1.00 39.72 110 ASN J N 1
ATOM 3275 C CA . ASN G 1 47 ? 84.546 52.080 67.291 1.00 39.67 110 ASN J CA 1
ATOM 3276 C C . ASN G 1 47 ? 85.544 53.226 67.464 1.00 39.55 110 ASN J C 1
ATOM 3277 O O . ASN G 1 47 ? 86.064 53.454 68.560 1.00 39.20 110 ASN J O 1
ATOM 3282 N N . ASP G 1 48 ? 85.809 53.941 66.372 1.00 39.53 111 ASP J N 1
ATOM 3283 C CA . ASP G 1 48 ? 86.791 55.024 66.368 1.00 39.29 111 ASP J CA 1
ATOM 3284 C C . ASP G 1 48 ? 86.223 56.343 66.866 1.00 39.30 111 ASP J C 1
ATOM 3285 O O . ASP G 1 48 ? 86.957 57.315 67.049 1.00 39.16 111 ASP J O 1
ATOM 3287 N N . ASN G 1 49 ? 84.921 56.380 67.109 1.00 39.24 112 ASN J N 1
ATOM 3288 C CA . ASN G 1 49 ? 84.312 57.629 67.524 1.00 39.29 112 ASN J CA 1
ATOM 3289 C C . ASN G 1 49 ? 83.007 57.490 68.317 1.00 39.02 112 ASN J C 1
ATOM 3290 O O . ASN G 1 49 ? 82.145 56.696 67.965 1.00 38.76 112 ASN J O 1
ATOM 3295 N N . TYR G 1 50 ? 82.868 58.274 69.386 1.00 38.88 113 TYR J N 1
ATOM 3296 C CA . TYR G 1 50 ? 81.670 58.231 70.225 1.00 38.65 113 TYR J CA 1
ATOM 3297 C C . TYR G 1 50 ? 81.213 59.612 70.632 1.00 38.81 113 TYR J C 1
ATOM 3298 O O . TYR G 1 50 ? 82.009 60.403 71.121 1.00 39.22 113 TYR J O 1
ATOM 3307 N N . TRP G 1 51 ? 79.929 59.906 70.467 1.00 38.81 114 TRP J N 1
ATOM 3308 C CA . TRP G 1 51 ? 79.413 61.198 70.912 1.00 38.73 114 TRP J CA 1
ATOM 3309 C C . TRP G 1 51 ? 78.653 61.037 72.222 1.00 38.71 114 TRP J C 1
ATOM 3310 O O . TRP G 1 51 ? 77.870 60.100 72.386 1.00 38.34 114 TRP J O 1
ATOM 3321 N N . PHE G 1 52 ? 78.882 61.975 73.136 1.00 38.70 115 PHE J N 1
ATOM 3322 C CA . PHE G 1 52 ? 78.254 61.980 74.447 1.00 38.67 115 PHE J CA 1
ATOM 3323 C C . PHE G 1 52 ? 77.393 63.204 74.533 1.00 38.81 115 PHE J C 1
ATOM 3324 O O . PHE G 1 52 ? 77.853 64.307 74.249 1.00 39.51 115 PHE J O 1
ATOM 3332 N N . GLY G 1 53 ? 76.145 63.030 74.934 1.00 38.83 116 GLY J N 1
ATOM 3333 C CA . GLY G 1 53 ? 75.245 64.163 75.044 1.00 38.70 116 GLY J CA 1
ATOM 3334 C C . GLY G 1 53 ? 73.794 63.768 75.194 1.00 38.50 116 GLY J C 1
ATOM 3335 O O . GLY G 1 53 ? 73.452 62.588 75.280 1.00 38.75 116 GLY J O 1
ATOM 3336 N N . ARG G 1 54 ? 72.920 64.758 75.194 1.00 38.33 117 ARG J N 1
ATOM 3337 C CA . ARG G 1 54 ? 71.514 64.480 75.416 1.00 38.35 117 ARG J CA 1
ATOM 3338 C C . ARG G 1 54 ? 70.775 64.011 74.174 1.00 38.39 117 ARG J C 1
ATOM 3339 O O . ARG G 1 54 ? 69.774 63.324 74.282 1.00 38.28 117 ARG J O 1
ATOM 3347 N N . ASP G 1 55 ? 71.272 64.386 73.003 1.00 38.60 118 ASP J N 1
ATOM 3348 C CA . ASP G 1 55 ? 70.647 64.008 71.750 1.00 39.10 118 ASP J CA 1
ATOM 3349 C C . ASP G 1 55 ? 70.628 62.490 71.572 1.00 39.06 118 ASP J C 1
ATOM 3350 O O . ASP G 1 55 ? 71.657 61.835 71.695 1.00 38.72 118 ASP J O 1
ATOM 3355 N N . LYS G 1 56 ? 69.457 61.934 71.272 1.00 39.44 119 LYS J N 1
ATOM 3356 C CA . LYS G 1 56 ? 69.316 60.481 71.098 1.00 39.82 119 LYS J CA 1
ATOM 3357 C C . LYS G 1 56 ? 70.293 59.859 70.096 1.00 39.35 119 LYS J C 1
ATOM 3358 O O . LYS G 1 56 ? 70.593 58.678 70.172 1.00 38.90 119 LYS J O 1
ATOM 3364 N N . SER G 1 57 ? 70.805 60.677 69.188 1.00 39.56 120 SER J N 1
ATOM 3365 C CA . SER G 1 57 ? 71.775 60.249 68.188 1.00 39.84 120 SER J CA 1
ATOM 3366 C C . SER G 1 57 ? 73.218 60.236 68.698 1.00 39.90 120 SER J C 1
ATOM 3367 O O . SER G 1 57 ? 74.131 60.543 67.935 1.00 40.22 120 SER J O 1
ATOM 3370 N N . CYS G 1 58 ? 73.431 59.904 69.969 1.00 39.79 121 CYS J N 1
ATOM 3371 C CA . CYS G 1 58 ? 74.781 59.861 70.543 1.00 39.50 121 CYS J CA 1
ATOM 3372 C C . CYS G 1 58 ? 75.159 58.429 70.923 1.00 39.17 121 CYS J C 1
ATOM 3373 O O . CYS G 1 58 ? 74.432 57.778 71.667 1.00 39.34 121 CYS J O 1
ATOM 3376 N N . GLU G 1 59 ? 76.289 57.929 70.439 1.00 38.78 122 GLU J N 1
ATOM 3377 C CA . GLU G 1 59 ? 76.694 56.569 70.803 1.00 38.56 122 GLU J CA 1
ATOM 3378 C C . GLU G 1 59 ? 76.554 56.335 72.312 1.00 38.33 122 GLU J C 1
ATOM 3379 O O . GLU G 1 59 ? 76.352 55.204 72.775 1.00 37.98 122 GLU J O 1
ATOM 3385 N N . TYR G 1 60 ? 76.668 57.422 73.071 1.00 38.11 123 TYR J N 1
ATOM 3386 C CA . TYR G 1 60 ? 76.496 57.387 74.511 1.00 38.00 123 TYR J CA 1
ATOM 3387 C C . TYR G 1 60 ? 75.535 58.494 74.854 1.00 38.00 123 TYR J C 1
ATOM 3388 O O . TYR G 1 60 ? 75.845 59.664 74.691 1.00 38.18 123 TYR J O 1
ATOM 3397 N N . CYS G 1 61 ? 74.368 58.130 75.349 1.00 38.20 124 CYS J N 1
ATOM 3398 C CA . CYS G 1 61 ? 73.352 59.128 75.613 1.00 38.52 124 CYS J CA 1
ATOM 3399 C C . CYS G 1 61 ? 73.060 59.253 77.093 1.00 38.85 124 CYS J C 1
ATOM 3400 O O . CYS G 1 61 ? 72.908 58.238 77.791 1.00 38.97 124 CYS J O 1
ATOM 3403 N N . PHE G 1 62 ? 72.981 60.496 77.561 1.00 38.82 125 PHE J N 1
ATOM 3404 C CA . PHE G 1 62 ? 72.634 60.777 78.946 1.00 39.33 125 PHE J CA 1
ATOM 3405 C C . PHE G 1 62 ? 71.133 60.664 79.125 1.00 39.97 125 PHE J C 1
ATOM 3406 O O . PHE G 1 62 ? 70.416 61.657 78.926 1.00 40.06 125 PHE J O 1
ATOM 3414 N N . ASP G 1 63 ? 70.657 59.479 79.507 1.00 40.23 126 ASP J N 1
ATOM 3415 C CA . ASP G 1 63 ? 69.223 59.282 79.686 1.00 40.86 126 ASP J CA 1
ATOM 3416 C C . ASP G 1 63 ? 68.764 58.359 80.821 1.00 40.89 126 ASP J C 1
ATOM 3417 O O . ASP G 1 63 ? 67.571 58.128 80.959 1.00 41.32 126 ASP J O 1
ATOM 3422 N N . GLU G 1 64 ? 69.679 57.790 81.596 1.00 40.95 127 GLU J N 1
ATOM 3423 C CA . GLU G 1 64 ? 69.255 56.983 82.731 1.00 41.13 127 GLU J CA 1
ATOM 3424 C C . GLU G 1 64 ? 68.219 57.844 83.468 1.00 41.01 127 GLU J C 1
ATOM 3425 O O . GLU G 1 64 ? 68.494 58.996 83.820 1.00 40.97 127 GLU J O 1
ATOM 3431 N N . PRO G 1 65 ? 67.010 57.312 83.623 1.00 40.57 128 PRO J N 1
ATOM 3432 C CA . PRO G 1 65 ? 65.879 58.071 84.165 1.00 40.56 128 PRO J CA 1
ATOM 3433 C C . PRO G 1 65 ? 66.164 58.848 85.435 1.00 40.46 128 PRO J C 1
ATOM 3434 O O . PRO G 1 65 ? 65.562 59.891 85.642 1.00 40.74 128 PRO J O 1
ATOM 3438 N N . LEU G 1 66 ? 67.077 58.364 86.259 1.00 40.38 129 LEU J N 1
ATOM 3439 C CA . LEU G 1 66 ? 67.386 59.022 87.520 1.00 40.17 129 LEU J CA 1
ATOM 3440 C C . LEU G 1 66 ? 68.325 60.187 87.318 1.00 39.95 129 LEU J C 1
ATOM 3441 O O . LEU G 1 66 ? 68.425 61.071 88.167 1.00 40.06 129 LEU J O 1
ATOM 3446 N N . LEU G 1 67 ? 69.022 60.173 86.189 1.00 39.78 130 LEU J N 1
ATOM 3447 C CA . LEU G 1 67 ? 69.949 61.232 85.840 1.00 39.29 130 LEU J CA 1
ATOM 3448 C C . LEU G 1 67 ? 69.145 62.415 85.341 1.00 39.57 130 LEU J C 1
ATOM 3449 O O . LEU G 1 67 ? 69.443 63.560 85.646 1.00 39.30 130 LEU J O 1
ATOM 3454 N N . LYS G 1 68 ? 68.101 62.118 84.577 1.00 40.36 131 LYS J N 1
ATOM 3455 C CA . LYS G 1 68 ? 67.214 63.137 84.027 1.00 40.81 131 LYS J CA 1
ATOM 3456 C C . LYS G 1 68 ? 66.511 64.007 85.084 1.00 40.98 131 LYS J C 1
ATOM 3457 O O . LYS G 1 68 ? 65.837 64.961 84.728 1.00 41.32 131 LYS J O 1
ATOM 3463 N N . ARG G 1 69 ? 66.655 63.689 86.369 1.00 41.01 132 ARG J N 1
ATOM 3464 C CA . ARG G 1 69 ? 66.002 64.483 87.415 1.00 40.87 132 ARG J CA 1
ATOM 3465 C C . ARG G 1 69 ? 66.969 65.244 88.301 1.00 40.69 132 ARG J C 1
ATOM 3466 O O . ARG G 1 69 ? 66.531 65.911 89.236 1.00 40.72 132 ARG J O 1
ATOM 3474 N N . THR G 1 70 ? 68.269 65.147 88.024 1.00 40.43 133 THR J N 1
ATOM 3475 C CA . THR G 1 70 ? 69.281 65.741 88.894 1.00 40.35 133 THR J CA 1
ATOM 3476 C C . THR G 1 70 ? 69.615 67.238 88.791 1.00 40.62 133 THR J C 1
ATOM 3477 O O . THR G 1 70 ? 70.450 67.733 89.582 1.00 41.89 133 THR J O 1
ATOM 3481 N N . ASP G 1 71 ? 69.055 67.988 87.854 1.00 39.45 134 ASP J N 1
ATOM 3482 C CA . ASP G 1 71 ? 69.440 69.416 87.823 1.00 38.69 134 ASP J CA 1
ATOM 3483 C C . ASP G 1 71 ? 70.783 69.662 87.139 1.00 37.65 134 ASP J C 1
ATOM 3484 O O . ASP G 1 71 ? 70.855 70.362 86.143 1.00 37.27 134 ASP J O 1
ATOM 3489 N N . LYS G 1 72 ? 71.861 69.120 87.673 1.00 36.93 135 LYS J N 1
ATOM 3490 C CA . LYS G 1 72 ? 73.099 69.257 86.941 1.00 36.86 135 LYS J CA 1
ATOM 3491 C C . LYS G 1 72 ? 72.840 68.805 85.509 1.00 37.09 135 LYS J C 1
ATOM 3492 O O . LYS G 1 72 ? 73.384 69.357 84.548 1.00 37.66 135 LYS J O 1
ATOM 3498 N N . TYR G 1 73 ? 71.986 67.799 85.378 1.00 36.87 136 TYR J N 1
ATOM 3499 C CA . TYR G 1 73 ? 71.617 67.260 84.086 1.00 36.69 136 TYR J CA 1
ATOM 3500 C C . TYR G 1 73 ? 71.206 68.357 83.109 1.00 36.71 136 TYR J C 1
ATOM 3501 O O . TYR G 1 73 ? 71.445 68.241 81.907 1.00 36.28 136 TYR J O 1
ATOM 3510 N N . ARG G 1 74 ? 70.584 69.415 83.628 1.00 36.72 137 ARG J N 1
ATOM 3511 C CA . ARG G 1 74 ? 70.152 70.523 82.790 1.00 36.79 137 ARG J CA 1
ATOM 3512 C C . ARG G 1 74 ? 71.342 71.288 82.221 1.00 36.59 137 ARG J C 1
ATOM 3513 O O . ARG G 1 74 ? 71.196 72.054 81.264 1.00 36.28 137 ARG J O 1
ATOM 3521 N N . THR G 1 75 ? 72.525 71.081 82.788 1.00 36.45 138 THR J N 1
ATOM 3522 C CA . THR G 1 75 ? 73.674 71.844 82.328 1.00 36.75 138 THR J CA 1
ATOM 3523 C C . THR G 1 75 ? 74.474 71.085 81.265 1.00 37.19 138 THR J C 1
ATOM 3524 O O . THR G 1 75 ? 75.436 71.601 80.686 1.00 37.63 138 THR J O 1
ATOM 3528 N N . TYR G 1 76 ? 74.056 69.861 80.989 1.00 37.26 139 TYR J N 1
ATOM 3529 C CA . TYR G 1 76 ? 74.715 69.030 79.993 1.00 37.13 139 TYR J CA 1
ATOM 3530 C C . TYR G 1 76 ? 74.195 69.402 78.612 1.00 37.16 139 TYR J C 1
ATOM 3531 O O . TYR G 1 76 ? 73.008 69.640 78.439 1.00 37.07 139 TYR J O 1
ATOM 3540 N N . SER G 1 77 ? 75.079 69.453 77.622 1.00 37.21 140 SER J N 1
ATOM 3541 C CA . SER G 1 77 ? 74.678 69.822 76.276 1.00 37.37 140 SER J CA 1
ATOM 3542 C C . SER G 1 77 ? 74.057 68.671 75.465 1.00 37.72 140 SER J C 1
ATOM 3543 O O . SER G 1 77 ? 74.218 67.501 75.812 1.00 37.78 140 SER J O 1
ATOM 3546 N N . LYS G 1 78 ? 73.334 69.002 74.392 1.00 37.77 141 LYS J N 1
ATOM 3547 C CA . LYS G 1 78 ? 72.751 67.967 73.534 1.00 37.89 141 LYS J CA 1
ATOM 3548 C C . LYS G 1 78 ? 73.885 67.142 72.941 1.00 38.15 141 LYS J C 1
ATOM 3549 O O . LYS G 1 78 ? 73.788 65.924 72.815 1.00 38.45 141 LYS J O 1
ATOM 3555 N N . LYS G 1 79 ? 74.956 67.836 72.580 1.00 38.42 142 LYS J N 1
ATOM 3556 C CA . LYS G 1 79 ? 76.178 67.224 72.105 1.00 38.91 142 LYS J CA 1
ATOM 3557 C C . LYS G 1 79 ? 77.245 67.766 73.016 1.00 39.36 142 LYS J C 1
ATOM 3558 O O . LYS G 1 79 ? 77.742 68.878 72.818 1.00 39.74 142 LYS J O 1
ATOM 3564 N N . HIS G 1 80 ? 77.599 67.001 74.035 1.00 39.64 143 HIS J N 1
ATOM 3565 C CA . HIS G 1 80 ? 78.560 67.515 74.992 1.00 39.55 143 HIS J CA 1
ATOM 3566 C C . HIS G 1 80 ? 80.007 67.377 74.552 1.00 39.24 143 HIS J C 1
ATOM 3567 O O . HIS G 1 80 ? 80.724 68.362 74.480 1.00 39.39 143 HIS J O 1
ATOM 3574 N N . PHE G 1 81 ? 80.437 66.156 74.270 1.00 38.72 144 PHE J N 1
ATOM 3575 C CA . PHE G 1 81 ? 81.816 65.936 73.870 1.00 38.45 144 PHE J CA 1
ATOM 3576 C C . PHE G 1 81 ? 81.917 64.603 73.163 1.00 38.58 144 PHE J C 1
ATOM 3577 O O . PHE G 1 81 ? 80.955 63.838 73.131 1.00 38.81 144 PHE J O 1
ATOM 3585 N N . ARG G 1 82 ? 83.083 64.326 72.593 1.00 38.50 145 ARG J N 1
ATOM 3586 C CA . ARG G 1 82 ? 83.288 63.066 71.905 1.00 38.51 145 ARG J CA 1
ATOM 3587 C C . ARG G 1 82 ? 84.687 62.534 72.136 1.00 38.37 145 ARG J C 1
ATOM 3588 O O . ARG G 1 82 ? 85.637 63.300 72.314 1.00 38.00 145 ARG J O 1
ATOM 3596 N N . ILE G 1 83 ? 84.796 61.211 72.159 1.00 38.33 146 ILE J N 1
ATOM 3597 C CA . ILE G 1 83 ? 86.070 60.567 72.369 1.00 38.46 146 ILE J CA 1
ATOM 3598 C C . ILE G 1 83 ? 86.344 59.716 71.157 1.00 39.01 146 ILE J C 1
ATOM 3599 O O . ILE G 1 83 ? 85.482 58.955 70.705 1.00 39.33 146 ILE J O 1
ATOM 3604 N N . PHE G 1 84 ? 87.542 59.844 70.611 1.00 39.10 147 PHE J N 1
ATOM 3605 C CA . PHE G 1 84 ? 87.858 59.069 69.439 1.00 39.34 147 PHE J CA 1
ATOM 3606 C C . PHE G 1 84 ? 89.341 58.786 69.400 1.00 39.43 147 PHE J C 1
ATOM 3607 O O . PHE G 1 84 ? 90.125 59.491 70.046 1.00 40.02 147 PHE J O 1
ATOM 3615 N N . ARG G 1 85 ? 89.714 57.747 68.660 1.00 38.97 148 ARG J N 1
ATOM 3616 C CA . ARG G 1 85 ? 91.108 57.408 68.468 1.00 38.91 148 ARG J CA 1
ATOM 3617 C C . ARG G 1 85 ? 91.478 57.740 67.016 1.00 39.27 148 ARG J C 1
ATOM 3618 O O . ARG G 1 85 ? 90.614 57.809 66.138 1.00 39.26 148 ARG J O 1
ATOM 3626 N N . GLU G 1 86 ? 92.760 57.958 66.763 1.00 39.38 149 GLU J N 1
ATOM 3627 C CA . GLU G 1 86 ? 93.182 58.398 65.450 1.00 39.85 149 GLU J CA 1
ATOM 3628 C C . GLU G 1 86 ? 94.667 58.107 65.275 1.00 39.88 149 GLU J C 1
ATOM 3629 O O . GLU G 1 86 ? 95.475 58.485 66.122 1.00 39.95 149 GLU J O 1
ATOM 3635 N N . VAL G 1 87 ? 95.021 57.414 64.194 1.00 39.78 150 VAL J N 1
ATOM 3636 C CA . VAL G 1 87 ? 96.420 57.071 63.933 1.00 39.96 150 VAL J CA 1
ATOM 3637 C C . VAL G 1 87 ? 97.376 58.267 63.980 1.00 40.06 150 VAL J C 1
ATOM 3638 O O . VAL G 1 87 ? 97.294 59.178 63.154 1.00 39.99 150 VAL J O 1
ATOM 3642 N N . GLY G 1 88 ? 98.302 58.239 64.932 1.00 40.15 151 GLY J N 1
ATOM 3643 C CA . GLY G 1 88 ? 99.253 59.319 65.100 1.00 40.36 151 GLY J CA 1
ATOM 3644 C C . GLY G 1 88 ? 100.544 59.135 64.330 1.00 40.50 151 GLY J C 1
ATOM 3645 O O . GLY G 1 88 ? 100.804 58.071 63.768 1.00 40.54 151 GLY J O 1
ATOM 3646 N N . PRO G 1 89 ? 101.355 60.185 64.313 1.00 40.65 152 PRO J N 1
ATOM 3647 C CA . PRO G 1 89 ? 102.629 60.193 63.576 1.00 40.80 152 PRO J CA 1
ATOM 3648 C C . PRO G 1 89 ? 103.557 59.013 63.887 1.00 41.02 152 PRO J C 1
ATOM 3649 O O . PRO G 1 89 ? 104.028 58.361 62.959 1.00 41.00 152 PRO J O 1
ATOM 3653 N N . LYS G 1 90 ? 103.812 58.738 65.161 1.00 41.44 153 LYS J N 1
ATOM 3654 C CA . LYS G 1 90 ? 104.689 57.628 65.541 1.00 41.64 153 LYS J CA 1
ATOM 3655 C C . LYS G 1 90 ? 104.105 56.273 65.154 1.00 41.71 153 LYS J C 1
ATOM 3656 O O . LYS G 1 90 ? 104.230 55.313 65.912 1.00 41.74 153 LYS J O 1
ATOM 3662 N N . ASN G 1 91 ? 103.487 56.186 63.978 1.00 41.78 154 ASN J N 1
ATOM 3663 C CA . ASN G 1 91 ? 102.839 54.948 63.549 1.00 42.02 154 ASN J CA 1
ATOM 3664 C C . ASN G 1 91 ? 102.096 54.279 64.711 1.00 42.12 154 ASN J C 1
ATOM 3665 O O . ASN G 1 91 ? 102.633 53.384 65.361 1.00 42.19 154 ASN J O 1
ATOM 3670 N N . SER G 1 92 ? 100.863 54.710 64.971 1.00 42.05 155 SER J N 1
ATOM 3671 C CA . SER G 1 92 ? 100.115 54.192 66.117 1.00 42.28 155 SER J CA 1
ATOM 3672 C C . SER G 1 92 ? 98.701 54.783 66.279 1.00 42.10 155 SER J C 1
ATOM 3673 O O . SER G 1 92 ? 98.179 55.435 65.379 1.00 42.40 155 SER J O 1
ATOM 3676 N N . TYR G 1 93 ? 98.087 54.553 67.433 1.00 41.62 156 TYR J N 1
ATOM 3677 C CA . TYR G 1 93 ? 96.729 55.024 67.684 1.00 41.34 156 TYR J CA 1
ATOM 3678 C C . TYR G 1 93 ? 96.721 55.967 68.860 1.00 40.82 156 TYR J C 1
ATOM 3679 O O . TYR G 1 93 ? 97.162 55.597 69.944 1.00 40.77 156 TYR J O 1
ATOM 3688 N N . ILE G 1 94 ? 96.202 57.173 68.671 1.00 40.24 157 ILE J N 1
ATOM 3689 C CA . ILE G 1 94 ? 96.094 58.094 69.794 1.00 39.93 157 ILE J CA 1
ATOM 3690 C C . ILE G 1 94 ? 94.655 58.559 70.049 1.00 39.69 157 ILE J C 1
ATOM 3691 O O . ILE G 1 94 ? 94.000 59.106 69.170 1.00 40.09 157 ILE J O 1
ATOM 3696 N N . ALA G 1 95 ? 94.162 58.319 71.255 1.00 39.22 158 ALA J N 1
ATOM 3697 C CA . ALA G 1 95 ? 92.813 58.748 71.622 1.00 38.86 158 ALA J CA 1
ATOM 3698 C C . ALA G 1 95 ? 92.770 60.222 71.962 1.00 38.63 158 ALA J C 1
ATOM 3699 O O . ALA G 1 95 ? 93.664 60.736 72.647 1.00 38.38 158 ALA J O 1
ATOM 3701 N N . TYR G 1 96 ? 91.720 60.895 71.499 1.00 38.49 159 TYR J N 1
ATOM 3702 C CA . TYR G 1 96 ? 91.536 62.319 71.788 1.00 38.33 159 TYR J CA 1
ATOM 3703 C C . TYR G 1 96 ? 90.158 62.593 72.381 1.00 38.26 159 TYR J C 1
ATOM 3704 O O . TYR G 1 96 ? 89.228 61.798 72.204 1.00 38.67 159 TYR J O 1
ATOM 3713 N N . ILE G 1 97 ? 90.043 63.707 73.102 1.00 37.74 160 ILE J N 1
ATOM 3714 C CA . ILE G 1 97 ? 88.753 64.194 73.568 1.00 36.95 160 ILE J CA 1
ATOM 3715 C C . ILE G 1 97 ? 88.573 65.598 72.994 1.00 37.03 160 ILE J C 1
ATOM 3716 O O . ILE G 1 97 ? 89.506 66.402 72.974 1.00 36.08 160 ILE J O 1
ATOM 3721 N N . GLU G 1 98 ? 87.370 65.863 72.499 1.00 37.32 161 GLU J N 1
ATOM 3722 C CA . GLU G 1 98 ? 87.028 67.152 71.921 1.00 37.80 161 GLU J CA 1
ATOM 3723 C C . GLU G 1 98 ? 85.732 67.676 72.523 1.00 37.86 161 GLU J C 1
ATOM 3724 O O . GLU G 1 98 ? 84.667 67.085 72.350 1.00 38.23 161 GLU J O 1
ATOM 3730 N N . ASP G 1 99 ? 85.831 68.788 73.238 1.00 37.63 162 ASP J N 1
ATOM 3731 C CA . ASP G 1 99 ? 84.677 69.395 73.876 1.00 37.15 162 ASP J CA 1
ATOM 3732 C C . ASP G 1 99 ? 83.851 70.124 72.834 1.00 36.97 162 ASP J C 1
ATOM 3733 O O . ASP G 1 99 ? 84.382 70.723 71.894 1.00 36.74 162 ASP J O 1
ATOM 3738 N N . HIS G 1 100 ? 82.541 70.077 73.002 1.00 36.72 163 HIS J N 1
ATOM 3739 C CA . HIS G 1 100 ? 81.653 70.776 72.097 1.00 36.70 163 HIS J CA 1
ATOM 3740 C C . HIS G 1 100 ? 80.548 71.407 72.917 1.00 36.56 163 HIS J C 1
ATOM 3741 O O . HIS G 1 100 ? 79.540 71.851 72.372 1.00 36.96 163 HIS J O 1
ATOM 3748 N N . SER G 1 101 ? 80.753 71.462 74.228 1.00 35.94 164 SER J N 1
ATOM 3749 C CA . SER G 1 101 ? 79.716 71.920 75.145 1.00 36.24 164 SER J CA 1
ATOM 3750 C C . SER G 1 101 ? 79.719 73.397 75.520 1.00 36.15 164 SER J C 1
ATOM 3751 O O . SER G 1 101 ? 80.753 74.063 75.478 1.00 36.67 164 SER J O 1
ATOM 3754 N N . GLY G 1 102 ? 78.552 73.879 75.936 1.00 35.91 165 GLY J N 1
ATOM 3755 C CA . GLY G 1 102 ? 78.380 75.247 76.388 1.00 35.92 165 GLY J CA 1
ATOM 3756 C C . GLY G 1 102 ? 78.980 75.509 77.764 1.00 36.07 165 GLY J C 1
ATOM 3757 O O . GLY G 1 102 ? 79.534 76.577 78.015 1.00 36.07 165 GLY J O 1
ATOM 3758 N N . ASN G 1 103 ? 78.869 74.543 78.665 1.00 35.90 166 ASN J N 1
ATOM 3759 C CA . ASN G 1 103 ? 79.440 74.715 79.981 1.00 36.27 166 ASN J CA 1
ATOM 3760 C C . ASN G 1 103 ? 80.818 74.122 80.096 1.00 36.21 166 ASN J C 1
ATOM 3761 O O . ASN G 1 103 ? 81.586 74.512 80.950 1.00 36.46 166 ASN J O 1
ATOM 3766 N N . GLY G 1 104 ? 81.132 73.143 79.272 1.00 36.21 167 GLY J N 1
ATOM 3767 C CA . GLY G 1 104 ? 82.471 72.619 79.329 1.00 36.36 167 GLY J CA 1
ATOM 3768 C C . GLY G 1 104 ? 82.707 71.153 79.591 1.00 36.83 167 GLY J C 1
ATOM 3769 O O . GLY G 1 104 ? 81.907 70.443 80.212 1.00 36.90 167 GLY J O 1
ATOM 3770 N N . THR G 1 105 ? 83.833 70.694 79.063 1.00 36.92 168 THR J N 1
ATOM 3771 C CA . THR G 1 105 ? 84.321 69.369 79.326 1.00 36.57 168 THR J CA 1
ATOM 3772 C C . THR G 1 105 ? 85.688 69.576 79.900 1.00 36.82 168 THR J C 1
ATOM 3773 O O . THR G 1 105 ? 86.535 70.258 79.310 1.00 38.01 168 THR J O 1
ATOM 3777 N N . PHE G 1 106 ? 85.891 69.021 81.075 1.00 37.02 169 PHE J N 1
ATOM 3778 C CA . PHE G 1 106 ? 8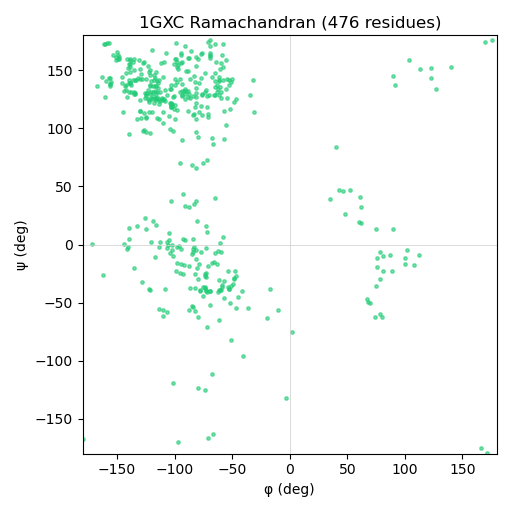7.132 69.181 81.797 1.00 36.87 169 PHE J CA 1
ATOM 3779 C C . PHE G 1 106 ? 87.844 67.853 81.884 1.00 36.90 169 PHE J C 1
ATOM 3780 O O . PHE G 1 106 ? 87.210 66.808 82.057 1.00 37.01 169 PHE J O 1
ATOM 3788 N N . VAL G 1 107 ? 89.164 67.900 81.761 1.00 36.72 170 VAL J N 1
ATOM 3789 C CA . VAL G 1 107 ? 89.991 66.725 81.937 1.00 36.21 170 VAL J CA 1
ATOM 3790 C C . VAL G 1 107 ? 90.875 67.015 83.127 1.00 36.51 170 VAL J C 1
ATOM 3791 O O . VAL G 1 107 ? 91.578 68.028 83.165 1.00 35.86 170 VAL J O 1
ATOM 3795 N N . ASN G 1 108 ? 90.839 66.120 84.104 1.00 36.65 171 ASN J N 1
ATOM 3796 C CA . ASN G 1 108 ? 91.604 66.335 85.315 1.00 36.89 171 ASN J CA 1
ATOM 3797 C C . ASN G 1 108 ? 91.481 67.777 85.772 1.00 36.77 171 ASN J C 1
ATOM 3798 O O . ASN G 1 108 ? 92.487 68.422 86.072 1.00 36.67 171 ASN J O 1
ATOM 3803 N N . THR G 1 109 ? 90.248 68.287 85.795 1.00 36.59 172 THR J N 1
ATOM 3804 C CA . THR G 1 109 ? 90.023 69.641 86.285 1.00 36.89 172 THR J CA 1
ATOM 3805 C C . THR G 1 109 ? 90.318 70.765 85.273 1.00 36.93 172 THR J C 1
ATOM 3806 O O . THR G 1 109 ? 89.805 71.882 85.395 1.00 36.41 172 THR J O 1
ATOM 3810 N N . GLU G 1 110 ? 91.152 70.459 84.284 1.00 37.10 173 GLU J N 1
ATOM 3811 C CA . GLU G 1 110 ? 91.532 71.414 83.250 1.00 37.24 173 GLU J CA 1
ATOM 3812 C C . GLU G 1 110 ? 90.472 71.499 82.161 1.00 37.19 173 GLU J C 1
ATOM 3813 O O . GLU G 1 110 ? 90.022 70.494 81.632 1.00 37.31 173 GLU J O 1
ATOM 3819 N N . LEU G 1 111 ? 90.067 72.706 81.812 1.00 37.66 174 LEU J N 1
ATOM 3820 C CA . LEU G 1 111 ? 89.096 72.868 80.741 1.00 38.10 174 LEU J CA 1
ATOM 3821 C C . LEU G 1 111 ? 89.661 72.627 79.326 1.00 38.62 174 LEU J C 1
ATOM 3822 O O . LEU G 1 111 ? 90.716 73.151 78.961 1.00 38.25 174 LEU J O 1
ATOM 3827 N N . VAL G 1 112 ? 88.942 71.816 78.556 1.00 39.24 175 VAL J N 1
ATOM 3828 C CA . VAL G 1 112 ? 89.234 71.569 77.145 1.00 40.00 175 VAL J CA 1
ATOM 3829 C C . VAL G 1 112 ? 88.216 72.435 76.467 1.00 40.29 175 VAL J C 1
ATOM 3830 O O . VAL G 1 112 ? 87.065 72.025 76.333 1.00 42.13 175 VAL J O 1
ATOM 3834 N N . GLY G 1 113 ? 88.564 73.619 76.039 1.00 39.34 176 GLY J N 1
ATOM 3835 C CA . GLY G 1 113 ? 87.497 74.493 75.591 1.00 39.40 176 GLY J CA 1
ATOM 3836 C C . GLY G 1 113 ? 86.594 74.015 74.472 1.00 39.52 176 GLY J C 1
ATOM 3837 O O . GLY G 1 113 ? 86.834 72.981 73.836 1.00 39.60 176 GLY J O 1
ATOM 3838 N N . LYS G 1 114 ? 85.542 74.781 74.211 1.00 39.56 177 LYS J N 1
ATOM 3839 C CA . LYS G 1 114 ? 84.660 74.438 73.107 1.00 39.54 177 LYS J CA 1
ATOM 3840 C C . LYS G 1 114 ? 85.391 74.508 71.771 1.00 39.31 177 LYS J C 1
ATOM 3841 O O . LYS G 1 114 ? 86.137 75.447 71.508 1.00 39.16 177 LYS J O 1
ATOM 3847 N N . GLY G 1 115 ? 85.148 73.517 70.924 1.00 39.30 178 GLY J N 1
ATOM 3848 C CA . GLY G 1 115 ? 85.788 73.434 69.626 1.00 38.80 178 GLY J CA 1
ATOM 3849 C C . GLY G 1 115 ? 87.219 72.925 69.706 1.00 38.70 178 GLY J C 1
ATOM 3850 O O . GLY G 1 115 ? 87.861 72.680 68.683 1.00 38.94 178 GLY J O 1
ATOM 3851 N N . LYS G 1 116 ? 87.730 72.760 70.919 1.00 38.55 179 LYS J N 1
ATOM 3852 C CA . LYS G 1 116 ? 89.109 72.337 71.084 1.00 38.64 179 LYS J CA 1
ATOM 3853 C C . LYS G 1 116 ? 89.239 70.845 71.361 1.00 38.59 179 LYS J C 1
ATOM 3854 O O . LYS G 1 116 ? 88.247 70.145 71.549 1.00 38.42 179 LYS J O 1
ATOM 3860 N N . ARG G 1 117 ? 90.478 70.369 71.383 1.00 38.58 180 ARG J N 1
ATOM 3861 C CA . ARG G 1 117 ? 90.736 68.962 71.614 1.00 38.89 180 ARG J CA 1
ATOM 3862 C C . ARG G 1 117 ? 92.060 68.746 72.310 1.00 38.81 180 ARG J C 1
ATOM 3863 O O . ARG G 1 117 ? 92.908 69.613 72.335 1.00 38.79 180 ARG J O 1
ATOM 3871 N N . ARG G 1 118 ? 92.229 67.564 72.869 1.00 39.47 181 ARG J N 1
ATOM 3872 C CA . ARG G 1 118 ? 93.409 67.267 73.647 1.00 40.11 181 ARG J CA 1
ATOM 3873 C C . ARG G 1 118 ? 93.612 65.768 73.665 1.00 39.48 181 ARG J C 1
ATOM 3874 O O . ARG G 1 118 ? 92.648 65.022 73.725 1.00 39.23 181 ARG J O 1
ATOM 3882 N N . PRO G 1 119 ? 94.862 65.327 73.625 1.00 39.15 182 PRO J N 1
ATOM 3883 C CA . PRO G 1 119 ? 95.155 63.896 73.680 1.00 38.87 182 PRO J CA 1
ATOM 3884 C C . PRO G 1 119 ? 94.605 63.371 74.993 1.00 38.71 182 PRO J C 1
ATOM 3885 O O . PRO G 1 119 ? 94.792 64.024 76.014 1.00 38.88 182 PRO J O 1
ATOM 3889 N N . LEU G 1 120 ? 93.933 62.226 74.969 1.00 38.32 183 LEU J N 1
ATOM 3890 C CA . LEU G 1 120 ? 93.351 61.656 76.178 1.00 37.89 183 LEU J CA 1
ATOM 3891 C C . LEU G 1 120 ? 94.194 60.541 76.801 1.00 37.89 183 LEU J C 1
ATOM 3892 O O . LEU G 1 120 ? 94.450 59.513 76.174 1.00 37.88 183 LEU J O 1
ATOM 3897 N N . ASN G 1 121 ? 94.612 60.733 78.045 1.00 37.84 184 ASN J N 1
ATOM 3898 C CA . ASN G 1 121 ? 95.453 59.734 78.697 1.00 37.75 184 ASN J CA 1
ATOM 3899 C C . ASN G 1 121 ? 94.729 58.788 79.645 1.00 37.54 184 ASN J C 1
ATOM 3900 O O . ASN G 1 121 ? 93.636 59.074 80.132 1.00 37.35 184 ASN J O 1
ATOM 3905 N N . ASN G 1 122 ? 95.366 57.651 79.893 1.00 37.25 185 ASN J N 1
ATOM 3906 C CA . ASN G 1 122 ? 94.878 56.696 80.854 1.00 36.77 185 ASN J CA 1
ATOM 3907 C C . ASN G 1 122 ? 94.716 57.455 82.165 1.00 36.71 185 ASN J C 1
ATOM 3908 O O . ASN G 1 122 ? 95.306 58.518 82.338 1.00 36.81 185 ASN J O 1
ATOM 3913 N N . ASN G 1 123 ? 93.891 56.932 83.066 1.00 36.54 186 ASN J N 1
ATOM 3914 C CA . ASN G 1 123 ? 93.715 57.530 84.385 1.00 36.52 186 ASN J CA 1
ATOM 3915 C C . ASN G 1 123 ? 93.202 58.965 84.414 1.00 36.61 186 ASN J C 1
ATOM 3916 O O . ASN G 1 123 ? 93.337 59.657 85.417 1.00 36.23 186 ASN J O 1
ATOM 3921 N N . SER G 1 124 ? 92.603 59.418 83.326 1.00 36.96 187 SER J N 1
ATOM 3922 C CA . SER G 1 124 ? 92.098 60.774 83.300 1.00 37.56 187 SER J CA 1
ATOM 3923 C C . SER G 1 124 ? 90.646 60.822 83.703 1.00 37.74 187 SER J C 1
ATOM 3924 O O . SER G 1 124 ? 89.820 60.045 83.211 1.00 37.87 187 SER J O 1
ATOM 3927 N N . GLU G 1 125 ? 90.342 61.743 84.606 1.00 37.78 188 GLU J N 1
ATOM 3928 C CA . GLU G 1 125 ? 88.992 61.918 85.095 1.00 37.94 188 GLU J CA 1
ATOM 3929 C C . GLU G 1 125 ? 88.354 62.996 84.242 1.00 38.02 188 GLU J C 1
ATOM 3930 O O . GLU G 1 125 ? 88.939 64.061 84.062 1.00 38.46 188 GLU J O 1
ATOM 3936 N N . ILE G 1 126 ? 87.181 62.713 83.681 1.00 37.85 189 ILE J N 1
ATOM 3937 C CA . ILE G 1 126 ? 86.477 63.676 82.832 1.00 37.53 189 ILE J CA 1
ATOM 3938 C C . ILE G 1 126 ? 85.344 64.280 83.635 1.00 37.99 189 ILE J C 1
ATOM 3939 O O . ILE G 1 126 ? 84.601 63.541 84.270 1.00 38.64 189 ILE J O 1
ATOM 3944 N N . ALA G 1 127 ? 85.174 65.599 83.597 1.00 37.53 190 ALA J N 1
ATOM 3945 C CA . ALA G 1 127 ? 84.102 66.228 84.354 1.00 36.58 190 ALA J CA 1
ATOM 3946 C C . ALA G 1 127 ? 83.210 67.026 83.436 1.00 36.25 190 ALA J C 1
ATOM 3947 O O . ALA G 1 127 ? 83.648 67.498 82.403 1.00 36.14 190 ALA J O 1
ATOM 3949 N N . LEU G 1 128 ? 81.954 67.203 83.807 1.00 36.08 191 LEU J N 1
ATOM 3950 C CA . LEU G 1 128 ? 81.054 67.939 82.934 1.00 36.17 191 LEU J CA 1
ATOM 3951 C C . LEU G 1 128 ? 80.451 69.166 83.599 1.00 36.28 191 LEU J C 1
ATOM 3952 O O . LEU G 1 128 ? 79.912 69.062 84.699 1.00 36.42 191 LEU J O 1
ATOM 3957 N N . SER G 1 129 ? 80.548 70.306 82.912 1.00 35.75 192 SER J N 1
ATOM 3958 C CA . SER G 1 129 ? 79.929 71.565 83.324 1.00 36.02 192 SER J CA 1
ATOM 3959 C C . SER G 1 129 ? 80.607 72.311 84.480 1.00 36.24 192 SER J C 1
ATOM 3960 O O . SER G 1 129 ? 80.628 73.542 84.505 1.00 36.07 192 SER J O 1
ATOM 3963 N N . LEU G 1 130 ? 81.149 71.570 85.438 1.00 35.96 193 LEU J N 1
ATOM 3964 C CA . LEU G 1 130 ? 81.850 72.176 86.553 1.00 35.76 193 LEU J CA 1
ATOM 3965 C C . LEU G 1 130 ? 83.124 71.361 86.743 1.00 35.81 193 LEU J C 1
ATOM 3966 O O . LEU G 1 130 ? 83.084 70.135 86.819 1.00 36.12 193 LEU J O 1
ATOM 3971 N N . SER G 1 131 ? 84.254 72.045 86.813 1.00 35.77 194 SER J N 1
ATOM 3972 C CA . SER G 1 131 ? 85.553 71.394 86.915 1.00 35.70 194 SER J CA 1
ATOM 3973 C C . SER G 1 131 ? 85.620 70.291 87.953 1.00 36.30 194 SER J C 1
ATOM 3974 O O . SER G 1 131 ? 86.467 69.409 87.860 1.00 37.20 194 SER J O 1
ATOM 3977 N N . ARG G 1 132 ? 84.744 70.312 88.941 1.00 35.96 195 ARG J N 1
ATOM 3978 C CA . ARG G 1 132 ? 84.862 69.305 89.978 1.00 36.14 195 ARG J CA 1
ATOM 3979 C C . ARG G 1 132 ? 83.868 68.167 89.817 1.00 35.84 195 ARG J C 1
ATOM 3980 O O . ARG G 1 132 ? 83.951 67.164 90.494 1.00 35.34 195 ARG J O 1
ATOM 3988 N N . ASN G 1 133 ? 82.932 68.339 88.906 1.00 35.94 196 ASN J N 1
ATOM 3989 C CA . ASN G 1 133 ? 81.882 67.372 88.690 1.00 35.92 196 ASN J CA 1
ATOM 3990 C C . ASN G 1 133 ? 82.372 66.138 87.939 1.00 35.74 196 ASN J C 1
ATOM 3991 O O . ASN G 1 133 ? 82.003 65.933 86.785 1.00 35.79 196 ASN J O 1
ATOM 3996 N N . LYS G 1 134 ? 83.195 65.328 88.605 1.00 35.70 197 LYS J N 1
ATOM 3997 C CA . LYS G 1 134 ? 83.763 64.098 88.046 1.00 35.97 197 LYS J CA 1
ATOM 3998 C C . LYS G 1 134 ? 82.693 63.118 87.561 1.00 36.04 197 LYS J C 1
ATOM 3999 O O . LYS G 1 134 ? 81.941 62.571 88.351 1.00 35.49 197 LYS J O 1
ATOM 4005 N N . VAL G 1 135 ? 82.627 62.858 86.270 1.00 36.53 198 VAL J N 1
ATOM 4006 C CA . VAL G 1 135 ? 81.641 61.885 85.825 1.00 37.46 198 VAL J CA 1
ATOM 4007 C C . VAL G 1 135 ? 82.237 60.557 85.365 1.00 37.69 198 VAL J C 1
ATOM 4008 O O . VAL G 1 135 ? 81.689 59.488 85.648 1.00 37.45 198 VAL J O 1
ATOM 4012 N N . PHE G 1 136 ? 83.371 60.630 84.683 1.00 38.23 199 PHE J N 1
ATOM 4013 C CA . PHE G 1 136 ? 83.966 59.453 84.063 1.00 38.99 199 PHE J CA 1
ATOM 4014 C C . PHE G 1 136 ? 85.439 59.291 84.372 1.00 39.39 199 PHE J C 1
ATOM 4015 O O . PHE G 1 136 ? 86.136 60.257 84.703 1.00 40.17 199 PHE J O 1
ATOM 4023 N N . VAL G 1 137 ? 85.921 58.068 84.223 1.00 39.19 200 VAL J N 1
ATOM 4024 C CA . VAL G 1 137 ? 87.351 57.823 84.295 1.00 39.09 200 VAL J CA 1
ATOM 4025 C C . VAL G 1 137 ? 87.775 57.007 83.078 1.00 38.86 200 VAL J C 1
ATOM 4026 O O . VAL G 1 137 ? 87.218 55.936 82.801 1.00 38.57 200 VAL J O 1
ATOM 4030 N N . PHE G 1 138 ? 88.746 57.543 82.346 1.00 38.54 201 PHE J N 1
ATOM 4031 C CA . PHE G 1 138 ? 89.210 56.936 81.110 1.00 38.24 201 PHE J CA 1
ATOM 4032 C C . PHE G 1 138 ? 90.311 55.937 81.382 1.00 38.26 201 PHE J C 1
ATOM 4033 O O . PHE G 1 138 ? 91.302 56.263 82.031 1.00 38.22 201 PHE J O 1
ATOM 4041 N N . PHE G 1 139 ? 90.131 54.723 80.879 1.00 38.36 202 PHE J N 1
ATOM 4042 C CA . PHE G 1 139 ? 91.120 53.669 81.047 1.00 38.56 202 PHE J CA 1
ATOM 4043 C C . PHE G 1 139 ? 91.593 53.144 79.701 1.00 38.81 202 PHE J C 1
ATOM 4044 O O . PHE G 1 139 ? 90.825 52.538 78.946 1.00 38.83 202 PHE J O 1
ATOM 4052 N N . ASP G 1 140 ? 92.865 53.370 79.407 1.00 39.21 203 ASP J N 1
ATOM 4053 C CA . ASP G 1 140 ? 93.431 52.904 78.158 1.00 39.78 203 ASP J CA 1
ATOM 4054 C C . ASP G 1 140 ? 93.569 51.399 78.167 1.00 40.43 203 ASP J C 1
ATOM 4055 O O . ASP G 1 140 ? 94.365 50.847 78.926 1.00 40.53 203 ASP J O 1
ATOM 4060 N N . LEU G 1 141 ? 92.779 50.738 77.329 1.00 41.18 204 LEU J N 1
ATOM 4061 C CA . LEU G 1 141 ? 92.878 49.299 77.155 1.00 41.72 204 LEU J CA 1
ATOM 4062 C C . LEU G 1 141 ? 93.801 49.059 75.970 1.00 42.20 204 LEU J C 1
ATOM 4063 O O . LEU G 1 141 ? 93.349 49.014 74.831 1.00 42.69 204 LEU J O 1
ATOM 4068 N N . THR G 1 142 ? 95.097 48.935 76.230 1.00 42.49 205 THR J N 1
ATOM 4069 C CA . THR G 1 142 ? 96.083 48.698 75.176 1.00 42.72 205 THR J CA 1
ATOM 4070 C C . THR G 1 142 ? 97.316 48.178 75.881 1.00 42.91 205 THR J C 1
ATOM 4071 O O . THR G 1 142 ? 98.137 47.459 75.312 1.00 42.73 205 THR J O 1
ATOM 4075 N N . VAL G 1 143 ? 97.422 48.570 77.146 1.00 43.33 206 VAL J N 1
ATOM 4076 C CA . VAL G 1 143 ? 98.499 48.141 78.019 1.00 43.44 206 VAL J CA 1
ATOM 4077 C C . VAL G 1 143 ? 97.911 47.071 78.939 1.00 43.61 206 VAL J C 1
ATOM 4078 O O . VAL G 1 143 ? 98.230 47.003 80.129 1.00 43.72 206 VAL J O 1
ATOM 4082 N N . ASP G 1 144 ? 97.024 46.253 78.375 1.00 43.68 207 ASP J N 1
ATOM 4083 C CA . ASP G 1 144 ? 96.402 45.153 79.107 1.00 43.62 207 ASP J CA 1
ATOM 4084 C C . ASP G 1 144 ? 97.442 44.072 79.350 1.00 43.60 207 ASP J C 1
ATOM 4085 O O . ASP G 1 144 ? 97.480 43.456 80.417 1.00 43.73 207 ASP J O 1
ATOM 4091 N N . HIS H 2 2 ? 63.976 68.900 72.773 1.00 38.01 0 HIS K N 1
ATOM 4092 C CA . HIS H 2 2 ? 65.099 69.038 73.753 1.00 38.42 0 HIS K CA 1
ATOM 4093 C C . HIS H 2 2 ? 65.235 70.450 74.325 1.00 38.23 0 HIS K C 1
ATOM 4094 O O . HIS H 2 2 ? 65.255 71.437 73.592 1.00 38.19 0 HIS K O 1
ATOM 4101 N N . PHE H 2 3 ? 65.347 70.544 75.643 1.00 38.06 1 PHE K N 1
ATOM 4102 C CA . PHE H 2 3 ? 65.474 71.845 76.277 1.00 37.73 1 PHE K CA 1
ATOM 4103 C C . PHE H 2 3 ? 66.858 72.417 76.039 1.00 37.59 1 PHE K C 1
ATOM 4104 O O . PHE H 2 3 ? 67.839 71.679 75.926 1.00 37.73 1 PHE K O 1
ATOM 4112 N N . ASP H 2 4 ? 66.937 73.734 75.941 1.00 37.33 2 ASP K N 1
ATOM 4113 C CA . ASP H 2 4 ? 68.225 74.373 75.737 1.00 37.48 2 ASP K CA 1
ATOM 4114 C C . ASP H 2 4 ? 69.089 74.204 76.981 1.00 37.18 2 ASP K C 1
ATOM 4115 O O . ASP H 2 4 ? 68.574 74.117 78.091 1.00 37.14 2 ASP K O 1
ATOM 4131 N N . TYR H 2 6 ? 71.089 74.911 80.169 1.00 37.71 4 TYR K N 1
ATOM 4132 C CA . TYR H 2 6 ? 71.289 76.013 81.147 1.00 38.16 4 TYR K CA 1
ATOM 4133 C C . TYR H 2 6 ? 72.789 76.270 81.253 1.00 38.60 4 TYR K C 1
ATOM 4134 O O . TYR H 2 6 ? 73.533 75.397 81.705 1.00 38.38 4 TYR K O 1
ATOM 4143 N N . LEU H 2 7 ? 73.228 77.439 80.793 1.00 39.03 5 LEU K N 1
ATOM 4144 C CA . LEU H 2 7 ? 74.625 77.854 80.906 1.00 39.95 5 LEU K CA 1
ATOM 4145 C C . LEU H 2 7 ? 74.830 78.428 82.298 1.00 40.26 5 LEU K C 1
ATOM 4146 O O . LEU H 2 7 ? 74.203 79.420 82.640 1.00 40.49 5 LEU K O 1
ATOM 4151 N N . ILE H 2 8 ? 75.702 77.819 83.098 1.00 40.87 6 ILE K N 1
ATOM 4152 C CA . ILE H 2 8 ? 75.904 78.252 84.486 1.00 41.59 6 ILE K CA 1
ATOM 4153 C C . ILE H 2 8 ? 76.665 79.543 84.695 1.00 41.86 6 ILE K C 1
ATOM 4154 O O . ILE H 2 8 ? 76.462 80.212 85.705 1.00 41.76 6 ILE K O 1
ATOM 4159 N N . ARG H 2 9 ? 77.540 79.910 83.767 1.00 42.37 7 ARG K N 1
ATOM 4160 C CA . ARG H 2 9 ? 78.325 81.129 83.964 1.00 42.77 7 ARG K CA 1
ATOM 4161 C C . ARG H 2 9 ? 77.606 82.429 83.540 1.00 43.27 7 ARG K C 1
ATOM 4162 O O . ARG H 2 9 ? 78.254 83.406 83.106 1.00 43.54 7 ARG K O 1
#

GO terms:
  GO:0004674 protein serine/threonine kinase activity (F, IDA)
  GO:0042594 response to starvation (P, IDA)
  GO:2000785 regulation of autophagosome assembly (P, IDA)
  GO:2000786 positive regulation of autophagosome assembly (P, IDA)
  GO:0033554 cellular response to stress (P, IDA)
  GO:0006979 response to oxidative stress (P, IDA)
  GO:0106310 protein serine kinase activity (F, IMP)
  GO:0042770 signal transduction i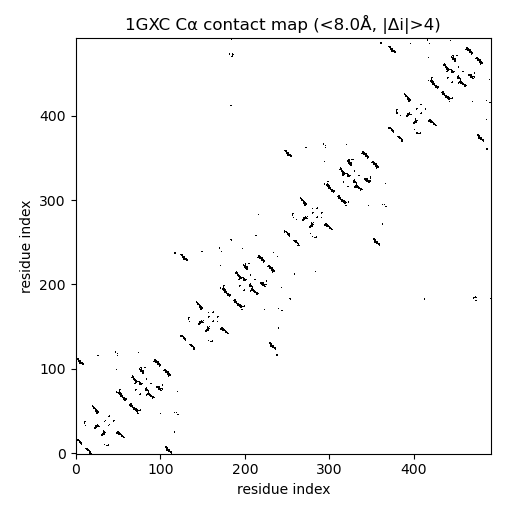n response to DNA damage (P, IDA)
  GO:0006974 DNA damage response (P, IDA)
  GO:0045893 positive regulation of DNA-templated transcription (P, IDA)
  GO:0042803 protein homodimerization activity (F, IDA)
  GO:0050821 protein stabilization (P, IDA)
  GO:0046777 protein autophosphorylation (P, IDA)
  GO:0006355 regulation of DNA-templated transcription (P, IDA)
  GO:0042176 regulation of protein catabolic process (P, IMP)
  GO:0042770 signal transduction in response to DNA damage (P, IMP)
  GO:0030163 protein catabolic process (P, IMP)
  GO:0031573 mitotic intra-S DNA damage checkpoint signaling (P, IMP)
  GO:0006302 double-strand break repair (P, IMP)
  GO:0006974 DNA damage response (P, IMP)

Solvent-accessible surface area: 25551 Å² total

InterPro domains:
  IPR000253 Forkhead-associated (FHA) domain [PF00498] (113-191)
  IPR000253 Forkhead-associated (FHA) domain [PS50006] (113-175)
  IPR000253 Forkhead-associated (FHA) domain [SM00240] (112-175)
  IPR000719 Protein kinase domain [PF00069] (221-486)
  IPR000719 Protein kinase domain [PS50011] (220-486)
  IPR000719 Protein kinase domain [SM00220] (220-486)
  IPR008271 Serine/threonine-protein kinase, active site [PS00108] (343-355)
  IPR008984 SMAD/FHA domain superfamily [SSF49879] (92-205)
  IPR011009 Protein kinase-like domain superfamily [SSF56112] (213-500)

Organism: Homo sapiens (NCBI:txid9606)

B-factor: mean 39.61, std 5.24, range [32.09, 88.35]

Secondary structure (DSSP, 8-state):
--EEEEE-STT---EEE-SSEEEEESSTT-SEE---GGGGGSSGGGGS-TT-EEEEEEE-TTSSEEEEEEE--SS-EEETTEE--TT-EEE--TTEEEEESSTT-EEEEEEETT--/-------/--EEEEE-STT---EEE-SSEEEEESSTTSSEETT-TTGGGSSGGGGS-TT-EEEEEEE-TTSSEEEEEEE--SS-EEETTEE--TT-EEE--TTEEEEESSTT-EEEEEEETTT-/-------/--EEEEE-STT---EEE-SSEEEEESSTTSSEES--TTTSTTSGGGGS-TT-EEEEE---TTT---EEEEE--SS-EEETTEE--BT-EEE--TTEEEEESSTT-EEEEEEE-S--/-------/--EEEEE-STT---EEE-SSEEEEESSTTSSEE---TTGGGSSGGGGS-SS-EEEEEEEETTTEEEEEEEE--SS-EEETTEEE-TT-EEEPPTTEEEEESSTT-EEEEEEETT--/-------

Foldseek 3Di:
DQKKKDFPDPQADIGDDDDFKFWEACAPPTPGHSDRPVRVVVVVNVQTHRTAKMWGWDLDPVRRIFIKIAGAGPLAKEWQLHGQDHGGMDTDDAQIFIAPNHSPRTTIGMHGNPVD/DDDDDPD/DQKKKDFPDPQADIDDDDDQKFWEACAPPTPGHSPSVVSVVVVVNVQTHRTAKMKGWDQDPVRDIWIKIAGQHPQAKDWCLHGQDHGGMDTHDAQIFIAGNHSPRTTITMHGNVVD/DDDDDPD/DFKWKDFPDPQADTDDDDDFKFWEFCAPVGDRHSPRPVRVPDCLNVQTHRTAWMKGFDQDDVSRRFTKIAGQGDLFKEWQLHTQDHRRIDGDDAQTFIAPSHSVRTTIGMHGNPVD/DDDDDDD/DFKKKDFPDPQADIDDDDAFKFWEACAPPTNGHRPRPVSVPDVVNVQTHRTAKMKGWDQDDVGGIWIKIAGQGPQAKAKCLHTQDHRGMDTDDAQIFIAPNHSVRTTIGMHGRPVD/DDDDDPD

Sequence (492 aa):
PWARLWALQDGFANLECVNDNYWFGRDKSCEYCFDEPLLKRTDKYRTYSKKHFRIFREVGPKNSYIAYIEDHSGNGTFVNTELVGKGKRRPLNNNSEIALSLSRNKVFVFFDLTVDHFDYLIRPWARLWALQDGFANLECVNDNYWFGRDKSCEYCFDEPLLKRTDKYRTYSKKHFRIFREVGPKNSYIAYIEDHSGNGTFVNTELVGKGKRRPLNNNSEIALSLSRNKVFVFFDLTVDHFDYLIRPWARLWALQDGFANLECVNDNYWFGRDKSCEYCFDEPLLKRTDKYRTYSKKHFRIFREVGPKNSYIAYIEDHSGNGTFVNTELVGKGKRRPLNNNSEIALSLSRNKVFVFFDLTVDHFDYLIRPWARLWALQDGFANLECVNDNYWFGRDKSCEYCFDEPLLKRTDKYRTYSKKHFRIFREVGPKNSYIAYIEDHSGNGTFVNTELVGKGKRRPLNNNSEIALSLSRNKVFVFFDLTVDHFDYLIR

CATH classification: 2.60.200.20